Protein AF-0000000077442607 (afdb_homodimer)

Structure (mmCIF, N/CA/C/O backbone):
data_AF-0000000077442607-model_v1
#
loop_
_entity.id
_entity.type
_entity.pdbx_description
1 polymer 'Flavanone 4-reductase'
#
loop_
_atom_site.group_PDB
_atom_site.id
_atom_site.type_symbol
_atom_site.label_atom_id
_atom_site.label_alt_id
_atom_site.label_comp_id
_atom_site.label_asym_id
_atom_site.label_entity_id
_atom_site.label_seq_id
_atom_site.pdbx_PDB_ins_code
_atom_site.Cartn_x
_atom_site.Cartn_y
_atom_site.Cartn_z
_atom_site.occupancy
_atom_site.B_iso_or_equiv
_atom_site.auth_seq_id
_atom_site.auth_comp_id
_atom_site.auth_asym_id
_atom_site.auth_atom_id
_atom_site.pdbx_PDB_model_num
ATOM 1 N N . MET A 1 1 ? -25.281 -27.594 2.662 1 39.91 1 MET A N 1
ATOM 2 C CA . MET A 1 1 ? -23.906 -27.844 2.221 1 39.91 1 MET A CA 1
ATOM 3 C C . MET A 1 1 ? -22.953 -27.859 3.406 1 39.91 1 MET A C 1
ATOM 5 O O . MET A 1 1 ? -23 -26.984 4.266 1 39.91 1 MET A O 1
ATOM 9 N N . GLY A 1 2 ? -22.469 -28.891 3.834 1 49.31 2 GLY A N 1
ATOM 10 C CA . GLY A 1 2 ? -21.859 -29.156 5.125 1 49.31 2 GLY A CA 1
ATOM 11 C C . GLY A 1 2 ? -20.688 -28.234 5.418 1 49.31 2 GLY A C 1
ATOM 12 O O . GLY A 1 2 ? -20.031 -27.734 4.5 1 49.31 2 GLY A O 1
ATOM 13 N N . GLU A 1 3 ? -20.516 -27.688 6.688 1 71.62 3 GLU A N 1
ATOM 14 C CA . GLU A 1 3 ? -19.5 -26.766 7.188 1 71.62 3 GLU A CA 1
ATOM 15 C C . GLU A 1 3 ? -18.109 -27.406 7.129 1 71.62 3 GLU A C 1
ATOM 17 O O . GLU A 1 3 ? -17.859 -28.438 7.762 1 71.62 3 GLU A O 1
ATOM 22 N N . LYS A 1 4 ? -17.266 -27.328 5.922 1 83.56 4 LYS A N 1
ATOM 23 C CA . LYS A 1 4 ? -15.938 -27.922 5.727 1 83.56 4 LYS A CA 1
ATOM 24 C C . LYS A 1 4 ? -15 -27.547 6.879 1 83.56 4 LYS A C 1
ATOM 26 O O . LYS A 1 4 ? -13.984 -28.203 7.09 1 83.56 4 LYS A O 1
ATOM 31 N N . GLY A 1 5 ? -15.414 -26.609 7.715 1 87.38 5 GLY A N 1
ATOM 32 C CA . GLY A 1 5 ? -14.586 -26.141 8.812 1 87.38 5 GLY A CA 1
ATOM 33 C C . GLY A 1 5 ? -14.312 -24.641 8.75 1 87.38 5 GLY A C 1
ATOM 34 O O . GLY A 1 5 ? -14.898 -23.938 7.93 1 87.38 5 GLY A O 1
ATOM 35 N N . THR A 1 6 ? -13.453 -24.188 9.688 1 85 6 THR A N 1
ATOM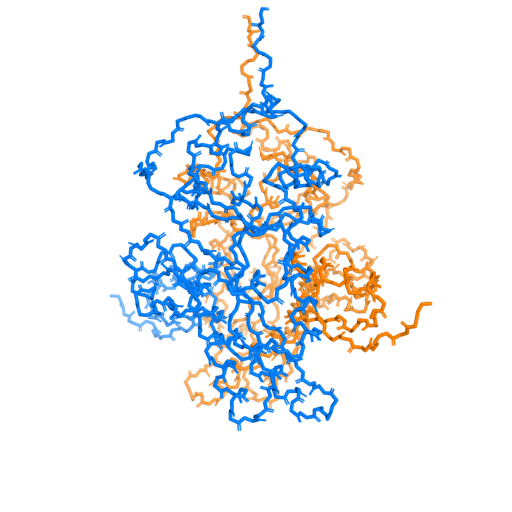 36 C CA . THR A 1 6 ? -13.156 -22.766 9.781 1 85 6 THR A CA 1
ATOM 37 C C . THR A 1 6 ? -11.734 -22.469 9.312 1 85 6 THR A C 1
ATOM 39 O O . THR A 1 6 ? -10.805 -23.219 9.633 1 85 6 THR A O 1
ATOM 42 N N . VAL A 1 7 ? -11.648 -21.562 8.43 1 88.31 7 VAL A N 1
ATOM 43 C CA . VAL A 1 7 ? -10.352 -21.125 7.918 1 88.31 7 VAL A CA 1
ATOM 44 C C . VAL A 1 7 ? -10.125 -19.656 8.258 1 88.31 7 VAL A C 1
ATOM 46 O O . VAL A 1 7 ? -11.047 -18.844 8.141 1 88.31 7 VAL A O 1
ATOM 49 N N . CYS A 1 8 ? -8.914 -19.375 8.758 1 85 8 CYS A N 1
ATOM 50 C CA . CYS A 1 8 ? -8.547 -17.984 8.984 1 85 8 CYS A CA 1
ATOM 51 C C . CYS A 1 8 ? -7.809 -17.422 7.781 1 85 8 CYS A C 1
ATOM 53 O O . CYS A 1 8 ? -6.879 -18.031 7.262 1 85 8 CYS A O 1
ATOM 55 N N . VAL A 1 9 ? -8.289 -16.312 7.289 1 82.06 9 VAL A N 1
ATOM 56 C CA . VAL A 1 9 ? -7.641 -15.617 6.184 1 82.06 9 VAL A CA 1
ATOM 57 C C . VAL A 1 9 ? -7.086 -14.281 6.672 1 82.06 9 VAL A C 1
ATOM 59 O O . VAL A 1 9 ? -7.836 -13.43 7.148 1 82.06 9 VAL A O 1
ATOM 62 N N . THR A 1 10 ? -5.758 -14.164 6.637 1 79.38 10 THR A N 1
ATOM 63 C CA . THR A 1 10 ? -5.137 -12.867 6.906 1 79.38 10 THR A CA 1
ATOM 64 C C . THR A 1 10 ? -4.988 -12.062 5.621 1 79.38 10 THR A C 1
ATOM 66 O O . THR A 1 10 ? -4.902 -12.633 4.531 1 79.38 10 THR A O 1
ATOM 69 N N . GLY A 1 11 ? -5.047 -10.734 5.734 1 71.69 11 GLY A N 1
ATOM 70 C CA . GLY A 1 11 ? -5.031 -9.914 4.535 1 71.69 11 GLY A CA 1
ATOM 71 C C . GLY A 1 11 ? -6.316 -9.992 3.736 1 71.69 11 GLY A C 1
ATOM 72 O O . GLY A 1 11 ? -6.301 -9.898 2.508 1 71.69 11 GLY A O 1
ATOM 73 N N . ALA A 1 12 ? -7.383 -10.18 4.43 1 72.75 12 ALA A N 1
ATOM 74 C CA . ALA A 1 12 ? -8.656 -10.5 3.799 1 72.75 12 ALA A CA 1
ATOM 75 C C . ALA A 1 12 ? -9.211 -9.297 3.035 1 72.75 12 ALA A C 1
ATOM 77 O O . ALA A 1 12 ? -10.078 -9.445 2.176 1 72.75 12 ALA A O 1
ATOM 78 N N . ALA A 1 13 ? -8.703 -8.141 3.332 1 64.56 13 ALA A N 1
ATOM 79 C CA . ALA A 1 13 ? -9.211 -6.953 2.658 1 64.56 13 ALA A CA 1
ATOM 80 C C . ALA A 1 13 ? -8.406 -6.648 1.398 1 64.56 13 ALA A C 1
ATOM 82 O O . ALA A 1 13 ? -8.781 -5.777 0.608 1 64.56 13 ALA A O 1
ATOM 83 N N . GLY A 1 14 ? -7.336 -7.359 1.217 1 70.75 14 GLY A N 1
ATOM 84 C CA . GLY A 1 14 ? -6.504 -7.156 0.042 1 70.75 14 GLY A CA 1
ATOM 85 C C . GLY A 1 14 ? -7.051 -7.832 -1.202 1 70.75 14 GLY A C 1
ATOM 86 O O . GLY A 1 14 ? -8.078 -8.508 -1.145 1 70.75 14 GLY A O 1
ATOM 87 N N . TYR A 1 15 ? -6.312 -7.695 -2.266 1 76.69 15 TYR A N 1
ATOM 88 C CA . TYR A 1 15 ? -6.719 -8.203 -3.568 1 76.69 15 TYR A CA 1
ATOM 89 C C . TYR A 1 15 ? -6.914 -9.719 -3.525 1 76.69 15 TYR A C 1
ATOM 91 O O . TYR A 1 15 ? -8.047 -10.203 -3.559 1 76.69 15 TYR A O 1
ATOM 99 N N . VAL A 1 16 ? -5.82 -10.453 -3.279 1 79.25 16 VAL A N 1
ATOM 100 C CA . VAL A 1 16 ? -5.875 -11.906 -3.256 1 79.25 16 VAL A CA 1
ATOM 101 C C . VAL A 1 16 ? -6.711 -12.375 -2.066 1 79.25 16 VAL A C 1
ATOM 103 O O . VAL A 1 16 ? -7.523 -13.289 -2.191 1 79.25 16 VAL A O 1
ATOM 106 N N . GLY A 1 17 ? -6.551 -11.641 -0.911 1 83.69 17 GLY A N 1
ATOM 107 C CA . GLY A 1 17 ? -7.25 -12.016 0.307 1 83.69 17 GLY A CA 1
ATOM 108 C C . GLY A 1 17 ? -8.758 -11.977 0.165 1 83.69 17 GLY A C 1
ATOM 109 O O . GLY A 1 17 ? -9.453 -12.906 0.572 1 83.69 17 GLY A O 1
ATOM 110 N N . SER A 1 18 ? -9.242 -10.852 -0.423 1 78.44 18 SER A N 1
ATOM 111 C CA . SER A 1 18 ? -10.688 -10.727 -0.568 1 78.44 18 SER A CA 1
ATOM 112 C C . SER A 1 18 ? -11.242 -11.781 -1.514 1 78.44 18 SER A C 1
ATOM 114 O O . SER A 1 18 ? -12.312 -12.344 -1.265 1 78.44 18 SER A O 1
ATOM 116 N N . TRP A 1 19 ? -10.523 -12.047 -2.586 1 83.56 19 TRP A N 1
ATOM 117 C CA . TRP A 1 19 ? -10.945 -13.086 -3.521 1 83.56 19 TRP A CA 1
ATOM 118 C C . TRP A 1 19 ? -10.891 -14.461 -2.863 1 83.56 19 TRP A C 1
ATOM 120 O O . TRP A 1 19 ? -11.758 -15.305 -3.109 1 83.56 19 TRP A O 1
ATOM 130 N N . LEU A 1 20 ? -9.883 -14.734 -2.049 1 88.44 20 LEU A N 1
ATOM 131 C CA . LEU A 1 20 ? -9.742 -16.016 -1.364 1 88.44 20 LEU A CA 1
ATOM 132 C C . LEU A 1 20 ? -10.906 -16.25 -0.405 1 88.44 20 LEU A C 1
ATOM 134 O O . LEU A 1 20 ? -11.422 -17.359 -0.307 1 88.44 20 LEU A O 1
ATOM 138 N N . VAL A 1 21 ? -11.281 -15.203 0.296 1 82.38 21 VAL A N 1
ATOM 139 C CA . VAL A 1 21 ? -12.43 -15.305 1.188 1 82.38 21 VAL A CA 1
ATOM 140 C C . VAL A 1 21 ? -13.664 -15.742 0.398 1 82.38 21 VAL A C 1
ATOM 142 O O . VAL A 1 21 ? -14.367 -16.672 0.8 1 82.38 21 VAL A O 1
ATOM 145 N N . LYS A 1 22 ? -13.859 -15.062 -0.742 1 85.69 22 LYS A N 1
ATOM 146 C CA . LYS A 1 22 ? -14.984 -15.414 -1.603 1 85.69 22 LYS A CA 1
ATOM 147 C C . LYS A 1 22 ? -14.922 -16.891 -2.008 1 85.69 22 LYS A C 1
ATOM 149 O O . LYS A 1 22 ? -15.914 -17.609 -1.893 1 85.69 22 LYS A O 1
ATOM 154 N N . CYS A 1 23 ? -13.789 -17.359 -2.482 1 88.62 23 CYS A N 1
ATOM 155 C CA . CYS A 1 23 ? -13.617 -18.734 -2.949 1 88.62 23 CYS A CA 1
ATOM 156 C C . CYS A 1 23 ? -13.844 -19.734 -1.817 1 88.62 23 CYS A C 1
ATOM 158 O O . CYS A 1 23 ? -14.492 -20.75 -2.012 1 88.62 23 CYS A O 1
ATOM 160 N N . LEU A 1 24 ? -13.328 -19.406 -0.624 1 88.62 24 LEU A N 1
ATOM 161 C CA . LEU A 1 24 ? -13.453 -20.312 0.521 1 88.62 24 LEU A CA 1
ATOM 162 C C . LEU A 1 24 ? -14.914 -20.469 0.933 1 88.62 24 LEU A C 1
ATOM 164 O O . LEU A 1 24 ? -15.359 -21.578 1.23 1 88.62 24 LEU A O 1
ATOM 168 N N . LEU A 1 25 ? -15.617 -19.359 0.916 1 85.31 25 LEU A N 1
ATOM 169 C CA . LEU A 1 25 ? -17.047 -19.406 1.238 1 85.31 25 LEU A CA 1
ATOM 170 C C . LEU A 1 25 ? -17.797 -20.266 0.23 1 85.31 25 LEU A C 1
ATOM 172 O O . LEU A 1 25 ? -18.641 -21.078 0.612 1 85.31 25 LEU A O 1
ATOM 176 N N . GLU A 1 26 ? -17.469 -20.094 -1.026 1 86.5 26 GLU A N 1
ATOM 177 C CA . GLU A 1 26 ? -18.094 -20.859 -2.094 1 86.5 26 GLU A CA 1
ATOM 178 C C . GLU A 1 26 ? -17.797 -22.344 -1.957 1 86.5 26 GLU A C 1
ATOM 180 O O . GLU A 1 26 ? -18.578 -23.188 -2.387 1 86.5 26 GLU A O 1
ATOM 185 N N . HIS A 1 27 ? -16.688 -22.703 -1.374 1 90.62 27 HIS A N 1
ATOM 186 C CA . HIS A 1 27 ? -16.281 -24.094 -1.185 1 90.62 27 HIS A CA 1
ATOM 187 C C . HIS A 1 27 ? -16.891 -24.672 0.091 1 90.62 27 HIS A C 1
ATOM 189 O O . HIS A 1 27 ? -16.641 -25.844 0.426 1 90.62 27 HIS A O 1
ATOM 195 N N . GLY A 1 28 ? -17.578 -23.828 0.915 1 86.94 28 GLY A N 1
ATOM 196 C CA . GLY A 1 28 ? -18.312 -24.344 2.064 1 86.94 28 GLY A CA 1
ATOM 197 C C . GLY A 1 28 ? -17.578 -24.141 3.375 1 86.94 28 GLY A C 1
ATOM 198 O O . GLY A 1 28 ? -17.953 -24.719 4.398 1 86.94 28 GLY A O 1
ATOM 199 N N . TYR A 1 29 ? -16.5 -23.328 3.363 1 87.31 29 TYR A N 1
ATOM 200 C CA . TYR A 1 29 ? -15.773 -23.031 4.594 1 87.31 29 TYR A CA 1
ATOM 201 C C . TYR A 1 29 ? -16.422 -21.891 5.359 1 87.31 29 TYR A C 1
ATOM 203 O O . TYR A 1 29 ? -17.062 -21.031 4.762 1 87.31 29 TYR A O 1
ATOM 211 N N . THR A 1 30 ? -16.281 -21.938 6.672 1 87.38 30 THR A N 1
ATOM 212 C CA . THR A 1 30 ? -16.453 -20.734 7.488 1 87.38 30 THR A CA 1
ATOM 213 C C . THR A 1 30 ? -15.141 -19.953 7.551 1 87.38 30 THR A C 1
ATOM 215 O O . THR A 1 30 ? -14.07 -20.516 7.773 1 87.38 30 THR A O 1
ATOM 218 N N . VAL A 1 31 ? -15.266 -18.672 7.262 1 84.31 31 VAL A N 1
ATOM 219 C CA . VAL A 1 31 ? -14.023 -17.906 7.133 1 84.31 31 VAL A CA 1
ATOM 220 C C . VAL A 1 31 ? -13.938 -16.875 8.266 1 84.31 31 VAL A C 1
ATOM 222 O O . VAL A 1 31 ? -14.883 -16.125 8.508 1 84.31 31 VAL A O 1
ATOM 225 N N . LYS A 1 32 ? -12.859 -16.922 9.047 1 79.75 32 LYS A N 1
ATOM 226 C CA . LYS A 1 32 ? -12.453 -15.836 9.93 1 79.75 32 LYS A CA 1
ATOM 227 C C . LYS A 1 32 ? -11.445 -14.914 9.25 1 79.75 32 LYS A C 1
ATOM 229 O O . LYS A 1 32 ? -10.273 -15.266 9.102 1 79.75 32 LYS A O 1
ATOM 234 N N . ALA A 1 33 ? -11.938 -13.797 8.805 1 71.62 33 ALA A N 1
ATOM 235 C CA . ALA A 1 33 ? -11.125 -12.852 8.047 1 71.62 33 ALA A CA 1
ATOM 236 C C . ALA A 1 33 ? -10.484 -11.812 8.969 1 71.62 33 ALA A C 1
ATOM 238 O O . ALA A 1 33 ? -11.117 -11.336 9.906 1 71.62 33 ALA A O 1
ATOM 239 N N . THR A 1 34 ? -9.203 -11.703 8.828 1 63.75 34 THR A N 1
ATOM 240 C CA . THR A 1 34 ? -8.516 -10.641 9.555 1 63.75 34 THR A CA 1
ATOM 241 C C . THR A 1 34 ? -7.703 -9.766 8.602 1 63.75 34 THR A C 1
ATOM 243 O O . THR A 1 34 ? -7.305 -10.219 7.527 1 63.75 34 THR A O 1
ATOM 246 N N . ASN A 1 35 ? -7.758 -8.578 8.68 1 52.97 35 ASN A N 1
ATOM 247 C CA . ASN A 1 35 ? -6.898 -7.672 7.922 1 52.97 35 ASN A CA 1
ATOM 248 C C . ASN A 1 35 ? -5.758 -7.133 8.781 1 52.97 35 ASN A C 1
ATOM 250 O O . ASN A 1 35 ? -5.996 -6.555 9.844 1 52.97 35 ASN A O 1
ATOM 254 N N . GLU A 1 36 ? -4.816 -7.934 8.898 1 53.56 36 GLU A N 1
ATOM 255 C CA . GLU A 1 36 ? -3.699 -7.754 9.82 1 53.56 36 GLU A CA 1
ATOM 256 C C . GLU A 1 36 ? -3.051 -6.383 9.648 1 53.56 36 GLU A C 1
ATOM 258 O O . GLU A 1 36 ? -1.959 -6.137 10.164 1 53.56 36 GLU A O 1
ATOM 263 N N . THR A 1 37 ? -3.871 -5.41 9.016 1 57.5 37 THR A N 1
ATOM 264 C CA . THR A 1 37 ? -3.074 -4.191 8.945 1 57.5 37 THR A CA 1
ATOM 265 C C . THR A 1 37 ? -3.117 -3.443 10.273 1 57.5 37 THR A C 1
ATOM 267 O O . THR A 1 37 ? -2.164 -2.748 10.633 1 57.5 37 THR A O 1
ATOM 270 N N . ILE A 1 38 ? -4.223 -3.787 11.086 1 61.62 38 ILE A N 1
ATOM 271 C CA . ILE A 1 38 ? -4.438 -2.988 12.289 1 61.62 38 ILE A CA 1
ATOM 272 C C . ILE A 1 38 ? -3.455 -3.414 13.375 1 61.62 38 ILE A C 1
ATOM 274 O O . ILE A 1 38 ? -2.703 -2.588 13.898 1 61.62 38 ILE A O 1
ATOM 278 N N . LYS A 1 39 ? -3.371 -4.723 13.594 1 65.69 39 LYS A N 1
ATOM 279 C CA . LYS A 1 39 ? -2.498 -5.184 14.672 1 65.69 39 LYS A CA 1
ATOM 280 C C . LYS A 1 39 ? -1.034 -4.887 14.359 1 65.69 39 LYS A C 1
ATOM 282 O O . LYS A 1 39 ? -0.297 -4.395 15.219 1 65.69 39 LYS A O 1
ATOM 287 N N . PRO A 1 40 ? -0.679 -5.074 13.188 1 63.91 40 PRO A N 1
ATOM 288 C CA . PRO A 1 40 ? 0.702 -4.727 12.844 1 63.91 40 PRO A CA 1
ATOM 289 C C . PRO A 1 40 ? 0.993 -3.234 13.008 1 63.91 40 PRO A C 1
ATOM 291 O O . PRO A 1 40 ? 2.094 -2.859 13.414 1 63.91 40 PRO A O 1
ATOM 294 N N . ALA A 1 41 ? 0.007 -2.426 12.672 1 70.69 41 ALA A N 1
ATOM 295 C CA . ALA A 1 41 ? 0.207 -0.987 12.828 1 70.69 41 ALA A CA 1
ATOM 296 C C . ALA A 1 41 ? 0.395 -0.616 14.297 1 70.69 41 ALA A C 1
ATOM 298 O O . ALA A 1 41 ? 1.298 0.152 14.633 1 70.69 41 ALA A O 1
ATOM 299 N N . ILE A 1 42 ? -0.428 -1.222 15.078 1 80.19 42 ILE A N 1
ATOM 300 C CA . ILE A 1 42 ? -0.346 -0.966 16.516 1 80.19 42 ILE A CA 1
ATOM 301 C C . ILE A 1 42 ? 0.97 -1.515 17.062 1 80.19 42 ILE A C 1
ATOM 303 O O . ILE A 1 42 ? 1.706 -0.806 17.75 1 80.19 42 ILE A O 1
ATOM 307 N N . ASN A 1 43 ? 1.284 -2.723 16.703 1 75.75 43 ASN A N 1
ATOM 308 C CA . ASN A 1 43 ? 2.516 -3.348 17.188 1 75.75 43 ASN A CA 1
ATOM 309 C C . ASN A 1 43 ? 3.75 -2.617 16.656 1 75.75 43 ASN A C 1
ATOM 311 O O . ASN A 1 43 ? 4.773 -2.553 17.344 1 75.75 43 ASN A O 1
ATOM 315 N N . GLY A 1 44 ? 3.6 -2.127 15.484 1 76.38 44 GLY A N 1
ATOM 316 C CA . GLY A 1 44 ? 4.695 -1.345 14.93 1 76.38 44 GLY A CA 1
ATOM 317 C C . GLY A 1 44 ? 5.062 -0.145 15.781 1 76.38 44 GLY A C 1
ATOM 318 O O . GLY A 1 44 ? 6.234 0.064 16.094 1 76.38 44 GLY A O 1
ATOM 319 N N . VAL A 1 45 ? 4.055 0.588 16.172 1 84 45 VAL A N 1
ATOM 320 C CA . VAL A 1 45 ? 4.285 1.769 16.984 1 84 45 VAL A CA 1
ATOM 321 C C . VAL A 1 45 ? 4.812 1.348 18.359 1 84 45 VAL A C 1
ATOM 323 O O . VAL A 1 45 ? 5.785 1.92 18.859 1 84 45 VAL A O 1
ATOM 326 N N . LEU A 1 46 ? 4.254 0.321 18.906 1 85.44 46 LEU A N 1
ATOM 327 C CA . LEU A 1 46 ? 4.652 -0.123 20.234 1 85.44 46 LEU A CA 1
ATOM 328 C C . LEU A 1 46 ? 6.082 -0.652 20.234 1 85.44 46 LEU A C 1
ATOM 330 O O . LEU A 1 46 ? 6.848 -0.401 21.172 1 85.44 46 LEU A O 1
ATOM 334 N N . ASN A 1 47 ? 6.391 -1.341 19.219 1 76.56 47 ASN A N 1
ATOM 335 C CA . ASN A 1 47 ? 7.746 -1.868 19.109 1 76.56 47 ASN A CA 1
ATOM 336 C C . ASN A 1 47 ? 8.781 -0.748 19.016 1 76.56 47 ASN A C 1
ATOM 338 O O . ASN A 1 47 ? 9.859 -0.845 19.594 1 76.56 47 ASN A O 1
ATOM 342 N N . ILE A 1 48 ? 8.477 0.222 18.25 1 80.56 48 ILE A N 1
ATOM 343 C CA . ILE A 1 48 ? 9.367 1.373 18.125 1 80.56 48 ILE A CA 1
ATOM 344 C C . ILE A 1 48 ? 9.531 2.045 19.484 1 80.56 48 ILE A C 1
ATOM 346 O O . ILE A 1 48 ? 10.656 2.367 19.891 1 80.56 48 ILE A O 1
ATOM 350 N N . LEU A 1 49 ? 8.445 2.205 20.172 1 89.12 49 LEU A N 1
ATOM 351 C CA . LEU A 1 49 ? 8.492 2.877 21.469 1 89.12 49 LEU A CA 1
ATOM 352 C C . LEU A 1 49 ? 9.227 2.027 22.5 1 89.12 49 LEU A C 1
ATOM 354 O O . LEU A 1 49 ? 9.977 2.557 23.312 1 89.12 49 LEU A O 1
ATOM 358 N N . LYS A 1 50 ? 9.062 0.734 22.391 1 85.88 50 LYS A 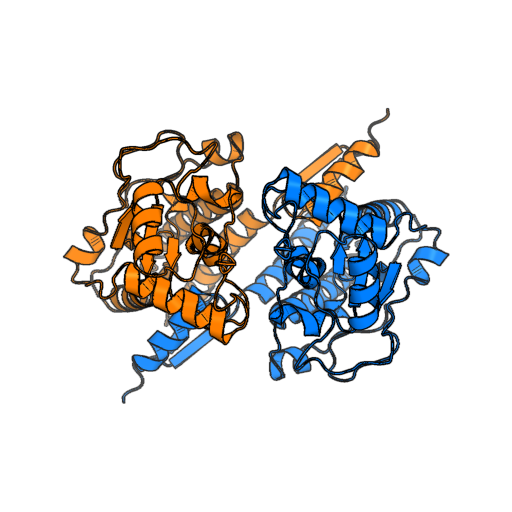N 1
ATOM 359 C CA . LYS A 1 50 ? 9.812 -0.17 23.266 1 85.88 50 LYS A CA 1
ATOM 360 C C . LYS A 1 50 ? 11.312 -0.069 23 1 85.88 50 LYS A C 1
ATOM 362 O O . LYS A 1 50 ? 12.117 -0.1 23.938 1 85.88 50 LYS A O 1
ATOM 367 N N . SER A 1 51 ? 11.586 0.022 21.75 1 79.38 51 SER A N 1
ATOM 368 C CA . SER A 1 51 ? 12.984 0.176 21.375 1 79.38 51 SER A CA 1
ATOM 369 C C . SER A 1 51 ? 13.555 1.49 21.891 1 79.38 51 SER A C 1
ATOM 371 O O . SER A 1 51 ? 14.719 1.554 22.297 1 79.38 51 SER A O 1
ATOM 373 N N . CYS A 1 52 ? 12.742 2.537 21.797 1 83.19 52 CYS A N 1
ATOM 374 C CA . CYS A 1 52 ? 13.156 3.838 22.312 1 83.19 52 CYS A CA 1
ATOM 375 C C . CYS A 1 52 ? 13.398 3.773 23.812 1 83.19 52 CYS A C 1
ATOM 377 O O . CYS A 1 52 ? 14.32 4.414 24.328 1 83.19 52 CYS A O 1
ATOM 379 N N . LEU A 1 53 ? 12.641 3.014 24.5 1 84.25 53 LEU A N 1
ATOM 380 C CA . LEU A 1 53 ? 12.781 2.863 25.938 1 84.25 53 LEU A CA 1
ATOM 381 C C . LEU A 1 53 ? 14.109 2.201 26.281 1 84.25 53 LEU A C 1
ATOM 383 O O . LEU A 1 53 ? 14.711 2.51 27.312 1 84.25 53 LEU A O 1
ATOM 387 N N . LYS A 1 54 ? 14.484 1.306 25.391 1 81.19 54 LYS A N 1
ATOM 388 C CA . LYS A 1 54 ? 15.734 0.583 25.625 1 81.19 54 LYS A CA 1
ATOM 389 C C . LYS A 1 54 ? 16.938 1.466 25.344 1 81.19 54 LYS A C 1
ATOM 391 O O . LYS A 1 54 ? 18.047 1.19 25.812 1 81.19 54 LYS A O 1
ATOM 396 N N . SER A 1 55 ? 16.625 2.412 24.562 1 75.19 55 SER A N 1
ATOM 397 C CA . SER A 1 55 ? 17.688 3.336 24.203 1 75.19 55 SER A CA 1
ATOM 398 C C . SER A 1 55 ? 17.719 4.535 25.141 1 75.19 55 SER A C 1
ATOM 400 O O . SER A 1 55 ? 16.688 5.176 25.375 1 75.19 55 SER A O 1
ATOM 402 N N . SER A 1 56 ? 18.75 4.734 25.766 1 75.06 56 SER A N 1
ATOM 403 C CA . SER A 1 56 ? 18.859 5.859 26.703 1 75.06 56 SER A CA 1
ATOM 404 C C . SER A 1 56 ? 19.031 7.176 25.953 1 75.06 56 SER A C 1
ATOM 406 O O . SER A 1 56 ? 18.891 8.25 26.547 1 75.06 56 SER A O 1
ATOM 408 N N . SER A 1 57 ? 19.062 7.078 24.672 1 77.44 57 SER A N 1
ATOM 409 C CA . SER A 1 57 ? 19.422 8.281 23.938 1 77.44 57 SER A CA 1
ATOM 410 C C . SER A 1 57 ? 18.203 8.898 23.266 1 77.44 57 SER A C 1
ATOM 412 O O . SER A 1 57 ? 18.234 10.055 22.844 1 77.44 57 SER A O 1
ATOM 414 N N . VAL A 1 58 ? 17.156 8.219 23.219 1 75.94 58 VAL A N 1
ATOM 415 C CA . VAL A 1 58 ? 16 8.75 22.5 1 75.94 58 VAL A CA 1
ATOM 416 C C . VAL A 1 58 ? 15.188 9.648 23.422 1 75.94 58 VAL A C 1
ATOM 418 O O . VAL A 1 58 ? 14.797 9.242 24.516 1 75.94 58 VAL A O 1
ATOM 421 N N . ARG A 1 59 ? 14.984 10.805 22.969 1 77.88 59 ARG A N 1
ATOM 422 C CA . ARG A 1 59 ? 14.305 11.812 23.781 1 77.88 59 ARG A CA 1
ATOM 423 C C . ARG A 1 59 ? 12.852 11.984 23.344 1 77.88 59 ARG A C 1
ATOM 425 O O . ARG A 1 59 ? 11.969 12.203 24.172 1 77.88 59 ARG A O 1
ATOM 432 N N . ARG A 1 60 ? 12.68 11.93 22.078 1 89.94 60 ARG A N 1
ATOM 433 C CA . ARG A 1 60 ? 11.375 12.289 21.531 1 89.94 60 ARG A CA 1
ATOM 434 C C . ARG A 1 60 ? 11.047 11.438 20.312 1 89.94 60 ARG A C 1
ATOM 436 O O . ARG A 1 60 ? 11.938 11.125 19.5 1 89.94 60 ARG A O 1
ATOM 443 N N . VAL A 1 61 ? 9.828 11.047 20.266 1 92.44 61 VAL A N 1
ATOM 444 C CA . VAL A 1 61 ? 9.305 10.328 19.109 1 92.44 61 VAL A CA 1
ATOM 445 C C . VAL A 1 61 ? 8.227 11.156 18.422 1 92.44 61 VAL A C 1
ATOM 447 O O . VAL A 1 61 ? 7.293 11.633 19.078 1 92.44 61 VAL A O 1
ATOM 450 N N . ILE A 1 62 ? 8.469 11.453 17.172 1 94.69 62 ILE A N 1
ATOM 451 C CA . ILE A 1 62 ? 7.434 12.086 16.359 1 94.69 62 ILE A CA 1
ATOM 452 C C . ILE A 1 62 ? 6.68 11.016 15.562 1 94.69 62 ILE A C 1
ATOM 454 O O . ILE A 1 62 ? 7.285 10.242 14.82 1 94.69 62 ILE A O 1
ATOM 458 N N . TYR A 1 63 ? 5.367 10.953 15.734 1 95.06 63 TYR A N 1
ATOM 459 C CA . TYR A 1 63 ? 4.512 9.992 15.047 1 95.06 63 TYR A CA 1
ATOM 460 C C . TYR A 1 63 ? 3.676 10.672 13.969 1 95.06 63 TYR A C 1
ATOM 462 O O . TYR A 1 63 ? 3.068 11.719 14.219 1 95.06 63 TYR A O 1
ATOM 470 N N . THR A 1 64 ? 3.732 10.125 12.805 1 92.75 64 THR A N 1
ATOM 471 C CA . THR A 1 64 ? 2.906 10.641 11.711 1 92.75 64 THR A CA 1
ATOM 472 C C . THR A 1 64 ? 1.527 9.984 11.727 1 92.75 64 THR A C 1
ATOM 474 O O . THR A 1 64 ? 1.357 8.875 11.227 1 92.75 64 THR A O 1
ATOM 477 N N . SER A 1 65 ? 0.608 10.688 12.18 1 95.38 65 SER A N 1
ATOM 478 C CA . SER A 1 65 ? -0.785 10.25 12.156 1 95.38 65 SER A CA 1
ATOM 479 C C . SER A 1 65 ? -1.462 10.641 10.852 1 95.38 65 SER A C 1
ATOM 481 O O . SER A 1 65 ? -0.841 10.586 9.781 1 95.38 65 SER A O 1
ATOM 483 N N . SER A 1 66 ? -2.748 10.812 10.883 1 92.75 66 SER A N 1
ATOM 484 C CA . SER A 1 66 ? -3.541 11.117 9.695 1 92.75 66 SER A CA 1
ATOM 485 C C . SER A 1 66 ? -4.844 11.812 10.07 1 92.75 66 SER A C 1
ATOM 487 O O . SER A 1 66 ? -5.398 11.578 11.141 1 92.75 66 SER A O 1
ATOM 489 N N . ALA A 1 67 ? -5.27 12.711 9.156 1 94.38 67 ALA A N 1
ATOM 490 C CA . ALA A 1 67 ? -6.609 13.258 9.32 1 94.38 67 ALA A CA 1
ATOM 491 C C . ALA A 1 67 ? -7.648 12.148 9.453 1 94.38 67 ALA A C 1
ATOM 493 O O . ALA A 1 67 ? -8.711 12.344 10.039 1 94.38 67 ALA A O 1
ATOM 494 N N . GLY A 1 68 ? -7.301 11.016 8.961 1 90.75 68 GLY A N 1
ATOM 495 C CA . GLY A 1 68 ? -8.148 9.844 9.086 1 90.75 68 GLY A CA 1
ATOM 496 C C . GLY A 1 68 ? -8.352 9.398 10.516 1 90.75 68 GLY A C 1
ATOM 497 O O . GLY A 1 68 ? -9.312 8.688 10.82 1 90.75 68 GLY A O 1
ATOM 498 N N . ALA A 1 69 ? -7.473 9.766 11.391 1 93.75 69 ALA A N 1
ATOM 499 C CA . ALA A 1 69 ? -7.594 9.414 12.805 1 93.75 69 ALA A CA 1
ATOM 500 C C . ALA A 1 69 ? -8.422 10.453 13.555 1 93.75 69 ALA A C 1
ATOM 502 O O . ALA A 1 69 ? -8.609 10.344 14.773 1 93.75 69 ALA A O 1
ATOM 503 N N . VAL A 1 70 ? -8.961 11.43 12.844 1 94.19 70 VAL A N 1
ATOM 504 C CA . VAL A 1 70 ? -9.594 12.57 13.492 1 94.19 70 VAL A CA 1
ATOM 505 C C . VAL A 1 70 ? -11.039 12.695 13.023 1 94.19 70 VAL A C 1
ATOM 507 O O . VAL A 1 70 ? -11.938 12.961 13.828 1 94.19 70 VAL A O 1
ATOM 510 N N . ALA A 1 71 ? -11.375 12.383 11.852 1 89.75 71 ALA A N 1
ATOM 511 C CA . ALA A 1 71 ? -12.547 13.008 11.242 1 89.75 71 ALA A CA 1
ATOM 512 C C . ALA A 1 71 ? -13.594 11.961 10.859 1 89.75 71 ALA A C 1
ATOM 514 O O . ALA A 1 71 ? -14.656 12.297 10.344 1 89.75 71 ALA A O 1
ATOM 515 N N . LEU A 1 72 ? -13.336 10.773 11.148 1 85.88 72 LEU A N 1
ATOM 516 C CA . LEU A 1 72 ? -14.266 9.734 10.703 1 85.88 72 LEU A CA 1
ATOM 517 C C . LEU A 1 72 ? -15.156 9.281 11.859 1 85.88 72 LEU A C 1
ATOM 519 O O . LEU A 1 72 ? -14.812 8.352 12.586 1 85.88 72 LEU A O 1
ATOM 523 N N . ASP A 1 73 ? -16.297 9.992 12.039 1 83.88 73 ASP A N 1
ATOM 524 C CA . ASP A 1 73 ? -17.172 9.625 13.148 1 83.88 73 ASP A CA 1
ATOM 525 C C . ASP A 1 73 ? -18.641 9.578 12.711 1 83.88 73 ASP A C 1
ATOM 527 O O . ASP A 1 73 ? -19.547 9.539 13.547 1 83.88 73 ASP A O 1
ATOM 531 N N . GLY A 1 74 ? -18.891 9.594 11.484 1 78.38 74 GLY A N 1
ATOM 532 C CA . GLY A 1 74 ? -20.234 9.477 10.961 1 78.38 74 GLY A CA 1
ATOM 533 C C . GLY A 1 74 ? -20.984 10.797 10.93 1 78.38 74 GLY A C 1
ATOM 534 O O . GLY A 1 74 ? -22.047 10.906 10.32 1 78.38 74 GLY A O 1
ATOM 535 N N . GLN A 1 75 ? -20.516 11.734 11.695 1 80.5 75 GLN A N 1
ATOM 536 C CA . GLN A 1 75 ? -21.094 13.078 11.695 1 80.5 75 GLN A CA 1
ATOM 537 C C . GLN A 1 75 ? -20.094 14.102 11.172 1 80.5 75 GLN A C 1
ATOM 539 O O . GLN A 1 75 ? -19.062 14.352 11.797 1 80.5 75 GLN A O 1
ATOM 544 N N . GLN A 1 76 ? -20.359 14.57 10.031 1 79.56 76 GLN A N 1
ATOM 545 C CA . GLN A 1 76 ? -19.453 15.555 9.469 1 79.56 76 GLN A CA 1
ATOM 546 C C . GLN A 1 76 ? -19.531 16.875 10.234 1 79.56 76 GLN A C 1
ATOM 548 O O . GLN A 1 76 ? -20.609 17.422 10.422 1 79.56 76 GLN A O 1
ATOM 553 N N . LYS A 1 77 ? -18.438 17.312 10.711 1 86.31 77 LYS A N 1
ATOM 554 C CA . LYS A 1 77 ? -18.312 18.609 11.391 1 86.31 77 LYS A CA 1
ATOM 555 C C . LYS A 1 77 ? -17.625 19.625 10.492 1 86.31 77 LYS A C 1
ATOM 557 O O . LYS A 1 77 ? -16.812 19.266 9.633 1 86.31 77 LYS A O 1
ATOM 562 N N . PRO A 1 78 ? -18 20.891 10.734 1 88.25 78 PRO A N 1
ATOM 563 C CA . PRO A 1 78 ? -17.344 21.922 9.922 1 88.25 78 PRO A CA 1
ATOM 564 C C . PRO A 1 78 ? -15.867 22.094 10.258 1 88.25 78 PRO A C 1
ATOM 566 O O . PRO A 1 78 ? -15.086 22.547 9.422 1 88.25 78 PRO A O 1
ATOM 569 N N . VAL A 1 79 ? -15.578 21.75 11.5 1 93.12 79 VAL A N 1
ATOM 570 C CA . VAL A 1 79 ? -14.195 21.938 11.938 1 93.12 79 VAL A CA 1
ATOM 571 C C . VAL A 1 79 ? -13.758 20.734 12.781 1 93.12 79 VAL A C 1
ATOM 573 O O . VAL A 1 79 ? -14.508 20.266 13.633 1 93.12 79 VAL A O 1
ATOM 576 N N . TYR A 1 80 ? -12.609 20.266 12.484 1 94.88 80 TYR A N 1
ATOM 577 C CA . TYR A 1 80 ? -11.961 19.219 13.273 1 94.88 80 TYR A CA 1
ATOM 578 C C . TYR A 1 80 ? -10.648 19.719 13.859 1 94.88 80 TYR A C 1
ATOM 580 O O . TYR A 1 80 ? -9.812 20.297 13.148 1 94.88 80 TYR A O 1
ATOM 588 N N . ASP A 1 81 ? -10.531 19.547 15.141 1 96 81 ASP A N 1
ATOM 589 C CA . ASP A 1 81 ? -9.289 19.969 15.789 1 96 81 ASP A CA 1
ATOM 590 C C . ASP A 1 81 ? -8.57 18.781 16.422 1 96 81 ASP A C 1
ATOM 592 O O . ASP A 1 81 ? -8.922 17.625 16.172 1 96 81 ASP A O 1
ATOM 596 N N . GLU A 1 82 ? -7.48 19.016 17.203 1 97.06 82 GLU A N 1
ATOM 597 C CA . GLU A 1 82 ? -6.59 17.984 17.719 1 97.06 82 GLU A CA 1
ATOM 598 C C . GLU A 1 82 ? -7.281 17.141 18.781 1 97.06 82 GLU A C 1
ATOM 600 O O . GLU A 1 82 ? -6.793 16.078 19.156 1 97.06 82 GLU A O 1
ATOM 605 N N . ASN A 1 83 ? -8.43 17.609 19.281 1 95.88 83 ASN A N 1
ATOM 606 C CA . ASN A 1 83 ? -9.156 16.859 20.312 1 95.88 83 ASN A CA 1
ATOM 607 C C . ASN A 1 83 ? -10.125 15.859 19.688 1 95.88 83 ASN A C 1
ATOM 609 O O . ASN A 1 83 ? -10.695 15.016 20.375 1 95.88 83 ASN A O 1
ATOM 613 N N . CYS A 1 84 ? -10.273 15.969 18.453 1 95.62 84 CYS A N 1
ATOM 614 C CA . CYS A 1 84 ? -11.195 15.086 17.75 1 95.62 84 CYS A CA 1
ATOM 615 C C . CYS A 1 84 ? -10.539 13.734 17.469 1 95.62 84 CYS A C 1
ATOM 617 O O . CYS A 1 84 ? -9.344 13.664 17.203 1 95.62 84 CYS A O 1
ATOM 619 N N . TRP A 1 85 ? -11.367 12.672 17.578 1 95.94 85 TRP A N 1
ATOM 620 C CA . TRP A 1 85 ? -10.945 11.312 17.234 1 95.94 85 TRP A CA 1
ATOM 621 C C . TRP A 1 85 ? -11.969 10.633 16.328 1 95.94 85 TRP A C 1
ATOM 623 O O . TRP A 1 85 ? -13.172 10.789 16.531 1 95.94 85 TRP A O 1
ATOM 633 N N . SER A 1 86 ? -11.398 9.93 15.383 1 94.19 86 SER A N 1
ATOM 634 C CA . SER A 1 86 ? -12.281 9.086 14.594 1 94.19 86 SER A CA 1
ATOM 635 C C . SER A 1 86 ? -12.898 7.98 15.445 1 94.19 86 SER A C 1
ATOM 637 O O . SER A 1 86 ? -12.258 7.457 16.359 1 94.19 86 SER A O 1
ATOM 639 N N . ASP A 1 87 ? -14.117 7.688 15.094 1 93.69 87 ASP A N 1
ATOM 640 C CA . ASP A 1 87 ? -14.852 6.633 15.789 1 93.69 87 ASP A CA 1
ATOM 641 C C . ASP A 1 87 ? -14.547 5.266 15.188 1 93.69 87 ASP A C 1
ATOM 643 O O . ASP A 1 87 ? -15.086 4.91 14.133 1 93.69 87 ASP A O 1
ATOM 647 N N . VAL A 1 88 ? -13.789 4.547 15.945 1 90.56 88 VAL A N 1
ATOM 648 C CA . VAL A 1 88 ? -13.305 3.254 15.477 1 90.56 88 VAL A CA 1
ATOM 649 C C . VAL A 1 88 ? -14.492 2.326 15.203 1 90.56 88 VAL A C 1
ATOM 651 O O . VAL A 1 88 ? -14.508 1.609 14.203 1 90.56 88 VAL A O 1
ATOM 654 N N . ASP A 1 89 ? -15.461 2.344 16.094 1 89.94 89 ASP A N 1
ATOM 655 C CA . ASP A 1 89 ? -16.625 1.482 15.938 1 89.94 89 ASP A CA 1
ATOM 656 C C . ASP A 1 89 ? -17.422 1.864 14.688 1 89.94 89 ASP A C 1
ATOM 658 O O . ASP A 1 89 ? -17.906 0.992 13.961 1 89.94 89 ASP A O 1
ATOM 662 N N . PHE A 1 90 ? -17.562 3.074 14.531 1 89.75 90 PHE A N 1
ATOM 663 C CA . PHE A 1 90 ? -18.234 3.543 13.328 1 89.75 90 PHE A CA 1
ATOM 664 C C . PHE A 1 90 ? -17.516 3.045 12.078 1 89.75 90 PHE A C 1
ATOM 666 O O . PHE A 1 90 ? -18.141 2.537 11.148 1 89.75 90 PHE A O 1
ATOM 673 N N . CYS A 1 91 ? -16.234 3.24 12.008 1 82.44 91 CYS A N 1
ATOM 674 C CA . CYS A 1 91 ? -15.438 2.836 10.852 1 82.44 91 CYS A CA 1
ATOM 675 C C . CYS A 1 91 ? -15.578 1.34 10.594 1 82.44 91 CYS A C 1
ATOM 677 O O . CYS A 1 91 ? -15.727 0.917 9.445 1 82.44 91 CYS A O 1
ATOM 679 N N . LYS A 1 92 ? -15.547 0.568 11.703 1 76.56 92 LYS A N 1
ATOM 680 C CA . LYS A 1 92 ? -15.617 -0.886 11.586 1 76.56 92 LYS A CA 1
ATOM 681 C C . LYS A 1 92 ? -17 -1.332 11.125 1 76.56 92 LYS A C 1
ATOM 683 O O . LYS A 1 92 ? -17.141 -2.35 10.438 1 76.56 92 LYS A O 1
ATOM 688 N N . THR A 1 93 ? -17.938 -0.537 11.5 1 79.44 93 THR A N 1
ATOM 689 C CA . THR A 1 93 ? -19.312 -0.886 11.164 1 79.44 93 THR A CA 1
ATOM 690 C C . THR A 1 93 ? -19.641 -0.457 9.734 1 79.44 93 THR A C 1
ATOM 692 O O . THR A 1 93 ? -20.234 -1.224 8.969 1 79.44 93 THR A O 1
ATOM 695 N N . LYS A 1 94 ? -19.25 0.746 9.453 1 71.75 94 LYS A N 1
ATOM 696 C CA . LYS A 1 94 ? -19.578 1.299 8.141 1 71.75 94 LYS A CA 1
ATOM 697 C C . LYS A 1 94 ? -18.734 0.666 7.051 1 71.75 94 LYS A C 1
ATOM 699 O O . LYS A 1 94 ? -19.172 0.543 5.902 1 71.75 94 LYS A O 1
ATOM 704 N N . LYS A 1 95 ? -17.484 0.386 7.41 1 61.06 95 LYS A N 1
ATOM 705 C CA . LYS A 1 95 ? -16.516 -0.254 6.527 1 61.06 95 LYS A CA 1
ATOM 706 C C . LYS A 1 95 ? -16.391 0.497 5.207 1 61.06 95 LYS A C 1
ATOM 708 O O . LYS A 1 95 ? -16.484 -0.103 4.133 1 61.06 95 LYS A O 1
ATOM 713 N N . MET A 1 96 ? -16.328 1.756 5.289 1 60.41 96 MET A N 1
ATOM 714 C CA . MET A 1 96 ? -16.125 2.574 4.094 1 60.41 96 MET A CA 1
ATOM 715 C C . MET A 1 96 ? -14.758 2.318 3.48 1 60.41 96 MET A C 1
ATOM 717 O O . MET A 1 96 ? -13.906 1.674 4.098 1 60.41 96 MET A O 1
ATOM 721 N N . VAL A 1 97 ? -14.523 2.898 2.303 1 52.34 97 VAL A N 1
ATOM 722 C CA . VAL A 1 97 ? -13.227 2.758 1.651 1 52.34 97 VAL A CA 1
ATOM 723 C C . VAL A 1 97 ? -12.133 3.328 2.551 1 52.34 97 VAL A C 1
ATOM 725 O O . VAL A 1 97 ? -12.258 4.445 3.059 1 52.34 97 VAL A O 1
ATOM 728 N N . GLY A 1 98 ? -11.156 2.502 2.852 1 61.38 98 GLY A N 1
ATOM 729 C CA . GLY A 1 98 ? -10.023 2.945 3.639 1 61.38 98 GLY A CA 1
ATOM 730 C C . GLY A 1 98 ? -10.242 2.812 5.133 1 61.38 98 GLY A C 1
ATOM 731 O O . GLY A 1 98 ? -9.398 3.227 5.93 1 61.38 98 GLY A O 1
ATOM 732 N N . TRP A 1 99 ? -11.32 2.201 5.496 1 70.94 99 TRP A N 1
ATOM 733 C CA . TRP A 1 99 ? -11.688 2.195 6.91 1 70.94 99 TRP A CA 1
ATOM 734 C C . TRP A 1 99 ? -10.594 1.541 7.754 1 70.94 99 TRP A C 1
ATOM 736 O O . TRP A 1 99 ? -10.336 1.967 8.883 1 70.94 99 TRP A O 1
ATOM 746 N N . MET A 1 100 ? -9.914 0.535 7.188 1 68.19 100 MET A N 1
ATOM 747 C CA . MET A 1 100 ? -8.852 -0.132 7.934 1 68.19 100 MET A CA 1
ATOM 748 C C . MET A 1 100 ? -7.707 0.831 8.227 1 68.19 100 MET A C 1
ATOM 750 O O . MET A 1 100 ? -7.102 0.777 9.297 1 68.19 100 MET A O 1
ATOM 754 N N . TYR A 1 101 ? -7.457 1.644 7.301 1 73 101 TYR A N 1
ATOM 755 C CA . TYR A 1 101 ? -6.43 2.664 7.473 1 73 101 TYR A CA 1
ATOM 756 C C . TYR A 1 101 ? -6.801 3.629 8.594 1 73 101 TYR A C 1
ATOM 758 O O . TYR A 1 101 ? -5.973 3.945 9.445 1 73 101 TYR A O 1
ATOM 766 N N . PHE A 1 102 ? -8.016 4.008 8.586 1 82.88 102 PHE A N 1
ATOM 767 C CA . PHE A 1 102 ? -8.484 4.957 9.594 1 82.88 102 PHE A CA 1
ATOM 768 C C . PHE A 1 102 ? -8.43 4.344 10.984 1 82.88 102 PHE A C 1
ATOM 770 O O . PHE A 1 102 ? -7.977 4.984 11.938 1 82.88 102 PHE A O 1
ATOM 777 N N . VAL A 1 103 ? -8.859 3.137 11.047 1 83.81 103 VAL A N 1
ATOM 778 C CA . VAL A 1 103 ? -8.852 2.426 12.32 1 83.81 103 VAL A CA 1
ATOM 779 C C . VAL A 1 103 ? -7.41 2.207 12.781 1 83.81 103 VAL A C 1
ATOM 781 O O . VAL A 1 103 ? -7.078 2.443 13.945 1 83.81 103 VAL A O 1
ATOM 784 N N . SER A 1 104 ? -6.555 1.766 11.852 1 81.44 104 SER A N 1
ATOM 785 C CA . SER A 1 104 ? -5.156 1.499 12.18 1 81.44 104 SER A CA 1
ATOM 786 C C . SER A 1 104 ? -4.461 2.756 12.688 1 81.44 104 SER A C 1
ATOM 788 O O . SER A 1 104 ? -3.768 2.719 13.711 1 81.44 104 SER A O 1
ATOM 790 N N . LYS A 1 105 ? -4.676 3.842 11.984 1 86.38 105 LYS A N 1
ATOM 791 C CA . LYS A 1 105 ? -4.039 5.094 12.383 1 86.38 105 LYS A CA 1
ATOM 792 C C . LYS A 1 105 ? -4.566 5.574 13.727 1 86.38 105 LYS A C 1
ATOM 794 O O . LYS A 1 105 ? -3.799 6.066 14.562 1 86.38 105 LYS A O 1
ATOM 799 N N . THR A 1 106 ? -5.824 5.426 13.938 1 93.12 106 THR A N 1
ATOM 800 C CA . THR A 1 106 ? -6.441 5.875 15.18 1 93.12 106 THR A CA 1
ATOM 801 C C . THR A 1 106 ? -5.938 5.059 16.359 1 93.12 106 THR A C 1
ATOM 803 O O . THR A 1 106 ? -5.465 5.617 17.359 1 93.12 106 THR A O 1
ATOM 806 N N . LEU A 1 107 ? -5.996 3.783 16.203 1 90.5 107 LEU A N 1
ATOM 807 C CA . LEU A 1 107 ? -5.629 2.9 17.312 1 90.5 107 LEU A CA 1
ATOM 808 C C . LEU A 1 107 ? -4.129 2.945 17.562 1 90.5 107 LEU A C 1
ATOM 810 O O . LEU A 1 107 ? -3.689 2.906 18.719 1 90.5 107 LEU A O 1
ATOM 814 N N . ALA A 1 108 ? -3.381 2.988 16.516 1 89.75 108 ALA A N 1
ATOM 815 C CA . ALA A 1 108 ? -1.931 3.066 16.672 1 89.75 108 ALA A CA 1
ATOM 816 C C . ALA A 1 108 ? -1.527 4.344 17.406 1 89.75 108 ALA A C 1
ATOM 818 O O . ALA A 1 108 ? -0.667 4.312 18.297 1 89.75 108 ALA A O 1
ATOM 819 N N . GLU A 1 109 ? -2.111 5.422 17.031 1 95.5 109 GLU A N 1
ATOM 820 C CA . GLU A 1 109 ? -1.815 6.691 17.688 1 95.5 109 GLU A CA 1
ATOM 821 C C . GLU A 1 109 ? -2.191 6.648 19.172 1 95.5 109 GLU A C 1
ATOM 823 O O . GLU A 1 109 ? -1.41 7.066 20.031 1 95.5 109 GLU A O 1
ATOM 828 N N . LYS A 1 110 ? -3.365 6.156 19.453 1 95.44 110 LYS A N 1
ATOM 829 C CA . LYS A 1 110 ? -3.812 6.051 20.844 1 95.44 110 LYS A CA 1
ATOM 830 C C . LYS A 1 110 ? -2.895 5.141 21.641 1 95.44 110 LYS A C 1
ATOM 832 O O . LYS A 1 110 ? -2.553 5.449 22.781 1 95.44 110 LYS A O 1
ATOM 837 N N . ALA A 1 111 ? -2.57 4.027 21.047 1 93.75 111 ALA A N 1
ATOM 838 C CA . ALA A 1 111 ? -1.657 3.1 21.719 1 93.75 111 ALA A CA 1
ATOM 839 C C . ALA A 1 111 ? -0.306 3.756 21.984 1 93.75 111 ALA A C 1
ATOM 841 O O . ALA A 1 111 ? 0.298 3.543 23.031 1 93.75 111 ALA A O 1
ATOM 842 N N . GLY A 1 112 ? 0.171 4.473 21 1 94.81 112 GLY A N 1
ATOM 843 C CA . GLY A 1 112 ? 1.417 5.203 21.188 1 94.81 112 GLY A CA 1
ATOM 844 C C . GLY A 1 112 ? 1.376 6.18 22.344 1 94.81 112 GLY A C 1
ATOM 845 O O . GLY A 1 112 ? 2.279 6.191 23.172 1 94.81 112 GLY A O 1
ATOM 846 N N . PHE A 1 113 ? 0.33 6.973 22.422 1 96.38 113 PHE A N 1
ATOM 847 C CA . PHE A 1 113 ? 0.184 7.938 23.5 1 96.38 113 PHE A CA 1
ATOM 848 C C . PHE A 1 113 ? 0.135 7.234 24.844 1 96.38 113 PHE A C 1
ATOM 850 O O . PHE A 1 113 ? 0.784 7.664 25.797 1 96.38 113 PHE A O 1
ATOM 857 N N . LYS A 1 114 ? -0.674 6.176 24.922 1 95.69 114 LYS A N 1
ATOM 858 C CA . LYS A 1 114 ? -0.814 5.438 26.172 1 95.69 114 LYS A CA 1
ATOM 859 C C . LYS A 1 114 ? 0.53 4.887 26.641 1 95.69 114 LYS A C 1
ATOM 861 O O . LYS A 1 114 ? 0.89 5.023 27.812 1 95.69 114 LYS A O 1
ATOM 866 N N . PHE A 1 115 ? 1.228 4.277 25.766 1 94.12 115 PHE A N 1
ATOM 867 C CA . PHE A 1 115 ? 2.525 3.699 26.094 1 94.12 115 PHE A CA 1
ATOM 868 C C . PHE A 1 115 ? 3.508 4.781 26.531 1 94.12 115 PHE A C 1
ATOM 870 O O . PHE A 1 115 ? 4.246 4.609 27.5 1 94.12 115 PHE A O 1
ATOM 877 N N . ALA A 1 116 ? 3.564 5.828 25.75 1 93.5 116 ALA A N 1
ATOM 878 C CA . ALA A 1 116 ? 4.496 6.922 26.016 1 93.5 116 ALA A CA 1
ATOM 879 C C . ALA A 1 116 ? 4.23 7.543 27.391 1 93.5 116 ALA A C 1
ATOM 881 O O . ALA A 1 116 ? 5.168 7.859 28.125 1 93.5 116 ALA A O 1
ATOM 882 N N . GLU A 1 117 ? 2.986 7.734 27.672 1 93.62 117 GLU A N 1
ATOM 883 C CA . GLU A 1 117 ? 2.609 8.281 28.969 1 93.62 117 GLU A CA 1
ATOM 884 C C . GLU A 1 117 ? 3.051 7.371 30.109 1 93.62 117 GLU A C 1
ATOM 886 O O . GLU A 1 117 ? 3.613 7.836 31.109 1 93.62 117 GLU A O 1
ATOM 891 N N . LYS A 1 118 ? 2.865 6.121 29.953 1 93.56 118 LYS A N 1
ATOM 892 C CA . LYS A 1 118 ? 3.195 5.129 30.969 1 93.56 118 LYS A CA 1
ATOM 893 C C . LYS A 1 118 ? 4.703 5.055 31.188 1 93.56 118 LYS A C 1
ATOM 895 O O . LYS A 1 118 ? 5.156 4.797 32.312 1 93.56 118 LYS A O 1
ATOM 900 N N . ASN A 1 119 ? 5.445 5.332 30.203 1 91.88 119 ASN A N 1
ATOM 901 C CA . ASN A 1 119 ? 6.883 5.098 30.281 1 91.88 119 ASN A CA 1
ATOM 902 C C . ASN A 1 119 ? 7.672 6.402 30.203 1 91.88 119 ASN A C 1
ATOM 904 O O . ASN A 1 119 ? 8.883 6.387 30 1 91.88 119 ASN A O 1
ATOM 908 N N . ASN A 1 120 ? 6.992 7.52 30.234 1 90.19 120 ASN A N 1
ATOM 909 C CA . ASN A 1 120 ? 7.594 8.852 30.266 1 90.19 120 ASN A CA 1
ATOM 910 C C . ASN A 1 120 ? 8.453 9.102 29.031 1 90.19 120 ASN A C 1
ATOM 912 O O . ASN A 1 120 ? 9.609 9.516 29.141 1 90.19 120 ASN A O 1
ATOM 916 N N . ILE A 1 121 ? 7.945 8.727 27.875 1 90.94 121 ILE A N 1
ATOM 917 C CA . ILE A 1 121 ? 8.547 9.039 26.578 1 90.94 121 ILE A CA 1
ATOM 918 C C . ILE A 1 121 ? 7.844 10.25 25.969 1 90.94 121 ILE A C 1
ATOM 920 O O . ILE A 1 121 ? 6.617 10.359 26.016 1 90.94 121 ILE A O 1
ATOM 924 N N . GLU A 1 122 ? 8.617 11.211 25.516 1 93.81 122 GLU A N 1
ATOM 925 C CA . GLU A 1 122 ? 8.016 12.328 24.797 1 93.81 122 GLU A CA 1
ATOM 926 C C . GLU A 1 122 ? 7.496 11.883 23.438 1 93.81 122 GLU A C 1
ATOM 928 O O . GLU A 1 122 ? 8.281 11.523 22.547 1 93.81 122 GLU A O 1
ATOM 933 N N . PHE A 1 123 ? 6.211 11.875 23.312 1 95.62 123 PHE A N 1
ATOM 934 C CA . PHE A 1 123 ? 5.52 11.422 22.109 1 95.62 123 PHE A CA 1
ATOM 935 C C . PHE A 1 123 ? 4.684 12.547 21.5 1 95.62 123 PHE A C 1
ATOM 937 O O . PHE A 1 123 ? 3.785 13.078 22.172 1 95.62 123 PHE A O 1
ATOM 944 N N . VAL A 1 124 ? 5.031 12.992 20.328 1 97.12 124 VAL A N 1
ATOM 945 C CA . VAL A 1 124 ? 4.312 14.039 19.609 1 97.12 124 VAL A CA 1
ATOM 946 C C . VAL A 1 124 ? 3.734 13.469 18.328 1 97.12 124 VAL A C 1
ATOM 948 O O . VAL A 1 124 ? 4.426 12.766 17.578 1 97.12 124 VAL A O 1
ATOM 951 N N . SER A 1 125 ? 2.484 13.703 18.094 1 97.88 125 SER A N 1
ATOM 952 C CA . SER A 1 125 ? 1.81 13.227 16.891 1 97.88 125 SER A CA 1
ATOM 953 C C . SER A 1 125 ? 1.53 14.367 15.914 1 97.88 125 SER A C 1
ATOM 955 O O . SER A 1 125 ? 1.01 15.414 16.312 1 97.88 125 SER A O 1
ATOM 957 N N . ILE A 1 126 ? 1.927 14.219 14.742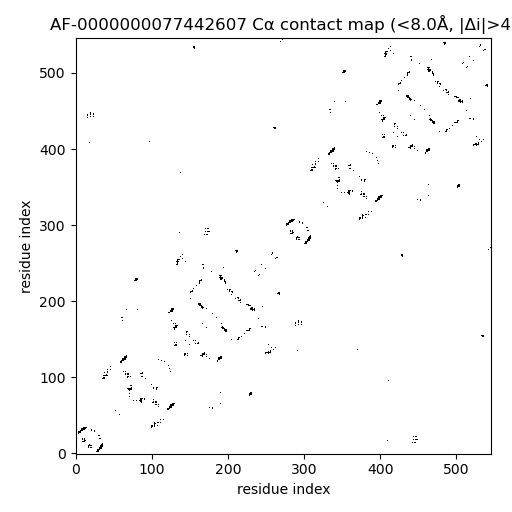 1 97.69 126 ILE A N 1
ATOM 958 C CA . ILE A 1 126 ? 1.578 15.156 13.68 1 97.69 126 ILE A CA 1
ATOM 959 C C . ILE A 1 126 ? 0.487 14.562 12.797 1 97.69 126 ILE A C 1
ATOM 961 O O . ILE A 1 126 ? 0.572 13.398 12.398 1 97.69 126 ILE A O 1
ATOM 965 N N . ILE A 1 127 ? -0.551 15.328 12.547 1 98 127 ILE A N 1
ATOM 966 C CA . ILE A 1 127 ? -1.746 14.883 11.836 1 98 127 ILE A CA 1
ATOM 967 C C . ILE A 1 127 ? -1.857 15.602 10.5 1 98 127 ILE A C 1
ATOM 969 O O . ILE A 1 127 ? -2.494 16.656 10.406 1 98 127 ILE A O 1
ATOM 973 N N . PRO A 1 128 ? -1.309 15.023 9.516 1 97.31 128 PRO A N 1
ATOM 974 C CA . PRO A 1 128 ? -1.459 15.641 8.195 1 97.31 128 PRO A CA 1
ATOM 975 C C . PRO A 1 128 ? -2.801 15.32 7.539 1 97.31 128 PRO A C 1
ATOM 977 O O . PRO A 1 128 ? -3.381 14.266 7.801 1 97.31 128 PRO A O 1
ATOM 980 N N . THR A 1 129 ? -3.254 16.234 6.766 1 96.62 129 THR A N 1
ATOM 981 C CA . THR A 1 129 ? -4.312 15.953 5.805 1 96.62 129 THR A CA 1
ATOM 982 C C . THR A 1 129 ? -3.734 15.344 4.531 1 96.62 129 THR A C 1
ATOM 984 O O . THR A 1 129 ? -2.691 14.688 4.566 1 96.62 129 THR A O 1
ATOM 987 N N . LEU A 1 130 ? -4.414 15.406 3.414 1 94.31 130 LEU A N 1
ATOM 988 C CA . LEU A 1 130 ? -3.898 14.773 2.205 1 94.31 130 LEU A CA 1
ATOM 989 C C . LEU A 1 130 ? -2.578 15.406 1.779 1 94.31 130 LEU A C 1
ATOM 991 O O . LEU A 1 130 ? -2.541 16.578 1.405 1 94.31 130 LEU A O 1
ATOM 995 N N . VAL A 1 131 ? -1.521 14.672 1.84 1 94.88 131 VAL A N 1
ATOM 996 C CA . VAL A 1 131 ? -0.193 15.156 1.484 1 94.88 131 VAL A CA 1
ATOM 997 C C . VAL A 1 131 ? -0.055 15.227 -0.035 1 94.88 131 VAL A C 1
ATOM 999 O O . VAL A 1 131 ? -0.432 14.281 -0.739 1 94.88 131 VAL A O 1
ATOM 1002 N N . ASN A 1 132 ? 0.343 16.344 -0.508 1 95.69 132 ASN A N 1
ATOM 1003 C CA . ASN A 1 132 ? 0.536 16.625 -1.927 1 95.69 132 ASN A CA 1
ATOM 1004 C C . ASN A 1 132 ? 1.89 17.281 -2.189 1 95.69 132 ASN A C 1
ATOM 1006 O O . ASN A 1 132 ? 2.506 17.828 -1.274 1 95.69 132 ASN A O 1
ATOM 1010 N N . GLY A 1 133 ? 2.406 17.094 -3.404 1 95.56 133 GLY A N 1
ATOM 1011 C CA . GLY A 1 133 ? 3.693 17.672 -3.77 1 95.56 133 GLY A CA 1
ATOM 1012 C C . GLY A 1 133 ? 4.582 16.703 -4.523 1 95.56 133 GLY A C 1
ATOM 1013 O O . GLY A 1 133 ? 4.137 15.617 -4.922 1 95.56 133 GLY A O 1
ATOM 1014 N N . PRO A 1 134 ? 5.832 17.125 -4.707 1 92.25 134 PRO A N 1
ATOM 1015 C CA . PRO A 1 134 ? 6.762 16.25 -5.43 1 92.25 134 PRO A CA 1
ATOM 1016 C C . PRO A 1 134 ? 7.113 14.992 -4.641 1 92.25 134 PRO A C 1
ATOM 1018 O O . PRO A 1 134 ? 7.008 14.977 -3.414 1 92.25 134 PRO A O 1
ATOM 1021 N N . PHE A 1 135 ? 7.469 13.961 -5.293 1 86.5 135 PHE A N 1
ATOM 1022 C CA . PHE A 1 135 ? 7.863 12.727 -4.633 1 86.5 135 PHE A CA 1
ATOM 1023 C C . PHE A 1 135 ? 9.125 12.156 -5.262 1 86.5 135 PHE A C 1
ATOM 1025 O O . PHE A 1 135 ? 9.383 12.352 -6.453 1 86.5 135 PHE A O 1
ATOM 1032 N N . ILE A 1 136 ? 9.844 11.516 -4.359 1 72 136 ILE A N 1
ATOM 1033 C CA . ILE A 1 136 ? 11.164 11.016 -4.727 1 72 136 ILE A CA 1
ATOM 1034 C C . ILE A 1 136 ? 11.047 9.586 -5.25 1 72 136 ILE A C 1
ATOM 1036 O O . ILE A 1 136 ? 11.789 9.188 -6.148 1 72 136 ILE A O 1
ATOM 1040 N N . MET A 1 137 ? 10.125 8.75 -4.723 1 66 137 MET A N 1
ATOM 1041 C CA . MET A 1 137 ? 10 7.34 -5.082 1 66 137 MET A CA 1
ATOM 1042 C C . MET A 1 137 ? 9.508 7.184 -6.516 1 66 137 MET A C 1
ATOM 1044 O O . MET A 1 137 ? 8.828 8.062 -7.043 1 66 137 MET A O 1
ATOM 1048 N N . PRO A 1 138 ? 9.828 6.109 -7.098 1 58.75 138 PRO A N 1
ATOM 1049 C CA . PRO A 1 138 ? 9.531 5.941 -8.523 1 58.75 138 PRO A CA 1
ATOM 1050 C C . PRO A 1 138 ? 8.055 5.652 -8.781 1 58.75 138 PRO A C 1
ATOM 1052 O O . PRO A 1 138 ? 7.582 5.797 -9.914 1 58.75 138 PRO A O 1
ATOM 1055 N N . THR A 1 139 ? 7.34 5.293 -7.762 1 57.62 139 THR A N 1
ATOM 1056 C CA . THR A 1 139 ? 5.934 4.945 -7.926 1 57.62 139 THR A CA 1
ATOM 1057 C C . THR A 1 139 ? 5.035 6.043 -7.367 1 57.62 139 THR A C 1
ATOM 1059 O O . THR A 1 139 ? 5.457 6.828 -6.516 1 57.62 139 THR A O 1
ATOM 1062 N N . LEU A 1 140 ? 3.867 6.051 -7.906 1 65.5 140 LEU A N 1
ATOM 1063 C CA . LEU A 1 140 ? 2.895 7.047 -7.473 1 65.5 140 LEU A CA 1
ATOM 1064 C C . LEU A 1 140 ? 2.453 6.785 -6.035 1 65.5 140 LEU A C 1
ATOM 1066 O O . LEU A 1 140 ? 1.873 5.738 -5.742 1 65.5 140 LEU A O 1
ATOM 1070 N N . PRO A 1 141 ? 2.764 7.727 -5.137 1 75.5 141 PRO A N 1
ATOM 1071 C CA . PRO A 1 141 ? 2.23 7.559 -3.785 1 75.5 141 PRO A CA 1
ATOM 1072 C C . PRO A 1 141 ? 0.708 7.445 -3.758 1 75.5 141 PRO A C 1
ATOM 1074 O O . PRO A 1 141 ? 0.023 8.125 -4.523 1 75.5 141 PRO A O 1
ATOM 1077 N N . PRO A 1 142 ? 0.133 6.664 -2.873 1 68 142 PRO A N 1
ATOM 1078 C CA . PRO A 1 142 ? -1.321 6.504 -2.809 1 68 142 PRO A CA 1
ATOM 1079 C C . PRO A 1 142 ? -2.057 7.832 -2.652 1 68 142 PRO A C 1
ATOM 1081 O O . PRO A 1 142 ? -3.109 8.031 -3.262 1 68 142 PRO A O 1
ATOM 1084 N N . SER A 1 143 ? -1.512 8.703 -1.818 1 80.56 143 SER A N 1
ATOM 1085 C CA . SER A 1 143 ? -2.168 10 -1.659 1 80.56 143 SER A CA 1
ATOM 1086 C C . SER A 1 143 ? -2.225 10.758 -2.982 1 80.56 143 SER A C 1
ATOM 1088 O O . SER A 1 143 ? -3.148 11.539 -3.215 1 80.56 143 SER A O 1
ATOM 1090 N N . MET A 1 144 ? -1.258 10.477 -3.84 1 83.81 144 MET A N 1
ATOM 1091 C CA . MET A 1 144 ? -1.198 11.188 -5.113 1 83.81 144 MET A CA 1
ATOM 1092 C C . MET A 1 144 ? -2.254 10.656 -6.082 1 83.81 144 MET A C 1
ATOM 1094 O O . MET A 1 144 ? -2.717 11.383 -6.961 1 83.81 144 MET A O 1
ATOM 1098 N N . LEU A 1 145 ? -2.621 9.453 -5.91 1 72.31 145 LEU A N 1
ATOM 1099 C CA . LEU A 1 145 ? -3.725 8.922 -6.703 1 72.31 145 LEU A CA 1
ATOM 1100 C C . LEU A 1 145 ? -4.984 9.758 -6.512 1 72.31 145 LEU A C 1
ATOM 1102 O O . LEU A 1 145 ? -5.699 10.039 -7.473 1 72.31 145 LEU A O 1
ATOM 1106 N N . THR A 1 146 ? -5.18 10.141 -5.293 1 80.31 146 THR A N 1
ATOM 1107 C CA . THR A 1 146 ? -6.355 10.938 -4.969 1 80.31 146 THR A CA 1
ATOM 1108 C C . THR A 1 146 ? -6.133 12.406 -5.348 1 80.31 146 THR A C 1
ATOM 1110 O O . THR A 1 146 ? -6.988 13.023 -5.98 1 80.31 146 THR A O 1
ATOM 1113 N N . ALA A 1 147 ? -4.992 12.875 -5.012 1 92.19 147 ALA A N 1
ATOM 1114 C CA . ALA A 1 147 ? -4.715 14.297 -5.219 1 92.19 147 ALA A CA 1
ATOM 1115 C C . ALA A 1 147 ? -4.781 14.656 -6.699 1 92.19 147 ALA A C 1
ATOM 1117 O O . ALA A 1 147 ? -5.242 15.742 -7.062 1 92.19 147 ALA A O 1
ATOM 1118 N N . LEU A 1 148 ? -4.371 13.766 -7.578 1 88.31 148 LEU A N 1
ATOM 1119 C CA . LEU A 1 148 ? -4.27 14.039 -9.008 1 88.31 148 LEU A CA 1
ATOM 1120 C C . LEU A 1 148 ? -5.477 13.484 -9.75 1 88.31 148 LEU A C 1
ATOM 1122 O O . LEU A 1 148 ? -5.48 13.438 -10.984 1 88.31 148 LEU A O 1
ATOM 1126 N N . ALA A 1 149 ? -6.48 13.141 -9.023 1 82.88 149 ALA A N 1
ATOM 1127 C CA . ALA A 1 149 ? -7.613 12.43 -9.617 1 82.88 149 ALA A CA 1
ATOM 1128 C C . ALA A 1 149 ? -8.273 13.266 -10.703 1 82.88 149 ALA A C 1
ATOM 1130 O O . ALA A 1 149 ? -8.734 12.734 -11.719 1 82.88 149 ALA A O 1
ATOM 1131 N N . LEU A 1 150 ? -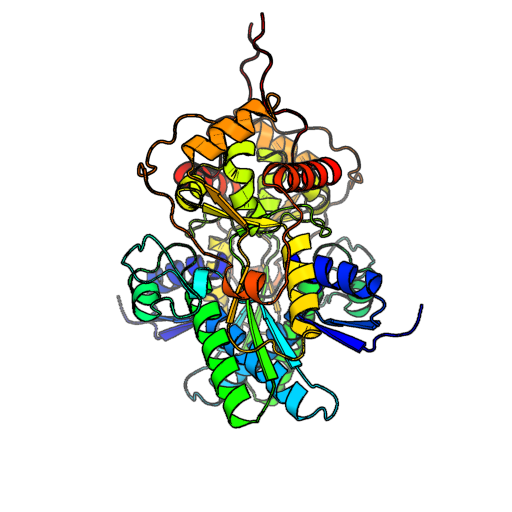8.32 14.547 -10.602 1 89.31 150 LEU A N 1
ATOM 1132 C CA . LEU A 1 150 ? -8.938 15.414 -11.594 1 89.31 150 LEU A CA 1
ATOM 1133 C C . LEU A 1 150 ? -8.078 15.492 -12.859 1 89.31 150 LEU A C 1
ATOM 1135 O O . LEU A 1 150 ? -8.609 15.562 -13.969 1 89.31 150 LEU A O 1
ATOM 1139 N N . ILE A 1 151 ? -6.848 15.484 -12.656 1 87.44 151 ILE A N 1
ATOM 1140 C CA . ILE A 1 151 ? -5.918 15.555 -13.781 1 87.44 151 ILE A CA 1
ATOM 1141 C C . ILE A 1 151 ? -5.926 14.234 -14.547 1 87.44 151 ILE A C 1
ATOM 1143 O O . ILE A 1 151 ? -5.871 14.219 -15.773 1 87.44 151 ILE A O 1
ATOM 1147 N N . THR A 1 152 ? -6.016 13.211 -13.766 1 76 152 THR A N 1
ATOM 1148 C CA . THR A 1 152 ? -5.965 11.891 -14.383 1 76 152 THR A CA 1
ATOM 1149 C C . THR A 1 152 ? -7.367 11.383 -14.703 1 76 152 THR A C 1
ATOM 1151 O O . THR A 1 152 ? -7.531 10.289 -15.25 1 76 152 THR A O 1
ATOM 1154 N N . ARG A 1 153 ? -8.336 12.141 -14.289 1 77.31 153 ARG A N 1
ATOM 1155 C CA . ARG A 1 153 ? -9.742 11.812 -14.461 1 77.31 153 ARG A CA 1
ATOM 1156 C C . ARG A 1 153 ? -10.078 10.477 -13.805 1 77.31 153 ARG A C 1
ATOM 1158 O O . ARG A 1 153 ? -10.703 9.609 -14.414 1 77.31 153 ARG A O 1
ATOM 1165 N N . ASN A 1 154 ? -9.562 10.375 -12.609 1 70.88 154 ASN A N 1
ATOM 1166 C CA . ASN A 1 154 ? -9.859 9.211 -11.781 1 70.88 154 ASN A CA 1
ATOM 1167 C C . ASN A 1 154 ? -11.102 9.422 -10.93 1 70.88 154 ASN A C 1
ATOM 1169 O O . ASN A 1 154 ? -11 9.703 -9.734 1 70.88 154 ASN A O 1
ATOM 1173 N N . ALA A 1 155 ? -12.305 9.141 -11.43 1 73.5 155 ALA A N 1
ATOM 1174 C CA . ALA A 1 155 ? -13.609 9.555 -10.922 1 73.5 155 ALA A CA 1
ATOM 1175 C C . ALA A 1 155 ? -13.891 8.93 -9.562 1 73.5 155 ALA A C 1
ATOM 1177 O O . ALA A 1 155 ? -14.453 9.57 -8.672 1 73.5 155 ALA A O 1
ATOM 1178 N N . PRO A 1 156 ? -13.461 7.75 -9.312 1 64.44 156 PRO A N 1
ATOM 1179 C CA . PRO A 1 156 ? -13.742 7.141 -8.008 1 64.44 156 PRO A CA 1
ATOM 1180 C C . PRO A 1 156 ? -13.148 7.938 -6.844 1 64.44 156 PRO A C 1
ATOM 1182 O O . PRO A 1 156 ? -13.602 7.801 -5.707 1 64.44 156 PRO A O 1
ATOM 1185 N N . HIS A 1 157 ? -12.195 8.758 -7.109 1 75.25 157 HIS A N 1
ATOM 1186 C CA . HIS A 1 157 ? -11.539 9.523 -6.055 1 75.25 157 HIS A CA 1
ATOM 1187 C C . HIS A 1 157 ? -12.188 10.891 -5.871 1 75.25 157 HIS A C 1
ATOM 1189 O O . HIS A 1 157 ? -11.867 11.609 -4.926 1 75.25 157 HIS A O 1
ATOM 1195 N N . TYR A 1 158 ? -13.164 11.234 -6.742 1 83.38 158 TYR A N 1
ATOM 1196 C CA . TYR A 1 158 ? -13.758 12.57 -6.691 1 83.38 158 TYR A CA 1
ATOM 1197 C C . TYR A 1 158 ? -14.477 12.797 -5.367 1 83.38 158 TYR A C 1
ATOM 1199 O O . TYR A 1 158 ? -14.352 13.859 -4.762 1 83.38 158 TYR A O 1
ATOM 1207 N N . PRO A 1 159 ? -15.164 11.789 -4.824 1 78.88 159 PRO A N 1
ATOM 1208 C CA . PRO A 1 159 ? -15.852 12.023 -3.551 1 78.88 159 PRO A CA 1
ATOM 1209 C C . PRO A 1 159 ? -14.883 12.352 -2.416 1 78.88 159 PRO A C 1
ATOM 1211 O O . PRO A 1 159 ? -15.203 13.141 -1.531 1 78.88 159 PRO A O 1
ATOM 1214 N N . ALA A 1 160 ? -13.703 11.758 -2.459 1 80.06 160 ALA A N 1
ATOM 1215 C CA . ALA A 1 160 ? -12.703 11.992 -1.415 1 80.06 160 ALA A CA 1
ATOM 1216 C C . ALA A 1 160 ? -12.148 13.406 -1.493 1 80.06 160 ALA A C 1
ATOM 1218 O O . ALA A 1 160 ? -11.57 13.906 -0.529 1 80.06 160 ALA A O 1
ATOM 1219 N N . LEU A 1 161 ? -12.406 14.023 -2.609 1 88.31 161 LEU A N 1
ATOM 1220 C CA . LEU A 1 161 ? -11.883 15.367 -2.83 1 88.31 161 LEU A CA 1
ATOM 1221 C C . LEU A 1 161 ? -12.93 16.422 -2.512 1 88.31 161 LEU A C 1
ATOM 1223 O O . LEU A 1 161 ? -12.695 17.625 -2.715 1 88.31 161 LEU A O 1
ATOM 1227 N N . ASN A 1 162 ? -14.109 15.977 -2 1 84.94 162 ASN A N 1
ATOM 1228 C CA . ASN A 1 162 ? -15.188 16.938 -1.792 1 84.94 162 ASN A CA 1
ATOM 1229 C C . ASN A 1 162 ? -15.758 16.844 -0.381 1 84.94 162 ASN A C 1
ATOM 1231 O O . ASN A 1 162 ? -16.656 16.031 -0.126 1 84.94 162 ASN A O 1
ATOM 1235 N N . PRO A 1 163 ? -15.438 17.812 0.539 1 88.44 163 PRO A N 1
ATOM 1236 C CA . PRO A 1 163 ? -14.305 18.734 0.417 1 88.44 163 PRO A CA 1
ATOM 1237 C C . PRO A 1 163 ? -12.977 18.078 0.788 1 88.44 163 PRO A C 1
ATOM 1239 O O . PRO A 1 163 ? -12.961 16.969 1.337 1 88.44 163 PRO A O 1
ATOM 1242 N N . ILE A 1 164 ? -11.859 18.703 0.496 1 92.38 164 ILE A N 1
ATOM 1243 C CA . ILE A 1 164 ? -10.547 18.125 0.759 1 92.38 164 ILE A CA 1
ATOM 1244 C C . ILE A 1 164 ? -9.617 19.172 1.346 1 92.38 164 ILE A C 1
ATOM 1246 O O . ILE A 1 164 ? -9.797 20.375 1.104 1 92.38 164 ILE A O 1
ATOM 1250 N N . GLN A 1 165 ? -8.719 18.734 2.158 1 96.06 165 GLN A N 1
ATOM 1251 C CA . GLN A 1 165 ? -7.641 19.547 2.713 1 96.06 165 GLN A CA 1
ATOM 1252 C C . GLN A 1 165 ? -6.273 19 2.305 1 96.06 165 GLN A C 1
ATOM 1254 O O . GLN A 1 165 ? -6.094 17.797 2.199 1 96.06 165 GLN A O 1
ATOM 1259 N N . PHE A 1 166 ? -5.352 19.953 2.105 1 97 166 PHE A N 1
ATOM 1260 C CA . PHE A 1 166 ? -4.031 19.578 1.607 1 97 166 PHE A CA 1
ATOM 1261 C C . PHE A 1 166 ? -2.934 20.125 2.506 1 97 166 PHE A C 1
ATOM 1263 O O . PHE A 1 166 ? -3.141 21.125 3.209 1 97 166 PHE A O 1
ATOM 1270 N N . ASN A 1 167 ? -1.854 19.5 2.461 1 96.94 167 ASN A N 1
ATOM 1271 C CA . ASN A 1 167 ? -0.571 20.047 2.902 1 96.94 167 ASN A CA 1
ATOM 1272 C C . ASN A 1 167 ? 0.567 19.594 1.989 1 96.94 167 ASN A C 1
ATOM 1274 O O . ASN A 1 167 ? 0.524 18.5 1.43 1 96.94 167 ASN A O 1
ATOM 1278 N N . HIS A 1 168 ? 1.474 20.453 1.803 1 97.62 168 HIS A N 1
ATOM 1279 C CA . HIS A 1 168 ? 2.635 20.141 0.978 1 97.62 168 HIS A CA 1
ATOM 1280 C C . HIS A 1 168 ? 3.584 19.188 1.702 1 97.62 168 HIS A C 1
ATOM 1282 O O . HIS A 1 168 ? 3.838 19.359 2.898 1 97.62 168 HIS A O 1
ATOM 1288 N N . VAL A 1 169 ? 4.137 18.297 0.991 1 96.06 169 VAL A N 1
ATOM 1289 C CA . VAL A 1 169 ? 5.004 17.281 1.572 1 96.06 169 VAL A CA 1
ATOM 1290 C C . VAL A 1 169 ? 6.191 17.938 2.26 1 96.06 169 VAL A C 1
ATOM 1292 O O . VAL A 1 169 ? 6.609 17.516 3.34 1 96.06 169 VAL A O 1
ATOM 1295 N N . ASP A 1 170 ? 6.766 18.969 1.666 1 94.94 170 ASP A N 1
ATOM 1296 C CA . ASP A 1 170 ? 7.902 19.656 2.285 1 94.94 170 ASP A CA 1
ATOM 1297 C C . ASP A 1 170 ? 7.48 20.375 3.562 1 94.94 170 ASP A C 1
ATOM 1299 O O . ASP A 1 170 ? 8.219 20.375 4.551 1 94.94 170 ASP A O 1
ATOM 1303 N N . ASP A 1 171 ? 6.363 21.031 3.5 1 97.88 171 ASP A N 1
ATOM 1304 C CA . ASP A 1 171 ? 5.852 21.672 4.715 1 97.88 171 ASP A CA 1
ATOM 1305 C C . ASP A 1 171 ? 5.645 20.641 5.824 1 97.88 171 ASP A C 1
ATOM 1307 O O . ASP A 1 171 ? 5.949 20.906 6.988 1 97.88 171 ASP A O 1
ATOM 1311 N N . LEU A 1 172 ? 5.062 19.531 5.488 1 97.25 172 LEU A N 1
ATOM 1312 C CA . LEU A 1 172 ? 4.859 18.484 6.477 1 97.25 172 LEU A CA 1
ATOM 1313 C C . LEU A 1 172 ? 6.188 18.047 7.086 1 97.25 172 LEU A C 1
ATOM 1315 O O . LEU A 1 172 ? 6.293 17.891 8.305 1 97.25 172 LEU A O 1
ATOM 1319 N N . CYS A 1 173 ? 7.203 17.828 6.254 1 94.44 173 CYS A N 1
ATOM 1320 C CA . CYS A 1 173 ? 8.508 17.391 6.734 1 94.44 173 CYS A CA 1
ATOM 1321 C C . CYS A 1 173 ? 9.148 18.453 7.613 1 94.44 173 CYS A C 1
ATOM 1323 O O . CYS A 1 173 ? 9.742 18.141 8.648 1 94.44 173 CYS A O 1
ATOM 1325 N N . GLN A 1 174 ? 8.992 19.703 7.148 1 96.19 174 GLN A N 1
ATOM 1326 C CA . GLN A 1 174 ? 9.508 20.797 7.969 1 96.19 174 GLN A CA 1
ATOM 1327 C C . GLN A 1 174 ? 8.781 20.875 9.312 1 96.19 174 GLN A C 1
ATOM 1329 O O . GLN A 1 174 ? 9.383 21.203 10.328 1 96.19 174 GLN A O 1
ATOM 1334 N N . ALA A 1 175 ? 7.52 20.625 9.266 1 97.56 175 ALA A N 1
ATOM 1335 C CA . ALA A 1 175 ? 6.758 20.594 10.516 1 97.56 175 ALA A CA 1
ATOM 1336 C C . ALA A 1 175 ? 7.262 19.484 11.438 1 97.56 175 ALA A C 1
ATOM 1338 O O . ALA A 1 175 ? 7.332 19.656 12.648 1 97.56 175 ALA A O 1
ATOM 1339 N N . HIS A 1 176 ? 7.598 18.25 10.875 1 96.19 176 HIS A N 1
ATOM 1340 C CA . HIS A 1 176 ? 8.188 17.172 11.648 1 96.19 176 HIS A CA 1
ATOM 1341 C C . HIS A 1 176 ? 9.453 17.625 12.359 1 96.19 176 HIS A C 1
ATOM 1343 O O . HIS A 1 176 ? 9.609 17.406 13.562 1 96.19 176 HIS A O 1
ATOM 1349 N N . ILE A 1 177 ? 10.305 18.297 11.641 1 94 177 ILE A N 1
ATOM 1350 C CA . ILE A 1 177 ? 11.586 18.734 12.18 1 94 177 ILE A CA 1
ATOM 1351 C C . ILE A 1 177 ? 11.359 19.812 13.227 1 94 177 ILE A C 1
ATOM 1353 O O . ILE A 1 177 ? 11.977 19.797 14.297 1 94 177 ILE A O 1
ATOM 1357 N N . PHE A 1 178 ? 10.469 20.75 12.875 1 96.88 178 PHE A N 1
ATOM 1358 C CA . PHE A 1 178 ? 10.125 21.844 13.773 1 96.88 178 PHE A CA 1
ATOM 1359 C C . PHE A 1 178 ? 9.641 21.312 15.117 1 96.88 178 PHE A C 1
ATOM 1361 O O . PHE A 1 178 ? 10.125 21.75 16.172 1 96.88 178 PHE A O 1
ATOM 1368 N N . LEU A 1 179 ? 8.75 20.359 15.109 1 96 179 LEU A N 1
ATOM 1369 C CA . LEU A 1 179 ? 8.195 19.797 16.344 1 96 179 LEU A CA 1
ATOM 1370 C C . LEU A 1 179 ? 9.242 18.953 17.062 1 96 179 LEU A C 1
ATOM 1372 O O . LEU A 1 179 ? 9.25 18.891 18.297 1 96 179 LEU A O 1
ATOM 1376 N N . PHE A 1 180 ? 10.094 18.234 16.312 1 93.5 180 PHE A N 1
ATOM 1377 C CA . PHE A 1 180 ? 11.164 17.422 16.875 1 93.5 180 PHE A CA 1
ATOM 1378 C C . PHE A 1 180 ? 12.125 18.281 17.688 1 93.5 180 PHE A C 1
ATOM 1380 O O . PHE A 1 180 ? 12.578 17.859 18.75 1 93.5 180 PHE A O 1
ATOM 1387 N N . GLU A 1 181 ? 12.344 19.5 17.234 1 94.56 181 GLU A N 1
ATOM 1388 C CA . GLU A 1 181 ? 13.359 20.359 17.844 1 94.56 181 GLU A CA 1
ATOM 1389 C C . GLU A 1 181 ? 12.75 21.281 18.891 1 94.56 181 GLU A C 1
ATOM 1391 O O . GLU A 1 181 ? 13.461 21.781 19.766 1 94.56 181 GLU A O 1
ATOM 1396 N N . HIS A 1 182 ? 11.492 21.578 18.766 1 96 182 HIS A N 1
ATOM 1397 C CA . HIS A 1 182 ? 10.867 22.594 19.609 1 96 182 HIS A CA 1
ATOM 1398 C C . HIS A 1 182 ? 10.703 22.094 21.047 1 96 182 HIS A C 1
ATOM 1400 O O . HIS A 1 182 ? 10.023 21.094 21.281 1 96 182 HIS A O 1
ATOM 1406 N N . PRO A 1 183 ? 11.172 22.734 21.984 1 94.69 183 PRO A N 1
ATOM 1407 C CA . PRO A 1 183 ? 11.172 22.25 23.359 1 94.69 183 PRO A CA 1
ATOM 1408 C C . PRO A 1 183 ? 9.766 22.156 23.953 1 94.69 183 PRO A C 1
ATOM 1410 O O . PRO A 1 183 ? 9.508 21.312 24.828 1 94.69 183 PRO A O 1
ATOM 1413 N N . GLU A 1 184 ? 8.828 22.922 23.484 1 96 184 GLU A N 1
ATOM 1414 C CA . GLU A 1 184 ? 7.5 22.969 24.078 1 96 184 GLU A CA 1
ATOM 1415 C C . GLU A 1 184 ? 6.52 22.078 23.328 1 96 184 GLU A C 1
ATOM 1417 O O . GLU A 1 184 ? 5.344 21.984 23.688 1 96 184 GLU A O 1
ATOM 1422 N N . ALA A 1 185 ? 6.988 21.5 22.234 1 96.25 185 ALA A N 1
ATOM 1423 C CA . ALA A 1 185 ? 6.086 20.672 21.438 1 96.25 185 ALA A CA 1
ATOM 1424 C C . ALA A 1 185 ? 5.559 19.484 22.266 1 96.25 185 ALA A C 1
ATOM 1426 O O . ALA A 1 185 ? 6.336 18.766 22.891 1 96.25 185 ALA A O 1
ATOM 1427 N N . LYS A 1 186 ? 4.215 19.359 22.359 1 96.88 186 LYS A N 1
ATOM 1428 C CA . LYS A 1 186 ? 3.592 18.25 23.094 1 96.88 186 LYS A CA 1
ATOM 1429 C C . LYS A 1 186 ? 2.217 17.922 22.516 1 96.88 186 LYS A C 1
ATOM 1431 O O . LYS A 1 186 ? 1.487 18.812 22.078 1 96.88 186 LYS A O 1
ATOM 1436 N N . GLY A 1 187 ? 1.913 16.641 22.516 1 97.19 187 GLY A N 1
ATOM 1437 C CA . GLY A 1 187 ? 0.581 16.234 22.109 1 97.19 187 GLY A CA 1
ATOM 1438 C C . GLY A 1 187 ? 0.414 16.141 20.609 1 97.19 187 GLY A C 1
ATOM 1439 O O . GLY A 1 187 ? 1.319 15.695 19.906 1 97.19 187 GLY A O 1
ATOM 1440 N N . ARG A 1 188 ? -0.799 16.484 20.156 1 98.12 188 ARG A N 1
ATOM 1441 C CA . ARG A 1 188 ? -1.195 16.328 18.766 1 98.12 188 ARG A CA 1
ATOM 1442 C C . ARG A 1 188 ? -1.148 17.656 18.031 1 98.12 188 ARG A C 1
ATOM 1444 O O . ARG A 1 188 ? -1.526 18.688 18.578 1 98.12 188 ARG A O 1
ATOM 1451 N N . TYR A 1 189 ? -0.671 17.672 16.781 1 98.56 189 TYR A N 1
ATOM 1452 C CA . TYR A 1 189 ? -0.633 18.859 15.938 1 98.56 189 TYR A CA 1
ATOM 1453 C C . TYR A 1 189 ? -1.201 18.562 14.555 1 98.56 189 TYR A C 1
ATOM 1455 O O . TYR A 1 189 ? -0.709 17.672 13.852 1 98.56 189 TYR A O 1
ATOM 1463 N N . ILE A 1 190 ? -2.184 19.297 14.172 1 98.44 190 ILE A N 1
ATOM 1464 C CA . ILE A 1 190 ? -2.719 19.203 12.82 1 98.44 190 ILE A CA 1
ATOM 1465 C C . ILE A 1 190 ? -1.823 19.953 11.852 1 98.44 190 ILE A C 1
ATOM 1467 O O . ILE A 1 190 ? -1.383 21.078 12.148 1 98.44 190 ILE A O 1
ATOM 1471 N N . CYS A 1 191 ? -1.477 19.344 10.789 1 98.19 191 CYS A N 1
ATOM 1472 C CA . CYS A 1 191 ? -0.722 19.938 9.695 1 98.19 191 CYS A CA 1
ATOM 1473 C C . CYS A 1 191 ? -1.553 19.984 8.422 1 98.19 191 CYS A C 1
ATOM 1475 O O . CYS A 1 191 ? -1.58 19.016 7.664 1 98.19 191 CYS A O 1
ATOM 1477 N N . SER A 1 192 ? -2.172 21.062 8.18 1 98.06 192 SER A N 1
ATOM 1478 C CA . SER A 1 192 ? -3.098 21.297 7.078 1 98.06 192 SER A CA 1
ATOM 1479 C C . SER A 1 192 ? -3.057 22.75 6.629 1 98.06 192 SER A C 1
ATOM 1481 O O . SER A 1 192 ? -3.293 23.656 7.43 1 98.06 192 SER A O 1
ATOM 1483 N N . SER A 1 193 ? -2.822 23.016 5.398 1 97.19 193 SER A N 1
ATOM 1484 C CA . SER A 1 193 ? -2.596 24.406 5.004 1 97.19 193 SER A CA 1
ATOM 1485 C C . SER A 1 193 ? -3.729 24.922 4.125 1 97.19 193 SER A C 1
ATOM 1487 O O . SER A 1 193 ? -3.994 26.125 4.09 1 97.19 193 SER A O 1
ATOM 1489 N N . HIS A 1 194 ? -4.383 24.062 3.359 1 96.38 194 HIS A N 1
ATOM 1490 C CA . HIS A 1 194 ? -5.402 24.5 2.414 1 96.38 194 HIS A CA 1
ATOM 1491 C C . HIS A 1 194 ? -6.652 23.625 2.504 1 96.38 194 HIS A C 1
ATOM 1493 O O . HIS A 1 194 ? -6.555 22.422 2.756 1 96.38 194 HIS A O 1
ATOM 1499 N N . ASP A 1 195 ? -7.781 24.219 2.377 1 95.06 195 ASP A N 1
ATOM 1500 C CA . ASP A 1 195 ? -9.062 23.531 2.242 1 95.06 195 ASP A CA 1
ATOM 1501 C C . ASP A 1 195 ? -9.828 24.016 1.015 1 95.06 195 ASP A C 1
ATOM 1503 O O . ASP A 1 195 ? -9.773 25.203 0.677 1 95.06 195 ASP A O 1
ATOM 1507 N N . ILE A 1 196 ? -10.477 23.094 0.37 1 93.56 196 ILE A N 1
ATOM 1508 C CA . ILE A 1 196 ? -11.125 23.469 -0.883 1 93.56 196 ILE A CA 1
ATOM 1509 C C . ILE A 1 196 ? -12.227 22.469 -1.216 1 93.56 196 ILE A C 1
ATOM 1511 O O . ILE A 1 196 ? -12.18 21.312 -0.77 1 93.56 196 ILE A O 1
ATOM 1515 N N . THR A 1 197 ? -13.203 22.922 -1.992 1 92.38 197 THR A N 1
ATOM 1516 C CA . THR A 1 197 ? -14.219 22.016 -2.523 1 92.38 197 THR A CA 1
ATOM 1517 C C . THR A 1 197 ? -13.812 21.5 -3.898 1 92.38 197 THR A C 1
ATOM 1519 O O . THR A 1 197 ? -12.984 22.094 -4.578 1 92.38 197 THR A O 1
ATOM 1522 N N . LEU A 1 198 ? -14.461 20.422 -4.25 1 92.69 198 LEU A N 1
ATOM 1523 C CA . LEU A 1 198 ? -14.133 19.766 -5.516 1 92.69 198 LEU A CA 1
ATOM 1524 C C . LEU A 1 198 ? -14.367 20.719 -6.688 1 92.69 198 LEU A C 1
ATOM 1526 O O . LEU A 1 198 ? -13.5 20.859 -7.559 1 92.69 198 LEU A O 1
ATOM 1530 N N . PRO A 1 199 ? -15.492 21.438 -6.801 1 91.88 199 PRO A N 1
ATOM 1531 C CA . PRO A 1 199 ? -15.695 22.359 -7.922 1 91.88 199 PRO A CA 1
ATOM 1532 C C . PRO A 1 199 ? -14.656 23.484 -7.969 1 91.88 199 PRO A C 1
ATOM 1534 O O . PRO A 1 199 ? -14.188 23.844 -9.047 1 91.88 199 PRO A O 1
ATOM 1537 N N . ASN A 1 200 ? -14.297 23.969 -6.848 1 93 200 ASN A N 1
ATOM 1538 C CA . ASN A 1 200 ? -13.305 25.047 -6.812 1 93 200 ASN A CA 1
ATOM 1539 C C . ASN A 1 200 ? -11.922 24.531 -7.199 1 93 200 ASN A C 1
ATOM 1541 O O . ASN A 1 200 ? -11.156 25.234 -7.863 1 93 200 ASN A O 1
ATOM 1545 N N . LEU A 1 201 ? -11.609 23.312 -6.746 1 95.12 201 LEU A N 1
ATOM 1546 C CA . LEU A 1 201 ? -10.344 22.703 -7.145 1 95.12 201 LEU A CA 1
ATOM 1547 C C . LEU A 1 201 ? -10.289 22.5 -8.656 1 95.12 201 LEU A C 1
ATOM 1549 O O . LEU A 1 201 ? -9.266 22.797 -9.281 1 95.12 201 LEU A O 1
ATOM 1553 N N . SER A 1 202 ? -11.367 22.016 -9.156 1 94.94 202 SER A N 1
ATOM 1554 C CA . SER A 1 202 ? -11.461 21.828 -10.602 1 94.94 202 SER A CA 1
ATOM 1555 C C . SER A 1 202 ? -11.219 23.141 -11.344 1 94.94 202 SER A C 1
ATOM 1557 O O . SER A 1 202 ? -10.484 23.172 -12.328 1 94.94 202 SER A O 1
ATOM 1559 N N . THR A 1 203 ? -11.789 24.156 -10.898 1 94.88 203 THR A N 1
ATOM 1560 C CA . THR A 1 203 ? -11.664 25.469 -11.516 1 94.88 203 THR A CA 1
ATOM 1561 C C . THR A 1 203 ? -10.211 25.938 -11.5 1 94.88 203 THR A C 1
ATOM 1563 O O . THR A 1 203 ? -9.672 26.359 -12.531 1 94.88 203 THR A O 1
ATOM 1566 N N . ILE A 1 204 ? -9.57 25.812 -10.398 1 95.62 204 ILE A N 1
ATOM 1567 C CA . ILE A 1 204 ? -8.188 26.266 -10.242 1 95.62 204 ILE A CA 1
ATOM 1568 C C . ILE A 1 204 ? -7.273 25.453 -11.148 1 95.62 204 ILE A C 1
ATOM 1570 O O . ILE A 1 204 ? -6.41 26.016 -11.836 1 95.62 204 ILE A O 1
ATOM 1574 N N . LEU A 1 205 ? -7.473 24.172 -11.148 1 96.12 205 LEU A N 1
ATOM 1575 C CA . LEU A 1 205 ? -6.598 23.297 -11.922 1 96.12 205 LEU A CA 1
ATOM 1576 C C . LEU A 1 205 ? -6.801 23.516 -13.422 1 96.12 205 LEU A C 1
ATOM 1578 O O . LEU A 1 205 ? -5.844 23.469 -14.195 1 96.12 205 LEU A O 1
ATOM 1582 N N . ARG A 1 206 ? -8.016 23.719 -13.828 1 94.88 206 ARG A N 1
ATOM 1583 C CA . ARG A 1 206 ? -8.312 23.953 -15.234 1 94.88 206 ARG A CA 1
ATOM 1584 C C . ARG A 1 206 ? -7.641 25.234 -15.727 1 94.88 206 ARG A C 1
ATOM 1586 O O . ARG A 1 206 ? -7.164 25.297 -16.859 1 94.88 206 ARG A O 1
ATOM 1593 N N . GLU A 1 207 ? -7.688 26.172 -14.969 1 95.19 207 GLU A N 1
ATOM 1594 C CA . GLU A 1 207 ? -7.082 27.453 -15.32 1 95.19 207 GLU A CA 1
ATOM 1595 C C . GLU A 1 207 ? -5.562 27.344 -15.375 1 95.19 207 GLU A C 1
ATOM 1597 O O . GLU A 1 207 ? -4.93 27.906 -16.281 1 95.19 207 GLU A O 1
ATOM 1602 N N . LYS A 1 208 ? -5.008 26.672 -14.508 1 95 208 LYS A N 1
ATOM 1603 C CA . LYS A 1 208 ? -3.553 26.609 -14.383 1 95 208 LYS A CA 1
ATOM 1604 C C . LYS A 1 208 ? -2.951 25.609 -15.367 1 95 208 LYS A C 1
ATOM 1606 O O . LYS A 1 208 ? -1.835 25.812 -15.852 1 95 208 LYS A O 1
ATOM 1611 N N . TYR A 1 209 ? -3.746 24.578 -15.539 1 93.94 209 TYR A N 1
ATOM 1612 C CA . TYR A 1 209 ? -3.234 23.516 -16.406 1 93.94 209 TYR A CA 1
ATOM 1613 C C . TYR A 1 209 ? -4.184 23.25 -17.562 1 93.94 209 TYR A C 1
ATOM 1615 O O . TYR A 1 209 ? -4.758 22.156 -17.672 1 93.94 209 TYR A O 1
ATOM 1623 N N . PRO A 1 210 ? -4.195 24.078 -18.516 1 92.31 210 PRO A N 1
ATOM 1624 C CA . PRO A 1 210 ? -5.141 23.938 -19.625 1 92.31 210 PRO A CA 1
ATOM 1625 C C . PRO A 1 210 ? -4.801 22.766 -20.547 1 92.31 210 PRO A C 1
ATOM 1627 O O . PRO A 1 210 ? -5.633 22.344 -21.359 1 92.31 210 PRO A O 1
ATOM 1630 N N . GLU A 1 211 ? -3.643 22.281 -20.359 1 88.88 211 GLU A N 1
ATOM 1631 C CA . GLU A 1 211 ? -3.23 21.156 -21.188 1 88.88 211 GLU A CA 1
ATOM 1632 C C . GLU A 1 211 ? -3.912 19.875 -20.75 1 88.88 211 GLU A C 1
ATOM 1634 O O . GLU A 1 211 ? -3.916 18.875 -21.484 1 88.88 211 GLU A O 1
ATOM 1639 N N . TYR A 1 212 ? -4.484 19.891 -19.547 1 89.38 212 TYR A N 1
ATOM 1640 C CA . TYR A 1 212 ? -5.152 18.703 -19.047 1 89.38 212 TYR A CA 1
ATOM 1641 C C . TYR A 1 212 ? -6.668 18.844 -19.156 1 89.38 212 TYR A C 1
ATOM 1643 O O . TYR A 1 212 ? -7.215 19.922 -18.969 1 89.38 212 TYR A O 1
ATOM 1651 N N . ASP A 1 213 ? -7.289 17.719 -19.5 1 88.12 213 ASP A N 1
ATOM 1652 C CA . ASP A 1 213 ? -8.742 17.672 -19.609 1 88.12 213 ASP A CA 1
ATOM 1653 C C . ASP A 1 213 ? -9.391 17.438 -18.234 1 88.12 213 ASP A C 1
ATOM 1655 O O . ASP A 1 213 ? -9.828 16.328 -17.938 1 88.12 213 ASP A O 1
ATOM 1659 N N . ILE A 1 214 ? -9.602 18.453 -17.547 1 91.81 214 ILE A N 1
ATOM 1660 C CA . ILE A 1 214 ? -10.117 18.406 -16.172 1 91.81 214 ILE A CA 1
ATOM 1661 C C . ILE A 1 214 ? -11.633 18.516 -16.188 1 91.81 214 ILE A C 1
ATOM 1663 O O . ILE A 1 214 ? -12.188 19.469 -16.766 1 91.81 214 ILE A O 1
ATOM 1667 N N . PRO A 1 215 ? -12.266 17.641 -15.547 1 89.56 215 PRO A N 1
ATOM 1668 C CA . PRO A 1 215 ? -13.727 17.656 -15.57 1 89.56 215 PRO A CA 1
ATOM 1669 C C . PRO A 1 215 ? -14.32 18.812 -14.773 1 89.56 215 PRO A C 1
ATOM 1671 O O . PRO A 1 215 ? -13.695 19.297 -13.828 1 89.56 215 PRO A O 1
ATOM 1674 N N . THR A 1 216 ? -15.562 19.188 -15.148 1 89.56 216 THR A N 1
ATOM 1675 C CA . THR A 1 216 ? -16.266 20.25 -14.445 1 89.56 216 THR A CA 1
ATOM 1676 C C . THR A 1 216 ? -17.578 19.734 -13.844 1 89.56 216 THR A C 1
ATOM 1678 O O . THR A 1 216 ? -18.219 20.422 -13.055 1 89.56 216 THR A O 1
ATOM 1681 N N . GLU A 1 217 ? -17.891 18.625 -14.25 1 87.31 217 GLU A N 1
ATOM 1682 C CA . GLU A 1 217 ? -19.078 17.969 -13.711 1 87.31 217 GLU A CA 1
ATOM 1683 C C . GLU A 1 217 ? -18.719 16.656 -13.023 1 87.31 217 GLU A C 1
ATOM 1685 O O . GLU A 1 217 ? -17.859 15.922 -13.484 1 87.31 217 GLU A O 1
ATOM 1690 N N . PHE A 1 218 ? -19.359 16.562 -11.969 1 86 218 PHE A N 1
ATOM 1691 C CA . PHE A 1 218 ? -19.031 15.406 -11.141 1 86 218 PHE A CA 1
ATOM 1692 C C . PHE A 1 218 ? -20.281 14.617 -10.781 1 86 218 PHE A C 1
ATOM 1694 O O . PHE A 1 218 ? -20.875 14.836 -9.719 1 86 218 PHE A O 1
ATOM 1701 N N . GLU A 1 219 ? -20.609 13.711 -11.586 1 75.19 219 GLU A N 1
ATOM 1702 C CA . GLU A 1 219 ? -21.812 12.906 -11.344 1 75.19 219 GLU A CA 1
ATOM 1703 C C . GLU A 1 219 ? -21.656 12.031 -10.109 1 75.19 219 GLU A C 1
ATOM 1705 O O . GLU A 1 219 ? -20.609 11.398 -9.922 1 75.19 219 GLU A O 1
ATOM 1710 N N . GLY A 1 220 ? -22.625 12.07 -9.281 1 69.31 220 GLY A N 1
ATOM 1711 C CA . GLY A 1 220 ? -22.625 11.188 -8.125 1 69.31 220 GLY A CA 1
ATOM 1712 C C . GLY A 1 220 ? -21.906 11.773 -6.926 1 69.31 220 GLY A C 1
ATOM 1713 O O . GLY A 1 220 ? -21.859 11.156 -5.859 1 69.31 220 GLY A O 1
ATOM 1714 N N . VAL A 1 221 ? -21.328 12.906 -7.25 1 75.56 221 VAL A N 1
ATOM 1715 C CA . VAL A 1 221 ? -20.641 13.547 -6.129 1 75.56 221 VAL A CA 1
ATOM 1716 C C . VAL A 1 221 ? -21.578 14.531 -5.445 1 75.56 221 VAL A C 1
ATOM 1718 O O . VAL A 1 221 ? -22.219 15.359 -6.109 1 75.56 221 VAL A O 1
ATOM 1721 N N . THR A 1 222 ? -21.703 14.266 -4.16 1 70.38 222 THR A N 1
ATOM 1722 C CA . THR A 1 222 ? -22.562 15.141 -3.365 1 70.38 222 THR A CA 1
ATOM 1723 C C . THR A 1 222 ? -22.047 16.578 -3.393 1 70.38 222 THR A C 1
ATOM 1725 O O . THR A 1 222 ? -20.828 16.797 -3.291 1 70.38 222 THR A O 1
ATOM 1728 N N . GLU A 1 223 ? -22.969 17.422 -3.645 1 68.88 223 GLU A N 1
ATOM 1729 C CA . GLU A 1 223 ? -22.609 18.828 -3.619 1 68.88 223 GLU A CA 1
ATOM 1730 C C . GLU A 1 223 ? -22.391 19.328 -2.189 1 68.88 223 GLU A C 1
ATOM 1732 O O . GLU A 1 223 ? -23.234 19.078 -1.315 1 68.88 223 GLU A O 1
ATOM 1737 N N . PHE A 1 224 ? -21.156 19.531 -1.903 1 66.94 224 PHE A N 1
ATOM 1738 C CA . PHE A 1 224 ? -20.891 20.156 -0.621 1 66.94 224 PHE A CA 1
ATOM 1739 C C . PHE A 1 224 ? -20.562 21.641 -0.81 1 66.94 224 PHE A C 1
ATOM 1741 O O . PHE A 1 224 ? -19.75 22 -1.679 1 66.94 224 PHE A O 1
ATOM 1748 N N . SER A 1 225 ? -21.422 22.391 -0.213 1 63.03 225 SER A N 1
ATOM 1749 C CA . SER A 1 225 ? -21.156 23.828 -0.32 1 63.03 225 SER A CA 1
ATOM 1750 C C . SER A 1 225 ? -20.25 24.297 0.809 1 63.03 225 SER A C 1
ATOM 1752 O O . SER A 1 225 ? -19.625 25.359 0.705 1 63.03 225 SER A O 1
ATOM 1754 N N . GLU A 1 226 ? -20.094 23.438 1.779 1 74.56 226 GLU A N 1
ATOM 1755 C CA . GLU A 1 226 ? -19.312 23.969 2.9 1 74.56 226 GLU A CA 1
ATOM 1756 C C . GLU A 1 226 ? -17.938 23.312 2.988 1 74.56 226 GLU A C 1
ATOM 1758 O O . GLU A 1 226 ? -17.797 22.141 2.666 1 74.56 226 GLU A O 1
ATOM 1763 N N . ILE A 1 227 ? -17.016 24.188 3.361 1 78 227 ILE A N 1
ATOM 1764 C CA . ILE A 1 227 ? -15.633 23.75 3.545 1 78 227 ILE A CA 1
ATOM 1765 C C . ILE A 1 227 ? -15.477 23.109 4.918 1 78 227 ILE A C 1
ATOM 1767 O O . ILE A 1 227 ? -16.094 23.547 5.895 1 78 227 ILE A O 1
ATOM 1771 N N . ILE A 1 228 ? -14.914 21.984 4.98 1 86.25 228 ILE A N 1
ATOM 1772 C CA . ILE A 1 228 ? -14.469 21.359 6.223 1 86.25 228 ILE A CA 1
ATOM 1773 C C . ILE A 1 228 ? -13.031 21.766 6.52 1 86.25 228 ILE A C 1
ATOM 1775 O O . ILE A 1 228 ? -12.172 21.75 5.633 1 86.25 228 ILE A O 1
ATOM 1779 N N . LYS A 1 229 ? -12.82 22.172 7.715 1 91 229 LYS A N 1
ATOM 1780 C CA . LYS A 1 229 ? -11.5 22.719 8.039 1 91 229 LYS A CA 1
ATOM 1781 C C . LYS A 1 229 ? -10.781 21.859 9.062 1 91 229 LYS A C 1
ATOM 1783 O O . LYS A 1 229 ? -11.414 21.312 9.977 1 91 229 LYS A O 1
ATOM 1788 N N . PHE A 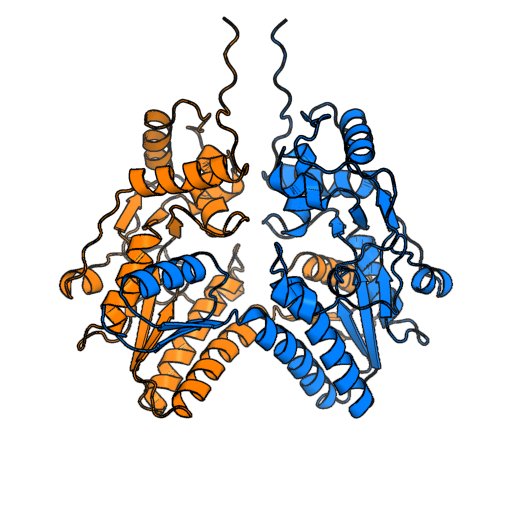1 230 ? -9.516 21.719 8.859 1 94.81 230 PHE A N 1
ATOM 1789 C CA . PHE A 1 230 ? -8.562 21.188 9.82 1 94.81 230 PHE A CA 1
ATOM 1790 C C . PHE A 1 230 ? -7.543 22.25 10.219 1 94.81 230 PHE A C 1
ATOM 1792 O O . PHE A 1 230 ? -6.395 22.219 9.773 1 94.81 230 PHE A O 1
ATOM 1799 N N . PRO A 1 231 ? -7.941 23.125 11.078 1 95.31 231 PRO A N 1
ATOM 1800 C CA . PRO A 1 231 ? -7.047 24.25 11.383 1 95.31 231 PRO A CA 1
ATOM 1801 C C . PRO A 1 231 ? -5.738 23.797 12.023 1 95.31 231 PRO A C 1
ATOM 1803 O O . PRO A 1 231 ? -5.742 22.953 12.93 1 95.31 231 PRO A O 1
ATOM 1806 N N . SER A 1 232 ? -4.68 24.359 11.531 1 97.81 232 SER A N 1
ATOM 1807 C CA . SER A 1 232 ? -3.357 24.109 12.102 1 97.81 232 SER A CA 1
ATOM 1808 C C . SER A 1 232 ? -2.988 25.188 13.125 1 97.81 232 SER A C 1
ATOM 1810 O O . SER A 1 232 ? -1.817 25.547 13.25 1 97.81 232 SER A O 1
ATOM 1812 N N . LYS A 1 233 ? -3.943 25.688 13.805 1 96.88 233 LYS A N 1
ATOM 1813 C CA . LYS A 1 233 ? -3.756 26.812 14.719 1 96.88 233 LYS A CA 1
ATOM 1814 C C . LYS A 1 233 ? -2.691 26.484 15.766 1 96.88 233 LYS A C 1
ATOM 1816 O O . LYS A 1 233 ? -1.821 27.312 16.047 1 96.88 233 LYS A O 1
ATOM 1821 N N . LYS A 1 234 ? -2.748 25.344 16.391 1 97.75 234 LYS A N 1
ATOM 1822 C CA . LYS A 1 234 ? -1.801 24.938 17.422 1 97.75 234 LYS A CA 1
ATOM 1823 C C . LYS A 1 234 ? -0.37 24.938 16.891 1 97.75 234 LYS A C 1
ATOM 1825 O O . LYS A 1 234 ? 0.55 25.406 17.562 1 97.75 234 LYS A O 1
ATOM 1830 N N . LEU A 1 235 ? -0.189 24.438 15.695 1 98.25 235 LEU A N 1
ATOM 1831 C CA . LEU A 1 235 ? 1.119 24.375 15.055 1 98.25 235 LEU A CA 1
ATOM 1832 C C . LEU A 1 235 ? 1.627 25.766 14.703 1 98.25 235 LEU A C 1
ATOM 1834 O O . LEU A 1 235 ? 2.789 26.094 14.961 1 98.25 235 LEU A O 1
ATOM 1838 N N . VAL A 1 236 ? 0.758 26.594 14.195 1 98.06 236 VAL A N 1
ATOM 1839 C CA . VAL A 1 236 ? 1.113 27.938 13.766 1 98.06 236 VAL A CA 1
ATOM 1840 C C . VAL A 1 236 ? 1.393 28.828 14.984 1 98.06 236 VAL A C 1
ATOM 1842 O O . VAL A 1 236 ? 2.324 29.625 14.969 1 98.06 236 VAL A O 1
ATOM 1845 N N . GLU A 1 237 ? 0.619 28.703 15.984 1 97.31 237 GLU A N 1
ATOM 1846 C CA . GLU A 1 237 ? 0.816 29.484 17.203 1 97.31 237 GLU A CA 1
ATOM 1847 C C . GLU A 1 237 ? 2.131 29.125 17.875 1 97.31 237 GLU A C 1
ATOM 1849 O O . GLU A 1 237 ? 2.717 29.953 18.594 1 97.31 237 GLU A O 1
ATOM 1854 N N . LEU A 1 238 ? 2.555 27.906 17.688 1 97.5 238 LEU A N 1
ATOM 1855 C CA . LEU A 1 238 ? 3.838 27.484 18.25 1 97.5 238 LEU A CA 1
ATOM 1856 C C . LEU A 1 238 ? 4.992 28.141 17.484 1 97.5 238 LEU A C 1
ATOM 1858 O O . LEU A 1 238 ? 6.121 28.172 17.984 1 97.5 238 LEU A O 1
ATOM 1862 N N . GLY A 1 239 ? 4.715 28.641 16.203 1 97.88 239 GLY A N 1
ATOM 1863 C CA . GLY A 1 239 ? 5.73 29.391 15.469 1 97.88 239 GLY A CA 1
ATOM 1864 C C . GLY A 1 239 ? 5.984 28.828 14.078 1 97.88 239 GLY A C 1
ATOM 1865 O O . GLY A 1 239 ? 6.832 29.344 13.344 1 97.88 239 GLY A O 1
ATOM 1866 N N . PHE A 1 240 ? 5.281 27.766 13.695 1 98.19 240 PHE A N 1
ATOM 1867 C CA . PHE A 1 240 ? 5.508 27.172 12.391 1 98.19 240 PHE A CA 1
ATOM 1868 C C . PHE A 1 240 ? 4.859 28 11.289 1 98.19 240 PHE A C 1
ATOM 1870 O O . PHE A 1 240 ? 3.779 28.562 11.484 1 98.19 240 PHE A O 1
ATOM 1877 N N . GLU A 1 241 ? 5.488 28.016 10.141 1 97.88 241 GLU A N 1
ATOM 1878 C CA . GLU A 1 241 ? 4.965 28.734 8.977 1 97.88 241 GLU A CA 1
ATOM 1879 C C . GLU A 1 241 ? 4.926 27.844 7.746 1 97.88 241 GLU A C 1
ATOM 1881 O O . GLU A 1 241 ? 5.938 27.234 7.383 1 97.88 241 GLU A O 1
ATOM 1886 N N . PHE A 1 242 ? 3.768 27.812 7.172 1 97.94 242 PHE A N 1
ATOM 1887 C CA . PHE A 1 242 ? 3.639 27.125 5.898 1 97.94 242 PHE A CA 1
ATOM 1888 C C . PHE A 1 242 ? 4.234 27.953 4.766 1 97.94 242 PHE A C 1
ATOM 1890 O O . PHE A 1 242 ? 4.113 29.172 4.758 1 97.94 242 PHE A O 1
ATOM 1897 N N . LYS A 1 243 ? 4.828 27.281 3.74 1 97.69 243 LYS A N 1
ATOM 1898 C CA . LYS A 1 243 ? 5.555 28.047 2.725 1 97.69 243 LYS A CA 1
ATOM 1899 C C . LYS A 1 243 ? 4.969 27.797 1.335 1 97.69 243 LYS A C 1
ATOM 1901 O O . LYS A 1 243 ? 5.215 28.578 0.41 1 97.69 243 LYS A O 1
ATOM 1906 N N . TYR A 1 244 ? 4.188 26.781 1.163 1 97.5 244 TYR A N 1
ATOM 1907 C CA . TYR A 1 244 ? 3.803 26.375 -0.184 1 97.5 244 TYR A CA 1
ATOM 1908 C C . TYR A 1 244 ? 2.318 26.625 -0.426 1 97.5 244 TYR A C 1
ATOM 1910 O O . TYR A 1 244 ? 1.495 26.422 0.468 1 97.5 244 TYR A O 1
ATOM 1918 N N . SER A 1 245 ? 2.031 27.031 -1.6 1 97.12 245 SER A N 1
ATOM 1919 C CA . SER A 1 245 ? 0.653 27.219 -2.045 1 97.12 245 SER A CA 1
ATOM 1920 C C . SER A 1 245 ? 0.077 25.922 -2.613 1 97.12 245 SER A C 1
ATOM 1922 O O . SER A 1 245 ? 0.801 24.953 -2.793 1 97.12 245 SER A O 1
ATOM 1924 N N . LEU A 1 246 ? -1.253 26.031 -2.797 1 96.81 246 LEU A N 1
ATOM 1925 C CA . LEU A 1 246 ? -1.915 24.922 -3.461 1 96.81 246 LEU A CA 1
ATOM 1926 C C . LEU A 1 246 ? -1.32 24.672 -4.844 1 96.81 246 LEU A C 1
ATOM 1928 O O . LEU A 1 246 ? -1.117 23.531 -5.246 1 96.81 246 LEU A O 1
ATOM 1932 N N . GLU A 1 247 ? -0.999 25.703 -5.555 1 95.88 247 GLU A N 1
ATOM 1933 C CA . GLU A 1 247 ? -0.401 25.625 -6.883 1 95.88 247 GLU A CA 1
ATOM 1934 C C . GLU A 1 247 ? 0.979 24.969 -6.828 1 95.88 247 GLU A C 1
ATOM 1936 O O . GLU A 1 247 ? 1.322 24.156 -7.688 1 95.88 247 GLU A O 1
ATOM 1941 N N . ASP A 1 248 ? 1.721 25.344 -5.812 1 96.69 248 ASP A N 1
ATOM 1942 C CA . ASP A 1 248 ? 3.037 24.734 -5.637 1 96.69 248 ASP A CA 1
ATOM 1943 C C . ASP A 1 248 ? 2.928 23.219 -5.508 1 96.69 248 ASP A C 1
ATOM 1945 O O . ASP A 1 248 ? 3.764 22.484 -6.039 1 96.69 248 ASP A O 1
ATOM 1949 N N . MET A 1 249 ? 1.953 22.781 -4.773 1 97.38 249 MET A N 1
ATOM 1950 C CA . MET A 1 249 ? 1.753 21.359 -4.539 1 97.38 249 MET A CA 1
ATOM 1951 C C . MET A 1 249 ? 1.53 20.609 -5.852 1 97.38 249 MET A C 1
ATOM 1953 O O . MET A 1 249 ? 2.209 19.625 -6.133 1 97.38 249 MET A O 1
ATOM 1957 N N . PHE A 1 250 ? 0.622 21.078 -6.629 1 97 250 PHE A N 1
ATOM 1958 C CA . PHE A 1 250 ? 0.263 20.391 -7.867 1 97 250 PHE A CA 1
ATOM 1959 C C . PHE A 1 250 ? 1.375 20.531 -8.906 1 97 250 PHE A C 1
ATOM 1961 O O . PHE A 1 250 ? 1.633 19.609 -9.672 1 97 250 PHE A O 1
ATOM 1968 N N . ASP A 1 251 ? 2.08 21.703 -8.914 1 96.25 251 ASP A N 1
ATOM 1969 C CA . ASP A 1 251 ? 3.227 21.859 -9.805 1 96.25 251 ASP A CA 1
ATOM 1970 C C . ASP A 1 251 ? 4.273 20.781 -9.547 1 96.25 251 ASP A C 1
ATOM 1972 O O . ASP A 1 251 ? 4.746 20.125 -10.484 1 96.25 251 ASP A O 1
ATOM 1976 N N . GLY A 1 252 ? 4.602 20.641 -8.297 1 95.31 252 GLY A N 1
ATOM 1977 C CA . GLY A 1 252 ? 5.594 19.656 -7.934 1 95.31 252 GLY A CA 1
ATOM 1978 C C . GLY A 1 252 ? 5.152 18.234 -8.242 1 95.31 252 GLY A C 1
ATOM 1979 O O . GLY A 1 252 ? 5.945 17.422 -8.727 1 95.31 252 GLY A O 1
ATOM 1980 N N . ALA A 1 253 ? 3.922 17.953 -7.914 1 94.19 253 ALA A N 1
ATOM 1981 C CA . ALA A 1 253 ? 3.377 16.625 -8.148 1 94.19 253 ALA A CA 1
ATOM 1982 C C . ALA A 1 253 ? 3.385 16.281 -9.641 1 94.19 253 ALA A C 1
ATOM 1984 O O . ALA A 1 253 ? 3.852 15.211 -10.031 1 94.19 253 ALA A O 1
ATOM 1985 N N . ILE A 1 254 ? 2.898 17.172 -10.469 1 91.5 254 ILE A N 1
ATOM 1986 C CA . ILE A 1 254 ? 2.793 16.953 -11.906 1 91.5 254 ILE A CA 1
ATOM 1987 C C . ILE A 1 254 ? 4.188 16.828 -12.516 1 91.5 254 ILE A C 1
ATOM 1989 O O . ILE A 1 254 ? 4.43 15.938 -13.336 1 91.5 254 ILE A O 1
ATOM 1993 N N . HIS A 1 255 ? 5.059 17.703 -12.086 1 91 255 HIS A N 1
ATOM 1994 C CA . HIS A 1 255 ? 6.426 17.625 -12.578 1 91 255 HIS A CA 1
ATOM 1995 C C . HIS A 1 255 ? 7.051 16.266 -12.281 1 91 255 HIS A C 1
ATOM 1997 O O . HIS A 1 255 ? 7.699 15.672 -13.141 1 91 255 HIS A O 1
ATOM 2003 N N . SER A 1 256 ? 6.898 15.805 -11.008 1 88 256 SER A N 1
ATOM 2004 C CA . SER A 1 256 ? 7.41 14.484 -10.641 1 88 256 SER A CA 1
ATOM 2005 C C . SER A 1 256 ? 6.812 13.398 -11.531 1 88 256 SER A C 1
ATOM 2007 O O . SER A 1 256 ? 7.516 12.477 -11.945 1 88 256 SER A O 1
ATOM 2009 N N . CYS A 1 257 ? 5.555 13.477 -11.758 1 82 257 CYS A N 1
ATOM 2010 C CA . CYS A 1 257 ? 4.871 12.477 -12.57 1 82 257 CYS A CA 1
ATOM 2011 C C . CYS A 1 257 ? 5.406 12.484 -14 1 82 257 CYS A C 1
ATOM 2013 O O . CYS A 1 257 ? 5.648 11.422 -14.578 1 82 257 CYS A O 1
ATOM 2015 N N . ILE A 1 258 ? 5.59 13.703 -14.562 1 76.94 258 ILE A N 1
ATOM 2016 C CA . ILE A 1 258 ? 6.078 13.828 -15.93 1 76.94 258 ILE A CA 1
ATOM 2017 C C . ILE A 1 258 ? 7.5 13.273 -16.016 1 76.94 258 ILE A C 1
ATOM 2019 O O . ILE A 1 258 ? 7.805 12.484 -16.906 1 76.94 258 ILE A O 1
ATOM 2023 N N . GLU A 1 259 ? 8.289 13.68 -15.102 1 74.25 259 GLU A N 1
ATOM 2024 C CA . GLU A 1 259 ? 9.68 13.242 -15.07 1 74.25 259 GLU A CA 1
ATOM 2025 C C . GLU A 1 259 ? 9.773 11.719 -14.977 1 74.25 259 GLU A C 1
ATOM 2027 O O . GLU A 1 259 ? 10.688 11.109 -15.539 1 74.25 259 GLU A O 1
ATOM 2032 N N . LYS A 1 260 ? 8.82 11.164 -14.281 1 68.25 260 LYS A N 1
ATOM 2033 C CA . LYS A 1 260 ? 8.883 9.727 -14.008 1 68.25 260 LYS A CA 1
ATOM 2034 C C . LYS A 1 260 ? 8.008 8.945 -14.984 1 68.25 260 LYS A C 1
ATOM 2036 O O . LYS A 1 260 ? 7.859 7.727 -14.852 1 68.25 260 LYS A O 1
ATOM 2041 N N . GLY A 1 261 ? 7.375 9.695 -15.844 1 64.19 261 GLY A N 1
ATOM 2042 C CA . GLY A 1 261 ? 6.574 9.062 -16.875 1 64.19 261 GLY A CA 1
ATOM 2043 C C . GLY A 1 261 ? 5.23 8.57 -16.375 1 64.19 261 GLY A C 1
ATOM 2044 O O . GLY A 1 261 ? 4.656 7.629 -16.938 1 64.19 261 GLY A O 1
ATOM 2045 N N . LEU A 1 262 ? 4.773 9.133 -15.305 1 66.75 262 LEU A N 1
ATOM 2046 C CA . LEU A 1 262 ? 3.527 8.711 -14.672 1 66.75 262 LEU A CA 1
ATOM 2047 C C . LEU A 1 262 ? 2.344 9.5 -15.219 1 66.75 262 LEU A C 1
ATOM 2049 O O . LEU A 1 262 ? 1.19 9.109 -15.031 1 66.75 262 LEU A O 1
ATOM 2053 N N . LEU A 1 263 ? 2.588 10.586 -15.82 1 71.06 263 LEU A N 1
ATOM 2054 C CA . LEU A 1 263 ? 1.588 11.477 -16.391 1 71.06 263 LEU A CA 1
ATOM 2055 C C . LEU A 1 263 ? 2.064 12.039 -17.734 1 71.06 263 LEU A C 1
ATOM 2057 O O . LEU A 1 263 ? 3.201 12.5 -17.844 1 71.06 263 LEU A O 1
ATOM 2061 N N . PRO A 1 264 ? 1.109 11.812 -18.672 1 64.44 264 PRO A N 1
ATOM 2062 C CA . PRO A 1 264 ? 1.493 12.438 -19.938 1 64.44 264 PRO A CA 1
ATOM 2063 C C . PRO A 1 264 ? 1.521 13.961 -19.859 1 64.44 264 PRO A C 1
ATOM 2065 O O . PRO A 1 264 ? 0.938 14.547 -18.953 1 64.44 264 PRO A O 1
ATOM 2068 N N . LEU A 1 265 ? 2.191 14.531 -20.812 1 61.41 265 LEU A N 1
ATOM 2069 C CA . LEU A 1 265 ? 2.326 15.984 -20.828 1 61.41 265 LEU A CA 1
ATOM 2070 C C . LEU A 1 265 ? 0.981 16.656 -21.109 1 61.41 265 LEU A C 1
ATOM 2072 O O . LEU A 1 265 ? 0.723 17.75 -20.625 1 61.41 265 LEU A O 1
ATOM 2076 N N . GLU A 1 266 ? 0.21 16.031 -21.938 1 63.16 266 GLU A N 1
ATOM 2077 C CA . GLU A 1 266 ? -1.1 16.578 -22.266 1 63.16 266 GLU A CA 1
ATOM 2078 C C . GLU A 1 266 ? -2.137 15.477 -22.438 1 63.16 266 GLU A C 1
ATOM 2080 O O . GLU A 1 266 ? -1.806 14.367 -22.844 1 63.16 266 GLU A O 1
ATOM 2085 N N . THR A 1 267 ? -3.219 15.836 -21.922 1 60.88 267 THR A N 1
ATOM 2086 C CA . THR A 1 267 ? -4.297 14.867 -22.109 1 60.88 267 THR A CA 1
ATOM 2087 C C . THR A 1 267 ? -5.449 15.492 -22.891 1 60.88 267 THR A C 1
ATOM 2089 O O . THR A 1 267 ? -6.363 14.781 -23.328 1 60.88 267 THR A O 1
ATOM 2092 N N . LYS A 1 268 ? -5.379 16.797 -23.188 1 63.94 268 LYS A N 1
ATOM 2093 C CA . LYS A 1 268 ? -6.422 17.406 -24 1 63.94 268 LYS A CA 1
ATOM 2094 C C . LYS A 1 268 ? -6.215 17.109 -25.484 1 63.94 268 LYS A C 1
ATOM 2096 O O . LYS A 1 268 ? -5.098 17.219 -26 1 63.94 268 LYS A O 1
ATOM 2101 N N . LYS A 1 269 ? -7.141 16.328 -26.094 1 52.69 269 LYS A N 1
ATOM 2102 C CA . LYS A 1 269 ? -7.102 16.078 -27.531 1 52.69 269 LYS A CA 1
ATOM 2103 C C . LYS A 1 269 ? -7.367 17.359 -28.328 1 52.69 269 LYS A C 1
ATOM 2105 O O . LYS A 1 269 ? -8.141 18.203 -27.891 1 52.69 269 LYS A O 1
ATOM 2110 N N . ASP A 1 270 ? -6.438 17.844 -29.234 1 45.94 270 ASP A N 1
ATOM 2111 C CA . ASP A 1 270 ? -6.723 18.891 -30.188 1 45.94 270 ASP A CA 1
ATOM 2112 C C . ASP A 1 270 ? -8.078 18.688 -30.859 1 45.94 270 ASP A C 1
ATOM 2114 O O . ASP A 1 270 ? -8.414 17.562 -31.25 1 45.94 270 ASP A O 1
ATOM 2118 N N . GLU A 1 271 ? -9.055 19.391 -30.469 1 35.56 271 GLU A N 1
ATOM 2119 C CA . GLU A 1 271 ? -10.164 19.453 -31.422 1 35.56 271 GLU A CA 1
ATOM 2120 C C . GLU A 1 271 ? -9.664 19.672 -32.844 1 35.56 271 GLU A C 1
ATOM 2122 O O . GLU A 1 271 ? -8.875 20.578 -33.094 1 35.56 271 GLU A O 1
ATOM 2127 N N . ALA A 1 272 ? -9.5 18.594 -33.625 1 30.88 272 ALA A N 1
ATOM 2128 C CA . ALA A 1 272 ? -9.375 18.938 -35.031 1 30.88 272 ALA A CA 1
ATOM 2129 C C . ALA A 1 272 ? -10.312 20.078 -35.406 1 30.88 272 ALA A C 1
ATOM 2131 O O . ALA A 1 272 ? -11.531 19.969 -35.25 1 30.88 272 ALA A O 1
ATOM 2132 N N . VAL A 1 273 ? -9.781 21.25 -35.469 1 20.05 273 VAL A N 1
ATOM 2133 C CA . VAL A 1 273 ? -10.469 22.25 -36.281 1 20.05 273 VAL A CA 1
ATOM 2134 C C . VAL A 1 273 ? -10.492 21.812 -37.75 1 20.05 273 VAL A C 1
ATOM 2136 O O . VAL A 1 273 ? -9.461 21.422 -38.312 1 20.05 273 VAL A O 1
ATOM 2139 N N . MET B 1 1 ? 29.469 21.938 8.508 1 40.03 1 MET B N 1
ATOM 2140 C CA . MET B 1 1 ? 28.141 22.125 9.062 1 40.03 1 MET B CA 1
ATOM 2141 C C . MET B 1 1 ? 27.859 21.125 10.172 1 40.03 1 MET B C 1
ATOM 2143 O O . MET B 1 1 ? 28.125 19.922 10.008 1 40.03 1 MET B O 1
ATOM 2147 N N . GLY B 1 2 ? 27.875 21.422 11.344 1 49.75 2 GLY B N 1
ATOM 2148 C CA . GLY B 1 2 ? 28 20.594 12.531 1 49.75 2 GLY B CA 1
ATOM 2149 C C . GLY B 1 2 ? 26.938 19.516 12.609 1 49.75 2 GLY B C 1
ATOM 2150 O O . GLY B 1 2 ? 25.844 19.672 12.055 1 49.75 2 GLY B O 1
ATOM 2151 N N . GLU B 1 3 ? 27.266 18.234 13.023 1 71.62 3 GLU B N 1
ATOM 2152 C CA . GLU B 1 3 ? 26.438 17.047 13.141 1 71.62 3 GLU B CA 1
ATOM 2153 C C . GLU B 1 3 ? 25.344 17.219 14.195 1 71.62 3 GLU B C 1
ATOM 2155 O O . GLU B 1 3 ? 25.641 17.453 15.375 1 71.62 3 GLU B O 1
ATOM 2160 N N . LYS B 1 4 ? 24.031 17.828 13.891 1 83.62 4 LYS B N 1
ATOM 2161 C CA . LYS B 1 4 ? 22.938 18.094 14.812 1 83.62 4 LYS B CA 1
ATOM 2162 C C . LYS B 1 4 ? 22.578 16.844 15.625 1 83.62 4 LYS B C 1
ATOM 2164 O O . LYS B 1 4 ? 21.953 16.938 16.672 1 83.62 4 LYS B O 1
ATOM 2169 N N . GLY B 1 5 ? 23.125 15.695 15.234 1 87.62 5 GLY B N 1
ATOM 2170 C CA . GLY B 1 5 ? 22.828 14.43 15.891 1 87.62 5 GLY B CA 1
ATOM 2171 C C . GLY B 1 5 ? 22.25 13.391 14.945 1 87.62 5 GLY B C 1
ATOM 2172 O O . GLY B 1 5 ? 22.203 13.602 13.734 1 87.62 5 GLY B O 1
ATOM 2173 N N . THR B 1 6 ? 21.828 12.242 15.547 1 85.19 6 THR B N 1
ATOM 2174 C CA . THR B 1 6 ? 21.312 11.141 14.75 1 85.19 6 THR B CA 1
ATOM 2175 C C . THR B 1 6 ? 19.812 10.977 14.953 1 85.19 6 THR B C 1
ATOM 2177 O O . THR B 1 6 ? 19.312 11.07 16.078 1 85.19 6 THR B O 1
ATOM 2180 N N . VAL B 1 7 ? 19.125 10.945 13.875 1 88.56 7 VAL B N 1
ATOM 2181 C CA . VAL B 1 7 ? 17.688 10.742 13.906 1 88.56 7 VAL B CA 1
ATOM 2182 C C . VAL B 1 7 ? 17.328 9.453 13.164 1 88.56 7 VAL B C 1
ATOM 2184 O O . VAL B 1 7 ? 17.891 9.164 12.109 1 88.56 7 VAL B O 1
ATOM 2187 N N . CYS B 1 8 ? 16.469 8.672 13.812 1 85.12 8 CYS B N 1
ATOM 2188 C CA . CYS B 1 8 ? 15.961 7.484 13.141 1 85.12 8 CYS B CA 1
ATOM 2189 C C . CYS B 1 8 ? 14.641 7.781 12.438 1 85.12 8 CYS B C 1
ATOM 2191 O O . CYS B 1 8 ? 13.742 8.383 13.023 1 85.12 8 CYS B O 1
ATOM 2193 N N . VAL B 1 9 ? 14.57 7.473 11.172 1 82.62 9 VAL B N 1
ATOM 2194 C CA . VAL B 1 9 ? 13.352 7.629 10.391 1 82.62 9 VAL B CA 1
ATOM 2195 C C . VAL B 1 9 ? 12.812 6.258 9.984 1 82.62 9 VAL B C 1
ATOM 2197 O O . VAL B 1 9 ? 13.5 5.496 9.297 1 82.62 9 VAL B O 1
ATOM 2200 N N . THR B 1 10 ? 11.641 5.922 10.5 1 79.88 10 THR B N 1
ATOM 2201 C CA . THR B 1 10 ? 10.953 4.723 10.039 1 79.88 10 THR B CA 1
ATOM 2202 C C . THR B 1 10 ? 10.047 5.035 8.852 1 79.88 10 THR B C 1
ATOM 2204 O O . THR B 1 10 ? 9.586 6.172 8.695 1 79.88 10 THR B O 1
ATOM 2207 N N . GLY B 1 11 ? 9.867 4.059 7.961 1 72.19 11 GLY B N 1
ATOM 2208 C CA . GLY B 1 11 ? 9.117 4.328 6.746 1 72.19 11 GLY B CA 1
ATOM 2209 C C . GLY B 1 11 ? 9.875 5.211 5.766 1 72.19 11 GLY B C 1
ATOM 2210 O O . GLY B 1 11 ? 9.266 6 5.039 1 72.19 11 GLY B O 1
ATOM 2211 N N . ALA B 1 12 ? 11.148 5.07 5.773 1 73.5 12 ALA B N 1
ATOM 2212 C CA . ALA B 1 12 ? 12.023 5.996 5.055 1 73.5 12 ALA B CA 1
ATOM 2213 C C . ALA B 1 12 ? 11.883 5.812 3.545 1 73.5 12 ALA B C 1
ATOM 2215 O O . ALA B 1 12 ? 12.266 6.695 2.771 1 73.5 12 ALA B O 1
ATOM 2216 N N . ALA B 1 13 ? 11.344 4.707 3.143 1 64.81 13 ALA B N 1
ATOM 2217 C CA . ALA B 1 13 ? 11.211 4.461 1.708 1 64.81 13 ALA B CA 1
ATOM 2218 C C . ALA B 1 13 ? 9.867 4.969 1.187 1 64.81 13 ALA B C 1
ATOM 2220 O O . ALA B 1 13 ? 9.641 5.004 -0.025 1 64.81 13 ALA B O 1
ATOM 2221 N N . GLY B 1 14 ? 9.023 5.367 2.076 1 71.19 14 GLY B N 1
ATOM 2222 C CA . GLY B 1 14 ? 7.719 5.875 1.683 1 71.19 14 GLY B CA 1
ATOM 2223 C C . GLY B 1 14 ? 7.758 7.316 1.211 1 71.19 14 GLY B C 1
ATOM 2224 O O . GLY B 1 14 ? 8.812 7.953 1.233 1 71.19 14 GLY B O 1
ATOM 2225 N N . TYR B 1 15 ? 6.598 7.816 0.881 1 77.12 15 TYR B N 1
ATOM 2226 C CA . TYR B 1 15 ? 6.457 9.156 0.334 1 77.12 15 TYR B CA 1
ATOM 2227 C C . TYR B 1 15 ? 6.965 10.203 1.319 1 77.12 15 TYR B C 1
ATOM 2229 O O . TYR B 1 15 ? 8.031 10.797 1.115 1 77.12 15 TYR B O 1
ATOM 2237 N N . VAL B 1 16 ? 6.289 10.312 2.469 1 79.88 16 VAL B N 1
ATOM 2238 C CA . VAL B 1 16 ? 6.656 11.312 3.469 1 79.88 16 VAL B CA 1
ATOM 2239 C C . VAL B 1 16 ? 8.023 10.977 4.055 1 79.88 16 VAL B C 1
ATOM 2241 O O . VAL B 1 16 ? 8.859 11.859 4.254 1 79.88 16 VAL B O 1
ATOM 2244 N N . GLY B 1 17 ? 8.273 9.625 4.246 1 84.19 17 GLY B N 1
ATOM 2245 C CA . GLY B 1 17 ? 9.516 9.18 4.848 1 84.19 17 GLY B CA 1
ATOM 2246 C C . GLY B 1 17 ? 10.742 9.562 4.035 1 84.19 17 GLY B C 1
ATOM 2247 O O . GLY B 1 17 ? 11.727 10.062 4.586 1 84.19 17 GLY B O 1
ATOM 2248 N N . SER B 1 18 ? 10.648 9.305 2.719 1 78.38 18 SER B N 1
ATOM 2249 C CA . SER B 1 18 ? 11.797 9.617 1.875 1 78.38 18 SER B CA 1
ATOM 2250 C C . SER B 1 18 ? 12.062 11.117 1.836 1 78.38 18 SER B C 1
ATOM 2252 O O . SER B 1 18 ? 13.219 11.547 1.864 1 78.38 18 SER B O 1
ATOM 2254 N N . TRP B 1 19 ? 11.016 11.898 1.761 1 83.88 19 TRP B N 1
ATOM 2255 C CA . TRP B 1 19 ? 11.156 13.352 1.781 1 83.88 19 TRP B CA 1
ATOM 2256 C C . TRP B 1 19 ? 11.719 13.828 3.121 1 83.88 19 TRP B C 1
ATOM 2258 O O . TRP B 1 19 ? 12.523 14.75 3.17 1 83.88 19 TRP B O 1
ATOM 2268 N N . LEU B 1 20 ? 11.273 13.234 4.223 1 89.06 20 LEU B N 1
ATOM 2269 C CA . LEU B 1 20 ? 11.742 13.602 5.551 1 89.06 20 LEU B CA 1
ATOM 2270 C C . LEU B 1 20 ? 13.234 13.336 5.695 1 89.06 20 LEU B C 1
ATOM 2272 O O . LEU B 1 20 ? 13.961 14.133 6.289 1 89.06 20 LEU B O 1
ATOM 2276 N N . VAL B 1 21 ? 13.664 12.203 5.18 1 83 21 VAL B N 1
ATOM 2277 C CA . VAL B 1 21 ? 15.086 11.883 5.199 1 83 21 VAL B CA 1
ATOM 2278 C C . VAL B 1 21 ? 15.875 12.992 4.5 1 83 21 VAL B C 1
ATOM 2280 O O . VAL B 1 21 ? 16.875 13.484 5.035 1 83 21 VAL B O 1
ATOM 2283 N N . LYS B 1 22 ? 15.375 13.359 3.303 1 85.81 22 LYS B N 1
ATOM 2284 C CA . LYS B 1 22 ? 16.016 14.43 2.555 1 85.81 22 LYS B CA 1
ATOM 2285 C C . LYS B 1 22 ? 16.094 15.711 3.383 1 85.81 22 LYS B C 1
ATOM 2287 O O . LYS B 1 22 ? 17.156 16.328 3.482 1 85.81 22 LYS B O 1
ATOM 2292 N N . CYS B 1 23 ? 15 16.141 3.986 1 88.88 23 CYS B N 1
ATOM 2293 C CA . CYS B 1 23 ? 14.93 17.375 4.762 1 88.88 23 CYS B CA 1
ATOM 2294 C C . CYS B 1 23 ? 15.867 17.312 5.965 1 88.88 23 CYS B C 1
ATOM 2296 O O . CYS B 1 23 ? 16.547 18.281 6.273 1 88.88 23 CYS B O 1
ATOM 2298 N N . LEU B 1 24 ? 15.898 16.141 6.645 1 88.94 24 LEU B N 1
ATOM 2299 C CA . LEU B 1 24 ? 16.734 15.984 7.836 1 88.94 24 LEU B CA 1
ATOM 2300 C C . LEU B 1 24 ? 18.203 16.109 7.488 1 88.94 24 LEU B C 1
ATOM 2302 O O . LEU B 1 24 ? 18.969 16.75 8.211 1 88.94 24 LEU B O 1
ATOM 2306 N N . LEU B 1 25 ? 18.578 15.508 6.379 1 85.12 25 LEU B N 1
ATOM 2307 C CA . LEU B 1 25 ? 19.953 15.609 5.922 1 85.12 25 LEU B CA 1
ATOM 2308 C C . LEU B 1 25 ? 20.328 17.062 5.613 1 85.12 25 LEU B C 1
ATOM 2310 O O . LEU B 1 25 ? 21.406 17.516 5.984 1 85.12 25 LEU B O 1
ATOM 2314 N N . GLU B 1 26 ? 19.438 17.75 4.961 1 86.56 26 GLU B N 1
ATOM 2315 C CA . GLU B 1 26 ? 19.656 19.141 4.617 1 86.56 26 GLU B CA 1
ATOM 2316 C C . GLU B 1 26 ? 19.766 20.016 5.871 1 86.56 26 GLU B C 1
ATOM 2318 O O . GLU B 1 26 ? 20.422 21.047 5.855 1 86.56 26 GLU B O 1
ATOM 2323 N N . HIS B 1 27 ? 19.172 19.625 6.953 1 90.81 27 HIS B N 1
ATOM 2324 C CA . HIS B 1 27 ? 19.203 20.359 8.211 1 90.81 27 HIS B CA 1
ATOM 2325 C C . HIS B 1 27 ? 20.422 20 9.039 1 90.81 27 HIS B C 1
ATOM 2327 O O . HIS B 1 27 ? 20.609 20.5 10.148 1 90.81 27 HIS B O 1
ATOM 2333 N N . GLY B 1 28 ? 21.234 18.984 8.578 1 87.19 28 GLY B N 1
ATOM 2334 C CA . GLY B 1 28 ? 22.5 18.688 9.227 1 87.19 28 GLY B CA 1
ATOM 2335 C C . GLY B 1 28 ? 22.438 17.484 10.148 1 87.19 28 GLY B C 1
ATOM 2336 O O . GLY B 1 28 ? 23.344 17.234 10.938 1 87.19 28 GLY B O 1
ATOM 2337 N N . TYR B 1 29 ? 21.328 16.703 10.07 1 87.69 29 TYR B N 1
ATOM 2338 C CA . TYR B 1 29 ? 21.203 15.492 10.883 1 87.69 29 TYR B CA 1
ATOM 2339 C C . TYR B 1 29 ? 21.891 14.312 10.195 1 87.69 29 TYR B C 1
ATOM 2341 O O . TYR B 1 29 ? 21.969 14.266 8.969 1 87.69 29 TYR B O 1
ATOM 2349 N N . THR B 1 30 ? 22.391 13.398 11.016 1 87.56 30 THR B N 1
ATOM 2350 C CA . THR B 1 30 ? 22.656 12.047 10.547 1 87.56 30 THR B CA 1
ATOM 2351 C C . THR B 1 30 ? 21.391 11.188 10.633 1 87.56 30 THR B C 1
ATOM 2353 O O . THR B 1 30 ? 20.688 11.203 11.656 1 87.56 30 THR B O 1
ATOM 2356 N N . VAL B 1 31 ? 21.062 10.539 9.531 1 84.5 31 VAL B N 1
ATOM 2357 C CA . VAL B 1 31 ? 19.781 9.844 9.508 1 84.5 31 VAL B CA 1
ATOM 2358 C C . VAL B 1 31 ? 20 8.336 9.445 1 84.5 31 VAL B C 1
ATOM 2360 O O . VAL B 1 31 ? 20.766 7.848 8.609 1 84.5 31 VAL B O 1
ATOM 2363 N N . LYS B 1 32 ? 19.453 7.594 10.406 1 80.06 32 LYS B N 1
ATOM 2364 C CA . LYS B 1 32 ? 19.281 6.148 10.32 1 80.06 32 LYS B CA 1
ATOM 2365 C C . LYS B 1 32 ? 17.906 5.789 9.773 1 80.06 32 LYS B C 1
ATOM 2367 O O . LYS B 1 32 ? 16.891 5.902 10.484 1 80.06 32 LYS B O 1
ATOM 2372 N N . ALA B 1 33 ? 17.875 5.434 8.523 1 72.44 33 ALA B N 1
ATOM 2373 C CA . ALA B 1 33 ? 16.625 5.148 7.832 1 72.44 33 ALA B CA 1
ATOM 2374 C C . ALA B 1 33 ? 16.281 3.664 7.91 1 72.44 33 ALA B C 1
ATOM 2376 O O . ALA B 1 33 ? 17.156 2.809 7.785 1 72.44 33 ALA B O 1
ATOM 2377 N N . THR B 1 34 ? 15.102 3.416 8.359 1 63.91 34 THR B N 1
ATOM 2378 C CA . THR B 1 34 ? 14.625 2.037 8.336 1 63.91 34 THR B CA 1
ATOM 2379 C C . THR B 1 34 ? 13.297 1.935 7.598 1 63.91 34 THR B C 1
ATOM 2381 O O . THR B 1 34 ? 12.547 2.91 7.52 1 63.91 34 THR B O 1
ATOM 2384 N N . ASN B 1 35 ? 13.125 1.075 6.777 1 53.34 35 ASN B N 1
ATOM 2385 C CA . ASN B 1 35 ? 11.836 0.809 6.141 1 53.34 35 ASN B CA 1
ATOM 2386 C C . ASN B 1 35 ? 11.141 -0.393 6.773 1 53.34 35 ASN B C 1
ATOM 2388 O O . ASN B 1 35 ? 11.711 -1.479 6.852 1 53.34 35 ASN B O 1
ATOM 2392 N N . GLU B 1 36 ? 10.516 -0.094 7.824 1 53.88 36 GLU B N 1
ATOM 2393 C CA . GLU B 1 36 ? 9.898 -1.053 8.734 1 53.88 36 GLU B CA 1
ATOM 2394 C C . GLU B 1 36 ? 9.016 -2.045 7.984 1 53.88 36 GLU B C 1
ATOM 2396 O O . GLU B 1 36 ? 8.328 -2.861 8.594 1 53.88 36 GLU B O 1
ATOM 2401 N N . THR B 1 37 ? 9.219 -2.068 6.594 1 57.47 37 THR B N 1
ATOM 2402 C CA . THR B 1 37 ? 8.258 -3.025 6.062 1 57.47 37 THR B CA 1
ATOM 2403 C C . THR B 1 37 ? 8.766 -4.457 6.238 1 57.47 37 THR B C 1
ATOM 2405 O O . THR B 1 37 ? 7.965 -5.383 6.395 1 57.47 37 THR B O 1
ATOM 2408 N N . ILE B 1 38 ? 10.172 -4.527 6.391 1 61.5 38 ILE B N 1
ATOM 2409 C CA . ILE B 1 38 ? 10.75 -5.863 6.395 1 61.5 38 ILE B CA 1
ATOM 2410 C C . ILE B 1 38 ? 10.5 -6.535 7.742 1 61.5 38 ILE B C 1
ATOM 2412 O O . ILE B 1 38 ? 9.93 -7.629 7.801 1 61.5 38 ILE B O 1
ATOM 2416 N N . LYS B 1 39 ? 10.805 -5.812 8.828 1 66 39 LYS B N 1
ATOM 2417 C CA . LYS B 1 39 ? 10.648 -6.434 10.141 1 66 39 LYS B CA 1
ATOM 2418 C C . LYS B 1 39 ? 9.18 -6.727 10.438 1 66 39 LYS B C 1
ATOM 2420 O O . LYS B 1 39 ? 8.844 -7.816 10.906 1 66 39 LYS B O 1
ATOM 2425 N N . PRO B 1 40 ? 8.367 -5.852 10.086 1 63.91 40 PRO B N 1
ATOM 2426 C CA . PRO B 1 40 ? 6.949 -6.141 10.297 1 63.91 40 PRO B CA 1
ATOM 2427 C C . PRO B 1 40 ? 6.465 -7.34 9.477 1 63.91 40 PRO B C 1
ATOM 2429 O O . PRO B 1 40 ? 5.633 -8.117 9.953 1 63.91 40 PRO B O 1
ATOM 2432 N N . ALA B 1 41 ? 6.98 -7.449 8.281 1 70.75 41 ALA B N 1
ATOM 2433 C CA . ALA B 1 41 ? 6.582 -8.586 7.453 1 70.75 41 ALA B CA 1
ATOM 2434 C C . ALA B 1 41 ? 7.027 -9.898 8.078 1 70.75 41 ALA B C 1
ATOM 2436 O O . ALA B 1 41 ? 6.25 -10.859 8.156 1 70.75 41 ALA B O 1
ATOM 2437 N N . ILE B 1 42 ? 8.242 -9.859 8.539 1 80.19 42 ILE B N 1
ATOM 2438 C CA . ILE B 1 42 ? 8.789 -11.055 9.18 1 80.19 42 ILE B CA 1
ATOM 2439 C C . ILE B 1 42 ? 8.023 -11.336 10.469 1 80.19 42 ILE B C 1
ATOM 2441 O O . ILE B 1 42 ? 7.566 -12.461 10.695 1 80.19 42 ILE B O 1
ATOM 2445 N N . ASN B 1 43 ? 7.828 -10.328 11.273 1 75.69 43 ASN B N 1
ATOM 2446 C CA . ASN B 1 43 ? 7.117 -10.492 12.539 1 75.69 43 ASN B CA 1
ATOM 2447 C C . ASN B 1 43 ? 5.66 -10.898 12.312 1 75.69 43 ASN B C 1
ATOM 2449 O O . ASN B 1 43 ? 5.086 -11.633 13.117 1 75.69 43 ASN B O 1
ATOM 2453 N N . GLY B 1 44 ? 5.145 -10.383 11.258 1 76.56 44 GLY B N 1
ATOM 2454 C CA . GLY B 1 44 ? 3.783 -10.766 10.922 1 76.56 44 GLY B CA 1
ATOM 2455 C C . GLY B 1 44 ? 3.619 -12.266 10.719 1 76.56 44 GLY B C 1
ATOM 2456 O O . GLY B 1 44 ? 2.713 -12.875 11.289 1 76.56 44 GLY B O 1
ATOM 2457 N N . VAL B 1 45 ? 4.512 -12.812 9.953 1 84.06 45 VAL B N 1
ATOM 2458 C CA . VAL B 1 45 ? 4.457 -14.242 9.688 1 84.06 45 VAL B CA 1
ATOM 2459 C C . VAL B 1 45 ? 4.73 -15.023 10.977 1 84.06 45 VAL B C 1
ATOM 2461 O O . VAL B 1 45 ? 4.008 -15.969 11.297 1 84.06 45 VAL B O 1
ATOM 2464 N N . LEU B 1 46 ? 5.676 -14.586 11.719 1 85.56 46 LEU B N 1
ATOM 2465 C CA . LEU B 1 46 ? 6.047 -15.289 12.945 1 85.56 46 LEU B CA 1
ATOM 2466 C C . LEU B 1 46 ? 4.922 -15.227 13.969 1 85.56 46 LEU B C 1
ATOM 2468 O O . LEU B 1 46 ? 4.648 -16.203 14.664 1 85.56 46 LEU B O 1
ATOM 2472 N N . ASN B 1 47 ? 4.324 -14.117 14.039 1 76.44 47 ASN B N 1
ATOM 2473 C CA . ASN B 1 47 ? 3.217 -13.969 14.977 1 76.44 47 ASN B CA 1
ATOM 2474 C C . ASN B 1 47 ? 2.055 -14.891 14.625 1 76.44 47 ASN B C 1
ATOM 2476 O O . ASN B 1 47 ? 1.414 -15.461 15.508 1 76.44 47 ASN B O 1
ATOM 2480 N N . ILE B 1 48 ? 1.757 -14.969 13.391 1 80.5 48 ILE B N 1
ATOM 2481 C CA . ILE B 1 48 ? 0.699 -15.859 12.938 1 80.5 48 ILE B CA 1
ATOM 2482 C C . ILE B 1 48 ? 1.054 -17.312 13.289 1 80.5 48 ILE B C 1
ATOM 2484 O O . ILE B 1 48 ? 0.217 -18.047 13.805 1 80.5 48 ILE B O 1
ATOM 2488 N N . LEU B 1 49 ? 2.277 -17.656 13.031 1 89.19 49 LEU B N 1
ATOM 2489 C CA . LEU B 1 49 ? 2.705 -19.016 13.289 1 89.19 49 LEU B CA 1
ATOM 2490 C C . LEU B 1 49 ? 2.721 -19.312 14.789 1 89.19 49 LEU B C 1
ATOM 2492 O O . LEU B 1 49 ? 2.355 -20.406 15.219 1 89.19 49 LEU B O 1
ATOM 2496 N N . LYS B 1 50 ? 3.094 -18.312 15.562 1 85.75 50 LYS B N 1
ATOM 2497 C CA . LYS B 1 50 ? 3.041 -18.453 17.016 1 85.75 50 LYS B CA 1
ATOM 2498 C C . LYS B 1 50 ? 1.606 -18.672 17.5 1 85.75 50 LYS B C 1
ATOM 2500 O O . LYS B 1 50 ? 1.357 -19.469 18.406 1 85.75 50 LYS B O 1
ATOM 2505 N N . SER B 1 51 ? 0.757 -17.922 16.859 1 79.25 51 SER B N 1
ATOM 2506 C CA . SER B 1 51 ? -0.654 -18.062 17.203 1 79.25 51 SER B CA 1
ATOM 2507 C C . SER B 1 51 ? -1.168 -19.453 16.844 1 79.25 51 SER B C 1
ATOM 2509 O O . SER B 1 51 ? -1.994 -20.016 17.547 1 79.25 51 SER B O 1
ATOM 2511 N N . CYS B 1 52 ? -0.73 -19.922 15.68 1 83.12 52 CYS B N 1
ATOM 2512 C CA . CYS B 1 52 ? -1.11 -21.266 15.25 1 83.12 52 CYS B CA 1
ATOM 2513 C C . CYS B 1 52 ? -0.608 -22.328 16.234 1 83.12 52 CYS B C 1
ATOM 2515 O O . CYS B 1 52 ? -1.294 -23.312 16.484 1 83.12 52 CYS B O 1
ATOM 2517 N N . LEU B 1 53 ? 0.52 -22.109 16.766 1 84.19 53 LEU B N 1
ATOM 2518 C CA . LEU B 1 53 ? 1.1 -23.031 17.734 1 84.19 53 LEU B CA 1
ATOM 2519 C C . LEU B 1 53 ? 0.253 -23.109 19 1 84.19 53 LEU B C 1
ATOM 2521 O O . LEU B 1 53 ? 0.146 -24.172 19.625 1 84.19 53 LEU B O 1
ATOM 2525 N N . LYS B 1 54 ? -0.294 -21.938 19.312 1 81.06 54 LYS B N 1
ATOM 2526 C CA . LYS B 1 54 ? -1.107 -21.875 20.516 1 81.06 54 LYS B CA 1
ATOM 2527 C C . LYS B 1 54 ? -2.465 -22.547 20.312 1 81.06 54 LYS B C 1
ATOM 2529 O O . LYS B 1 54 ? -3.129 -22.922 21.281 1 81.06 54 LYS B O 1
ATOM 2534 N N . SER B 1 55 ? -2.742 -22.594 19.078 1 75.31 55 SER B N 1
ATOM 2535 C CA . SER B 1 55 ? -4.02 -23.203 18.734 1 75.31 55 SER B CA 1
ATOM 2536 C C . SER B 1 55 ? -3.852 -24.688 18.422 1 75.31 55 SER B C 1
ATOM 2538 O O . SER B 1 55 ? -2.984 -25.062 17.641 1 75.31 55 SER B O 1
ATOM 2540 N N . SER B 1 56 ? -4.473 -25.484 19.094 1 74.94 56 SER B N 1
ATOM 2541 C CA . SER B 1 56 ? -4.359 -26.922 18.859 1 74.94 56 SER B CA 1
ATOM 2542 C C . SER B 1 56 ? -5.125 -27.344 17.625 1 74.94 56 SER B C 1
ATOM 2544 O O . SER B 1 56 ? -4.941 -28.453 17.125 1 74.94 56 SER B O 1
ATOM 2546 N N . SER B 1 57 ? -5.734 -26.391 17.031 1 77.44 57 SER B N 1
ATOM 2547 C CA . SER B 1 57 ? -6.629 -26.797 15.938 1 77.44 57 SER B CA 1
ATOM 2548 C C . SER B 1 57 ? -6.02 -26.469 14.578 1 77.44 57 SER B C 1
ATOM 2550 O O . SER B 1 57 ? -6.477 -26.984 13.555 1 77.44 57 SER B O 1
ATOM 2552 N N . VAL B 1 58 ? -5 -25.75 14.539 1 75.75 58 VAL B N 1
ATOM 2553 C CA . VAL B 1 58 ? -4.457 -25.375 13.242 1 75.75 58 VAL B CA 1
ATOM 2554 C C . VAL B 1 58 ? -3.498 -26.453 12.742 1 75.75 58 VAL B C 1
ATOM 2556 O O . VAL B 1 58 ? -2.564 -26.828 13.445 1 75.75 58 VAL B O 1
ATOM 2559 N N . ARG B 1 59 ? -3.771 -26.891 11.602 1 77.56 59 ARG B N 1
ATOM 2560 C CA . ARG B 1 59 ? -3.004 -27.984 11.031 1 77.56 59 ARG B CA 1
ATOM 2561 C C . ARG B 1 59 ? -2.01 -27.484 9.992 1 77.56 59 ARG B C 1
ATOM 2563 O O . ARG B 1 59 ? -0.901 -28.016 9.883 1 77.56 59 ARG B O 1
ATOM 2570 N N . ARG B 1 60 ? -2.441 -26.547 9.258 1 89.81 60 ARG B N 1
ATOM 2571 C CA . ARG B 1 60 ? -1.655 -26.141 8.094 1 89.81 60 ARG B CA 1
ATOM 2572 C C . ARG B 1 60 ? -1.775 -24.641 7.863 1 89.81 60 ARG B C 1
ATOM 2574 O O . ARG B 1 60 ? -2.846 -24.047 8.055 1 89.81 60 ARG B O 1
ATOM 2581 N N . VAL B 1 61 ? -0.67 -24.094 7.555 1 92.38 61 VAL B N 1
ATOM 2582 C CA . VAL B 1 61 ? -0.618 -22.672 7.191 1 92.38 61 VAL B CA 1
ATOM 2583 C C . VAL B 1 61 ? -0.184 -22.531 5.734 1 92.38 61 VAL B C 1
ATOM 2585 O O . VAL B 1 61 ? 0.828 -23.109 5.32 1 92.38 61 VAL B O 1
ATOM 2588 N N . ILE B 1 62 ? -1.038 -21.922 4.949 1 94.56 62 ILE B N 1
ATOM 2589 C CA . ILE B 1 62 ? -0.661 -21.562 3.588 1 94.56 62 ILE B CA 1
ATOM 2590 C C . ILE B 1 62 ? -0.168 -20.109 3.551 1 94.56 62 ILE B C 1
ATOM 2592 O O . ILE B 1 62 ? -0.879 -19.203 3.973 1 94.56 62 ILE B O 1
ATOM 2596 N N . TYR B 1 63 ? 1.056 -19.906 3.078 1 95.06 63 TYR B N 1
ATOM 2597 C CA . TYR B 1 63 ? 1.668 -18.578 2.98 1 95.06 63 TYR B CA 1
ATOM 2598 C C . TYR B 1 63 ? 1.744 -18.125 1.529 1 95.06 63 TYR B C 1
ATOM 2600 O O . TYR B 1 63 ? 2.174 -18.875 0.654 1 95.06 63 TYR B O 1
ATOM 2608 N N . THR B 1 64 ? 1.257 -16.953 1.298 1 92.56 64 THR B N 1
ATOM 2609 C CA . THR B 1 64 ? 1.355 -16.375 -0.038 1 92.56 64 THR B CA 1
ATOM 2610 C C . THR B 1 64 ? 2.68 -15.633 -0.211 1 92.56 64 THR B C 1
ATOM 2612 O O . THR B 1 64 ? 2.818 -14.484 0.221 1 92.56 64 THR B O 1
ATOM 2615 N N . SER B 1 65 ? 3.537 -16.234 -0.874 1 95.31 65 SER B N 1
ATOM 2616 C CA . SER B 1 65 ? 4.812 -15.609 -1.225 1 95.31 65 SER B CA 1
ATOM 2617 C C . SER B 1 65 ? 4.703 -14.82 -2.521 1 95.31 65 SER B C 1
ATOM 2619 O O . SER B 1 65 ? 3.68 -14.18 -2.781 1 95.31 65 SER B O 1
ATOM 2621 N N . SER B 1 66 ? 5.789 -14.68 -3.221 1 92.69 66 SER B N 1
ATOM 2622 C CA . SER B 1 66 ? 5.855 -13.898 -4.449 1 92.69 66 SER B CA 1
ATOM 2623 C C . SER B 1 66 ? 7.008 -14.352 -5.34 1 92.69 66 SER B C 1
ATOM 2625 O O . SER B 1 66 ? 8.039 -14.812 -4.84 1 92.69 66 SER B O 1
ATOM 2627 N N . ALA B 1 67 ? 6.762 -14.242 -6.656 1 94.19 67 ALA B N 1
ATOM 2628 C CA . ALA B 1 67 ? 7.879 -14.453 -7.574 1 94.19 67 ALA B CA 1
ATOM 2629 C C . ALA B 1 67 ? 9.062 -13.555 -7.211 1 94.19 67 ALA B C 1
ATOM 2631 O O . ALA B 1 67 ? 10.211 -13.875 -7.52 1 94.19 67 ALA B O 1
ATOM 2632 N N . GLY B 1 68 ? 8.766 -12.508 -6.527 1 90.69 68 GLY B N 1
ATOM 2633 C CA . GLY B 1 68 ? 9.797 -11.609 -6.035 1 90.69 68 GLY B CA 1
ATOM 2634 C C . GLY B 1 68 ? 10.734 -12.266 -5.043 1 90.69 68 GLY B C 1
ATOM 2635 O O . GLY B 1 68 ? 11.852 -11.781 -4.824 1 90.69 68 GLY B O 1
ATOM 2636 N N . ALA B 1 69 ? 10.305 -13.32 -4.41 1 93.69 69 ALA B N 1
ATOM 2637 C CA . ALA B 1 69 ? 11.141 -14.039 -3.449 1 93.69 69 ALA B CA 1
ATOM 2638 C C . ALA B 1 69 ? 11.992 -15.094 -4.145 1 93.69 69 ALA B C 1
ATOM 2640 O O . ALA B 1 69 ? 12.734 -15.836 -3.492 1 93.69 69 ALA B O 1
ATOM 2641 N N . VAL B 1 70 ? 11.914 -15.141 -5.473 1 94 70 VAL B N 1
ATOM 2642 C CA . VAL B 1 70 ? 12.531 -16.234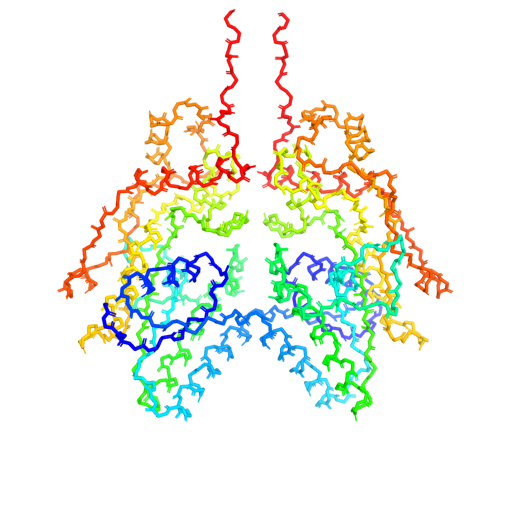 -6.207 1 94 70 VAL B CA 1
ATOM 2643 C C . VAL B 1 70 ? 13.531 -15.688 -7.223 1 94 70 VAL B C 1
ATOM 2645 O O . VAL B 1 70 ? 14.625 -16.234 -7.383 1 94 70 VAL B O 1
ATOM 2648 N N . ALA B 1 71 ? 13.344 -14.594 -7.797 1 89.56 71 ALA B N 1
ATOM 2649 C CA . ALA B 1 71 ? 13.938 -14.344 -9.102 1 89.56 71 ALA B CA 1
ATOM 2650 C C . ALA B 1 71 ? 14.875 -13.141 -9.062 1 89.56 71 ALA B C 1
ATOM 2652 O O . ALA B 1 71 ? 15.5 -12.797 -10.07 1 89.56 71 ALA B O 1
ATOM 2653 N N . LEU B 1 72 ? 15.016 -12.57 -7.953 1 85.62 72 LEU B N 1
ATOM 2654 C CA . LEU B 1 72 ? 15.82 -11.359 -7.902 1 85.62 72 LEU B CA 1
ATOM 2655 C C . LEU B 1 72 ? 17.219 -11.656 -7.367 1 85.62 72 LEU B C 1
ATOM 2657 O O . LEU B 1 72 ? 17.453 -11.594 -6.16 1 85.62 72 LEU B O 1
ATOM 2661 N N . ASP B 1 73 ? 18.141 -12.023 -8.297 1 83.62 73 ASP B N 1
ATOM 2662 C CA . ASP B 1 73 ? 19.484 -12.359 -7.836 1 83.62 73 ASP B CA 1
ATOM 2663 C C . ASP B 1 73 ? 20.547 -11.711 -8.719 1 83.62 73 ASP B C 1
ATOM 2665 O O . ASP B 1 73 ? 21.734 -12.07 -8.648 1 83.62 73 ASP B O 1
ATOM 2669 N N . GLY B 1 74 ? 20.188 -10.805 -9.516 1 78.12 74 GLY B N 1
ATOM 2670 C CA . GLY B 1 74 ? 21.141 -10.07 -10.344 1 78.12 74 GLY B CA 1
ATOM 2671 C C . GLY B 1 74 ? 21.484 -10.797 -11.625 1 78.12 74 GLY B C 1
ATOM 2672 O O . GLY B 1 74 ? 22.094 -10.219 -12.531 1 78.12 74 GLY B O 1
ATOM 2673 N N . GLN B 1 75 ? 21.25 -12.078 -11.648 1 80.31 75 GLN B N 1
ATOM 2674 C CA . GLN B 1 75 ? 21.469 -12.875 -12.852 1 80.31 75 GLN B CA 1
ATOM 2675 C C . GLN B 1 75 ? 20.141 -13.422 -13.383 1 80.31 75 GLN B C 1
ATOM 2677 O O . GLN B 1 75 ? 19.5 -14.242 -12.734 1 80.31 75 GLN B O 1
ATOM 2682 N N . GLN B 1 76 ? 19.766 -12.906 -14.469 1 79.5 76 GLN B N 1
ATOM 2683 C CA . GLN B 1 76 ? 18.516 -13.383 -15.047 1 79.5 76 GLN B CA 1
ATOM 2684 C C . GLN B 1 76 ? 18.672 -14.805 -15.578 1 79.5 76 GLN B C 1
ATOM 2686 O O . GLN B 1 76 ? 19.578 -15.086 -16.375 1 79.5 76 GLN B O 1
ATOM 2691 N N . LYS B 1 77 ? 17.875 -15.672 -15.109 1 86.06 77 LYS B N 1
ATOM 2692 C CA . LYS B 1 77 ? 17.812 -17.047 -15.586 1 86.06 77 LYS B CA 1
ATOM 2693 C C . LYS B 1 77 ? 16.594 -17.281 -16.469 1 86.06 77 LYS B C 1
ATOM 2695 O O . LYS B 1 77 ? 15.57 -16.609 -16.312 1 86.06 77 LYS B O 1
ATOM 2700 N N . PRO B 1 78 ? 16.766 -18.234 -17.406 1 88.06 78 PRO B N 1
ATOM 2701 C CA . PRO B 1 78 ? 15.617 -18.516 -18.266 1 88.06 78 PRO B CA 1
ATOM 2702 C C . PRO B 1 78 ? 14.461 -19.172 -17.516 1 88.06 78 PRO B C 1
ATOM 2704 O O . PRO B 1 78 ? 13.305 -19.078 -17.938 1 88.06 78 PRO B O 1
ATOM 2707 N N . VAL B 1 79 ? 14.859 -19.875 -16.453 1 93.06 79 VAL B N 1
ATOM 2708 C CA . VAL B 1 79 ? 13.836 -20.594 -15.711 1 93.06 79 VAL B CA 1
ATOM 2709 C C . VAL B 1 79 ? 14.094 -20.453 -14.211 1 93.06 79 VAL B C 1
ATOM 2711 O O . VAL B 1 79 ? 15.234 -20.562 -13.758 1 93.06 79 VAL B O 1
ATOM 2714 N N . TYR B 1 80 ? 13.07 -20.172 -13.508 1 94.75 80 TYR B N 1
ATOM 2715 C CA . TYR B 1 80 ? 13.094 -20.141 -12.055 1 94.75 80 TYR B CA 1
ATOM 2716 C C . TYR B 1 80 ? 12.133 -21.172 -11.469 1 94.75 80 TYR B C 1
ATOM 2718 O O . TYR B 1 80 ? 10.969 -21.25 -11.875 1 94.75 80 TYR B O 1
ATOM 2726 N N . ASP B 1 81 ? 12.68 -21.953 -10.602 1 95.94 81 ASP B N 1
ATOM 2727 C CA . ASP B 1 81 ? 11.828 -22.969 -9.977 1 95.94 81 ASP B CA 1
ATOM 2728 C C . ASP B 1 81 ? 11.75 -22.75 -8.461 1 95.94 81 ASP B C 1
ATOM 2730 O O . ASP B 1 81 ? 12.172 -21.719 -7.953 1 95.94 81 ASP B O 1
ATOM 2734 N N . GLU B 1 82 ? 11.125 -23.703 -7.707 1 96.94 82 GLU B N 1
ATOM 2735 C CA . GLU B 1 82 ? 10.82 -23.547 -6.285 1 96.94 82 GLU B CA 1
ATOM 2736 C C . GLU B 1 82 ? 12.086 -23.547 -5.438 1 96.94 82 GLU B C 1
ATOM 2738 O O . GLU B 1 82 ? 12.055 -23.188 -4.266 1 96.94 82 GLU B O 1
ATOM 2743 N N . ASN B 1 83 ? 13.211 -23.969 -6.016 1 95.81 83 ASN B N 1
ATOM 2744 C CA . ASN B 1 83 ? 14.469 -24.016 -5.273 1 95.81 83 ASN B CA 1
ATOM 2745 C C . ASN B 1 83 ? 15.219 -22.688 -5.371 1 95.81 83 ASN B C 1
ATOM 2747 O O . ASN B 1 83 ? 16.203 -22.469 -4.66 1 95.81 83 ASN B O 1
ATOM 2751 N N . CYS B 1 84 ? 14.75 -21.875 -6.184 1 95.5 84 CYS B N 1
ATOM 2752 C CA . CYS B 1 84 ? 15.391 -20.578 -6.375 1 95.5 84 CYS B CA 1
ATOM 2753 C C . CYS B 1 84 ? 14.977 -19.594 -5.289 1 95.5 84 CYS B C 1
ATOM 2755 O O . CYS B 1 84 ? 13.836 -19.625 -4.828 1 95.5 84 CYS B O 1
ATOM 2757 N N . TRP B 1 85 ? 15.945 -18.75 -4.871 1 95.81 85 TRP B N 1
ATOM 2758 C CA . TRP B 1 85 ? 15.703 -17.672 -3.912 1 95.81 85 TRP B CA 1
ATOM 2759 C C . TRP B 1 85 ? 16.297 -16.359 -4.406 1 95.81 85 TRP B C 1
ATOM 2761 O O . TRP B 1 85 ? 17.391 -16.344 -4.969 1 95.81 85 TRP B O 1
ATOM 2771 N N . SER B 1 86 ? 15.508 -15.352 -4.16 1 94.12 86 SER B N 1
ATOM 2772 C CA . SER B 1 86 ? 16.078 -14.031 -4.41 1 94.12 86 SER B CA 1
ATOM 2773 C C . SER B 1 86 ? 17.234 -13.734 -3.463 1 94.12 86 SER B C 1
ATOM 2775 O O . SER B 1 86 ? 17.203 -14.148 -2.301 1 94.12 86 SER B O 1
ATOM 2777 N N . ASP B 1 87 ? 18.172 -13.031 -4.016 1 93.62 87 ASP B N 1
ATOM 2778 C CA . ASP B 1 87 ? 19.344 -12.633 -3.24 1 93.62 87 ASP B CA 1
ATOM 2779 C C . ASP B 1 87 ? 19.078 -11.344 -2.471 1 93.62 87 ASP B C 1
ATOM 2781 O O . ASP B 1 87 ? 19.125 -10.25 -3.045 1 93.62 87 ASP B O 1
ATOM 2785 N N . VAL B 1 88 ? 18.938 -11.547 -1.199 1 90.44 88 VAL B N 1
ATOM 2786 C CA . VAL B 1 88 ? 18.578 -10.438 -0.326 1 90.44 88 VAL B CA 1
ATOM 2787 C C . VAL B 1 88 ? 19.656 -9.359 -0.376 1 90.44 88 VAL B C 1
ATOM 2789 O O . VAL B 1 88 ? 19.359 -8.164 -0.431 1 90.44 88 VAL B O 1
ATOM 2792 N N . ASP B 1 89 ? 20.906 -9.789 -0.354 1 89.94 89 ASP B N 1
ATOM 2793 C CA . ASP B 1 89 ? 22.016 -8.836 -0.382 1 89.94 89 ASP B CA 1
ATOM 2794 C C . ASP B 1 89 ? 22.047 -8.062 -1.698 1 89.94 89 ASP B C 1
ATOM 2796 O O . ASP B 1 89 ? 22.312 -6.859 -1.712 1 89.94 89 ASP B O 1
ATOM 2800 N N . PHE B 1 90 ? 21.812 -8.75 -2.695 1 89.5 90 PHE B N 1
ATOM 2801 C CA . PHE B 1 90 ? 21.734 -8.094 -3.994 1 89.5 90 PHE B CA 1
ATOM 2802 C C . PHE B 1 90 ? 20.641 -7.035 -3.996 1 89.5 90 PHE B C 1
ATOM 2804 O O . PHE B 1 90 ? 20.859 -5.906 -4.438 1 89.5 90 PHE B O 1
ATOM 2811 N N . CYS B 1 91 ? 19.469 -7.395 -3.572 1 82.5 91 CYS B N 1
ATOM 2812 C CA . CYS B 1 91 ? 18.328 -6.48 -3.549 1 82.5 91 CYS B CA 1
ATOM 2813 C C . CYS B 1 91 ? 18.641 -5.246 -2.711 1 82.5 91 CYS B C 1
ATOM 2815 O O . CYS B 1 91 ? 18.328 -4.125 -3.113 1 82.5 91 CYS B O 1
ATOM 2817 N N . LYS B 1 92 ? 19.281 -5.492 -1.56 1 76.44 92 LYS B N 1
ATOM 2818 C CA . LYS B 1 92 ? 19.594 -4.402 -0.64 1 76.44 92 LYS B CA 1
ATOM 2819 C C . LYS B 1 92 ? 20.656 -3.477 -1.225 1 76.44 92 LYS B C 1
ATOM 2821 O O . LYS B 1 92 ? 20.656 -2.275 -0.949 1 76.44 92 LYS B O 1
ATOM 2826 N N . THR B 1 93 ? 21.469 -4.086 -2.004 1 79.06 93 THR B N 1
ATOM 2827 C CA . THR B 1 93 ? 22.562 -3.312 -2.582 1 79.06 93 THR B CA 1
ATOM 2828 C C . THR B 1 93 ? 22.094 -2.545 -3.812 1 79.06 93 THR B C 1
ATOM 2830 O O . THR B 1 93 ? 22.406 -1.361 -3.967 1 79.06 93 THR B O 1
ATOM 2833 N N . LYS B 1 94 ? 21.391 -3.248 -4.617 1 71.44 94 LYS B N 1
ATOM 2834 C CA . LYS B 1 94 ? 20.938 -2.645 -5.871 1 71.44 94 LYS B CA 1
ATOM 2835 C C . LYS B 1 94 ? 19.828 -1.631 -5.629 1 71.44 94 LYS B C 1
ATOM 2837 O O . LYS B 1 94 ? 19.703 -0.651 -6.367 1 71.44 94 LYS B O 1
ATOM 2842 N N . LYS B 1 95 ? 18.984 -1.957 -4.676 1 60.81 95 LYS B N 1
ATOM 2843 C CA . LYS B 1 95 ? 17.875 -1.112 -4.258 1 60.81 95 LYS B CA 1
ATOM 2844 C C . LYS B 1 95 ? 17 -0.734 -5.449 1 60.81 95 LYS B C 1
ATOM 2846 O O . LYS B 1 95 ? 16.703 0.443 -5.656 1 60.81 95 LYS B O 1
ATOM 2851 N N . MET B 1 96 ? 16.734 -1.669 -6.25 1 60 96 MET B N 1
ATOM 2852 C CA . MET B 1 96 ? 15.828 -1.445 -7.379 1 60 96 MET B CA 1
ATOM 2853 C C . MET B 1 96 ? 14.422 -1.134 -6.898 1 60 96 MET B C 1
ATOM 2855 O O . MET B 1 96 ? 14.109 -1.309 -5.719 1 60 96 MET B O 1
ATOM 2859 N N . VAL B 1 97 ? 13.555 -0.742 -7.836 1 52.12 97 VAL B N 1
ATOM 2860 C CA . VAL B 1 97 ? 12.164 -0.472 -7.492 1 52.12 97 VAL B CA 1
ATOM 2861 C C . VAL B 1 97 ? 11.523 -1.724 -6.895 1 52.12 97 VAL B C 1
ATOM 2863 O O . VAL B 1 97 ? 11.641 -2.816 -7.453 1 52.12 97 VAL B O 1
ATOM 2866 N N . GLY B 1 98 ? 10.984 -1.578 -5.715 1 61.19 98 GLY B N 1
ATOM 2867 C CA . GLY B 1 98 ? 10.281 -2.674 -5.07 1 61.19 98 GLY B CA 1
ATOM 2868 C C . GLY B 1 98 ? 11.188 -3.578 -4.266 1 61.19 98 GLY B C 1
ATOM 2869 O O . GLY B 1 98 ? 10.75 -4.598 -3.727 1 61.19 98 GLY B O 1
ATOM 2870 N N . TRP B 1 99 ? 12.414 -3.189 -4.137 1 70.75 99 TRP B N 1
ATOM 2871 C CA . TRP B 1 99 ? 13.391 -4.094 -3.535 1 70.75 99 TRP B CA 1
ATOM 2872 C C . TRP B 1 99 ? 12.984 -4.465 -2.113 1 70.75 99 TRP B C 1
ATOM 2874 O O . TRP B 1 99 ? 13.203 -5.598 -1.678 1 70.75 99 TRP B O 1
ATOM 2884 N N . MET B 1 100 ? 12.336 -3.529 -1.404 1 67.88 100 MET B N 1
ATOM 2885 C CA . MET B 1 100 ? 11.914 -3.822 -0.039 1 67.88 100 MET B CA 1
ATOM 2886 C C . MET B 1 100 ? 10.859 -4.93 -0.021 1 67.88 100 MET B C 1
ATOM 2888 O O . MET B 1 100 ? 10.859 -5.77 0.881 1 67.88 100 MET B O 1
ATOM 2892 N N . TYR B 1 101 ? 10.062 -4.887 -0.979 1 72.69 101 TYR B N 1
ATOM 2893 C CA . TYR B 1 101 ? 9.047 -5.926 -1.122 1 72.69 101 TYR B CA 1
ATOM 2894 C C . TYR B 1 101 ? 9.688 -7.289 -1.356 1 72.69 101 TYR B C 1
ATOM 2896 O O . TYR B 1 101 ? 9.305 -8.273 -0.722 1 72.69 101 TYR B O 1
ATOM 2904 N N . PHE B 1 102 ? 10.641 -7.285 -2.18 1 82.62 102 PHE B N 1
ATOM 2905 C CA . PHE B 1 102 ? 11.312 -8.539 -2.512 1 82.62 102 PHE B CA 1
ATOM 2906 C C . PHE B 1 102 ? 12.047 -9.094 -1.299 1 82.62 102 PHE B C 1
ATOM 2908 O O . PHE B 1 102 ? 11.969 -10.297 -1.019 1 82.62 102 PHE B O 1
ATOM 2915 N N . VAL B 1 103 ? 12.695 -8.219 -0.621 1 83.69 103 VAL B N 1
ATOM 2916 C CA . VAL B 1 103 ? 13.43 -8.625 0.572 1 83.69 103 VAL B CA 1
ATOM 2917 C C . VAL B 1 103 ? 12.453 -9.102 1.646 1 83.69 103 VAL B C 1
ATOM 2919 O O . VAL B 1 103 ? 12.664 -10.141 2.27 1 83.69 103 VAL B O 1
ATOM 2922 N N . SER B 1 104 ? 11.383 -8.336 1.841 1 81.44 104 SER B N 1
ATOM 2923 C CA . SER B 1 104 ? 10.391 -8.68 2.857 1 81.44 104 SER B CA 1
ATOM 2924 C C . SER B 1 104 ? 9.766 -10.047 2.58 1 81.44 104 SER B C 1
ATOM 2926 O O . SER B 1 104 ? 9.664 -10.875 3.48 1 81.44 104 SER B O 1
ATOM 2928 N N . LYS B 1 105 ? 9.398 -10.25 1.337 1 86.19 105 LYS B N 1
ATOM 2929 C CA . LYS B 1 105 ? 8.773 -11.523 0.979 1 86.19 105 LYS B CA 1
ATOM 2930 C C . LYS B 1 105 ? 9.758 -12.68 1.131 1 86.19 105 LYS B C 1
ATOM 2932 O O . LYS B 1 105 ? 9.391 -13.758 1.599 1 86.19 105 LYS B O 1
ATOM 2937 N N . THR B 1 106 ? 10.961 -12.445 0.765 1 93.06 106 THR B N 1
ATOM 2938 C CA . THR B 1 106 ? 11.977 -13.492 0.839 1 93.06 106 THR B CA 1
ATOM 2939 C C . THR B 1 106 ? 12.273 -13.859 2.291 1 93.06 106 THR B C 1
ATOM 2941 O O . THR B 1 106 ? 12.211 -15.039 2.66 1 93.06 106 THR B O 1
ATOM 2944 N N . LEU B 1 107 ? 12.516 -12.867 3.07 1 90.5 107 LEU B N 1
ATOM 2945 C CA . LEU B 1 107 ? 12.906 -13.109 4.457 1 90.5 107 LEU B CA 1
ATOM 2946 C C . LEU B 1 107 ? 11.727 -13.641 5.266 1 90.5 107 LEU B C 1
ATOM 2948 O O . LEU B 1 107 ? 11.898 -14.508 6.125 1 90.5 107 LEU B O 1
ATOM 2952 N N . ALA B 1 108 ? 10.578 -13.109 5.012 1 89.75 108 ALA B N 1
ATOM 2953 C CA . ALA B 1 108 ? 9.391 -13.578 5.715 1 89.75 108 ALA B CA 1
ATOM 2954 C C . ALA B 1 108 ? 9.125 -15.055 5.414 1 89.75 108 ALA B C 1
ATOM 2956 O O . ALA B 1 108 ? 8.812 -15.828 6.316 1 89.75 108 ALA B O 1
ATOM 2957 N N . GLU B 1 109 ? 9.234 -15.398 4.184 1 95.44 109 GLU B N 1
ATOM 2958 C CA . GLU B 1 109 ? 9.023 -16.797 3.793 1 95.44 109 GLU B CA 1
ATOM 2959 C C . GLU B 1 109 ? 10.047 -17.703 4.457 1 95.44 109 GLU B C 1
ATOM 2961 O O . GLU B 1 109 ? 9.688 -18.766 4.992 1 95.44 109 GLU B O 1
ATOM 2966 N N . LYS B 1 110 ? 11.289 -17.312 4.41 1 95.44 110 LYS B N 1
ATOM 2967 C CA . LYS B 1 110 ? 12.344 -18.109 5.027 1 95.44 110 LYS B CA 1
ATOM 2968 C C . LYS B 1 110 ? 12.117 -18.25 6.531 1 95.44 110 LYS B C 1
ATOM 2970 O O . LYS B 1 110 ? 12.297 -19.328 7.094 1 95.44 110 LYS B O 1
ATOM 2975 N N . ALA B 1 111 ? 11.781 -17.156 7.133 1 93.75 111 ALA B N 1
ATOM 2976 C CA . ALA B 1 111 ? 11.5 -17.172 8.57 1 93.75 111 ALA B CA 1
ATOM 2977 C C . ALA B 1 111 ? 10.328 -18.094 8.883 1 93.75 111 ALA B C 1
ATOM 2979 O O . ALA B 1 111 ? 10.352 -18.812 9.883 1 93.75 111 ALA B O 1
ATOM 2980 N N . GLY B 1 112 ? 9.32 -18.016 8.07 1 94.88 112 GLY B N 1
ATOM 2981 C CA . GLY B 1 112 ? 8.18 -18.906 8.234 1 94.88 112 GLY B CA 1
ATOM 2982 C C . GLY B 1 112 ? 8.555 -20.375 8.164 1 94.88 112 GLY B C 1
ATOM 2983 O O . GLY B 1 112 ? 8.172 -21.156 9.031 1 94.88 112 GLY B O 1
ATOM 2984 N N . PHE B 1 113 ? 9.328 -20.719 7.172 1 96.38 113 PHE B N 1
ATOM 2985 C CA . PHE B 1 113 ? 9.758 -22.109 7.02 1 96.38 113 PHE B CA 1
ATOM 2986 C C . PHE B 1 113 ? 10.578 -22.562 8.227 1 96.38 113 PHE B C 1
ATOM 2988 O O . PHE B 1 113 ? 10.383 -23.656 8.742 1 96.38 113 PHE B O 1
ATOM 2995 N N . LYS B 1 114 ? 11.531 -21.734 8.617 1 95.69 114 LYS B N 1
ATOM 2996 C CA . LYS B 1 114 ? 12.391 -22.062 9.75 1 95.69 114 LYS B CA 1
ATOM 2997 C C . LYS B 1 114 ? 11.562 -22.297 11.016 1 95.69 114 LYS B C 1
ATOM 2999 O O . LYS B 1 114 ? 11.773 -23.281 11.727 1 95.69 114 LYS B O 1
ATOM 3004 N N . PHE B 1 115 ? 10.68 -21.406 11.289 1 94.19 115 PHE B N 1
ATOM 3005 C CA . PHE B 1 115 ? 9.844 -21.516 12.477 1 94.19 115 PHE B CA 1
ATOM 3006 C C . PHE B 1 115 ? 8.969 -22.766 12.406 1 94.19 115 PHE B C 1
ATOM 3008 O O . PHE B 1 115 ? 8.828 -23.484 13.398 1 94.19 115 PHE B O 1
ATOM 3015 N N . ALA B 1 116 ? 8.352 -22.969 11.281 1 93.56 116 ALA B N 1
ATOM 3016 C CA . ALA B 1 116 ? 7.453 -24.109 11.102 1 93.56 116 ALA B CA 1
ATOM 3017 C C . ALA B 1 116 ? 8.195 -25.438 11.289 1 93.56 116 ALA B C 1
ATOM 3019 O O . ALA B 1 116 ? 7.668 -26.359 11.906 1 93.56 116 ALA B O 1
ATOM 3020 N N . GLU B 1 117 ? 9.352 -25.484 10.734 1 93.56 117 GLU B N 1
ATOM 3021 C CA . GLU B 1 117 ? 10.172 -26.688 10.883 1 93.56 117 GLU B CA 1
ATOM 3022 C C . GLU B 1 117 ? 10.516 -26.938 12.344 1 93.56 117 GLU B C 1
ATOM 3024 O O . GLU B 1 117 ? 10.406 -28.078 12.828 1 93.56 117 GLU B O 1
ATOM 3029 N N . LYS B 1 118 ? 10.852 -25.922 13.039 1 93.56 118 LYS B N 1
ATOM 3030 C CA . LYS B 1 118 ? 11.25 -26.031 14.438 1 93.56 118 LYS B CA 1
ATOM 3031 C C . LYS B 1 118 ? 10.07 -26.453 15.312 1 93.56 118 LYS B C 1
ATOM 3033 O O . LYS B 1 118 ? 10.258 -27.156 16.312 1 93.56 118 LYS B O 1
ATOM 3038 N N . ASN B 1 119 ? 8.906 -26.125 14.93 1 91.81 119 ASN B N 1
ATOM 3039 C CA . ASN B 1 119 ? 7.754 -26.328 15.805 1 91.81 119 ASN B CA 1
ATOM 3040 C C . ASN B 1 119 ? 6.773 -27.328 15.219 1 91.81 119 ASN B C 1
ATOM 3042 O O . ASN B 1 119 ? 5.633 -27.438 15.672 1 91.81 119 ASN B O 1
ATOM 3046 N N . ASN B 1 120 ? 7.141 -27.969 14.133 1 90.06 120 ASN B N 1
ATOM 3047 C CA . ASN B 1 120 ? 6.363 -29.031 13.5 1 90.06 120 ASN B CA 1
ATOM 3048 C C . ASN B 1 120 ? 4.996 -28.531 13.047 1 90.06 120 ASN B C 1
ATOM 3050 O O . ASN B 1 120 ? 3.973 -29.156 13.352 1 90.06 120 ASN B O 1
ATOM 3054 N N . ILE B 1 121 ? 4.973 -27.375 12.445 1 90.75 121 ILE B N 1
ATOM 3055 C CA . ILE B 1 121 ? 3.785 -26.812 11.805 1 90.75 121 ILE B CA 1
ATOM 3056 C C . ILE B 1 121 ? 3.852 -27.062 10.297 1 90.75 121 ILE B C 1
ATOM 3058 O O . ILE B 1 121 ? 4.91 -26.906 9.68 1 90.75 121 ILE B O 1
ATOM 3062 N N . GLU B 1 122 ? 2.785 -27.578 9.734 1 93.81 122 GLU B N 1
ATOM 3063 C CA . GLU B 1 122 ? 2.74 -27.703 8.281 1 93.81 122 GLU B CA 1
ATOM 3064 C C . GLU B 1 122 ? 2.637 -26.344 7.609 1 93.81 122 GLU B C 1
ATOM 3066 O O . GLU B 1 122 ? 1.629 -25.656 7.754 1 93.81 122 GLU B O 1
ATOM 3071 N N . PHE B 1 123 ? 3.682 -25.969 6.941 1 95.56 123 PHE B N 1
ATOM 3072 C CA . PHE B 1 123 ? 3.805 -24.688 6.281 1 95.56 123 PHE B CA 1
ATOM 3073 C C . PHE B 1 123 ? 4.016 -24.859 4.781 1 95.56 123 PHE B C 1
ATOM 3075 O O . PHE B 1 123 ? 4.992 -25.484 4.355 1 95.56 123 PHE B O 1
ATOM 3082 N N . VAL B 1 124 ? 3.078 -24.422 3.998 1 97.12 124 VAL B N 1
ATOM 3083 C CA . VAL B 1 124 ? 3.145 -24.484 2.541 1 97.12 124 VAL B CA 1
ATOM 3084 C C . VAL B 1 124 ? 3.152 -23.078 1.967 1 97.12 124 VAL B C 1
ATOM 3086 O O . VAL B 1 124 ? 2.357 -22.219 2.377 1 97.12 124 VAL B O 1
ATOM 3089 N N . SER B 1 125 ? 4.074 -22.797 1.1 1 97.81 125 SER B N 1
ATOM 3090 C CA . SER B 1 125 ? 4.191 -21.484 0.469 1 97.81 125 SER B CA 1
ATOM 3091 C C . SER B 1 125 ? 3.74 -21.531 -0.987 1 97.81 125 SER B C 1
ATOM 3093 O O . SER B 1 125 ? 4.164 -22.406 -1.746 1 97.81 125 SER B O 1
ATOM 3095 N N . ILE B 1 126 ? 2.871 -20.703 -1.334 1 97.69 126 ILE B N 1
ATOM 3096 C CA . ILE B 1 126 ? 2.479 -20.531 -2.729 1 97.69 126 ILE B CA 1
ATOM 3097 C C . ILE B 1 126 ? 3.125 -19.281 -3.301 1 97.69 126 ILE B C 1
ATOM 3099 O O . ILE B 1 126 ? 3.1 -18.219 -2.668 1 97.69 126 ILE B O 1
ATOM 3103 N N . ILE B 1 127 ? 3.746 -19.406 -4.453 1 98 127 ILE B N 1
ATOM 3104 C CA . ILE B 1 127 ? 4.535 -18.344 -5.078 1 98 127 ILE B CA 1
ATOM 3105 C C . ILE B 1 127 ? 3.855 -17.891 -6.367 1 98 127 ILE B C 1
ATOM 3107 O O . ILE B 1 127 ? 4.148 -18.406 -7.445 1 98 127 ILE B O 1
ATOM 3111 N N . PRO B 1 128 ? 3.041 -16.922 -6.242 1 97.19 128 PRO B N 1
ATOM 3112 C CA . PRO B 1 128 ? 2.428 -16.391 -7.465 1 97.19 128 PRO B CA 1
ATOM 3113 C C . PRO B 1 128 ? 3.342 -15.438 -8.219 1 97.19 128 PRO B C 1
ATOM 3115 O O . PRO B 1 128 ? 4.184 -14.773 -7.609 1 97.19 128 PRO B O 1
ATOM 3118 N N . THR B 1 129 ? 3.176 -15.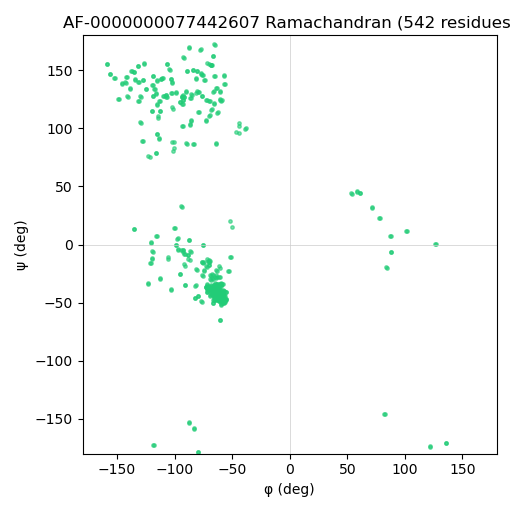43 -9.5 1 96.56 129 THR B N 1
ATOM 3119 C CA . THR B 1 129 ? 3.701 -14.344 -10.312 1 96.56 129 THR B CA 1
ATOM 3120 C C . THR B 1 129 ? 2.736 -13.156 -10.312 1 96.56 129 THR B C 1
ATOM 3122 O O . THR B 1 129 ? 1.995 -12.953 -9.352 1 96.56 129 THR B O 1
ATOM 3125 N N . LEU B 1 130 ? 2.781 -12.281 -11.289 1 94.25 130 LEU B N 1
ATOM 3126 C CA . LEU B 1 130 ? 1.902 -11.117 -11.266 1 94.25 130 LEU B CA 1
ATOM 3127 C C . LEU B 1 130 ? 0.438 -11.539 -11.328 1 94.25 130 LEU B C 1
ATOM 3129 O O . LEU B 1 130 ? -0.012 -12.094 -12.336 1 94.25 130 LEU B O 1
ATOM 3133 N N . VAL B 1 131 ? -0.286 -11.32 -10.297 1 94.94 131 VAL B N 1
ATOM 3134 C CA . VAL B 1 131 ? -1.694 -11.695 -10.211 1 94.94 131 VAL B CA 1
ATOM 3135 C C . VAL B 1 131 ? -2.539 -10.711 -11.023 1 94.94 131 VAL B C 1
ATOM 3137 O O . VAL B 1 131 ? -2.354 -9.492 -10.93 1 94.94 131 VAL B O 1
ATOM 3140 N N . ASN B 1 132 ? -3.342 -11.234 -11.875 1 95.69 132 ASN B N 1
ATOM 3141 C CA . ASN B 1 132 ? -4.23 -10.477 -12.758 1 95.69 132 ASN B CA 1
ATOM 3142 C C . ASN B 1 132 ? -5.652 -11.039 -12.727 1 95.69 132 ASN B C 1
ATOM 3144 O O . ASN B 1 132 ? -5.867 -12.18 -12.328 1 95.69 132 ASN B O 1
ATOM 3148 N N . GLY B 1 133 ? -6.621 -10.172 -13.023 1 95.56 133 GLY B N 1
ATOM 3149 C CA . GLY B 1 133 ? -8.016 -10.586 -13.023 1 95.56 133 GLY B CA 1
ATOM 3150 C C . GLY B 1 133 ? -8.93 -9.594 -12.344 1 95.56 133 GLY B C 1
ATOM 3151 O O . GLY B 1 133 ? -8.516 -8.477 -12.016 1 95.56 133 GLY B O 1
ATOM 3152 N N . PRO B 1 134 ? -10.172 -10.031 -12.164 1 92.31 134 PRO B N 1
ATOM 3153 C CA . PRO B 1 134 ? -11.133 -9.133 -11.516 1 92.31 134 PRO B CA 1
ATOM 3154 C C . PRO B 1 134 ? -10.805 -8.883 -10.047 1 92.31 134 PRO B C 1
ATOM 3156 O O . PRO B 1 134 ? -10.125 -9.695 -9.414 1 92.31 134 PRO B O 1
ATOM 3159 N N . PHE B 1 135 ? -11.211 -7.809 -9.516 1 86.56 135 PHE B N 1
ATOM 3160 C CA . PHE B 1 135 ? -10.984 -7.508 -8.109 1 86.56 135 PHE B CA 1
ATOM 3161 C C . PHE B 1 135 ? -12.25 -6.949 -7.465 1 86.56 135 PHE B C 1
ATOM 3163 O O . PHE B 1 135 ? -13.07 -6.32 -8.141 1 86.56 135 PHE B O 1
ATOM 3170 N N . ILE B 1 136 ? -12.312 -7.281 -6.195 1 71.94 136 ILE B N 1
ATOM 3171 C CA . ILE B 1 136 ? -13.516 -6.969 -5.43 1 71.94 136 ILE B CA 1
ATOM 3172 C C . ILE B 1 136 ? -13.375 -5.602 -4.773 1 71.94 136 ILE B C 1
ATOM 3174 O O . ILE B 1 136 ? -14.352 -4.859 -4.645 1 71.94 136 ILE B O 1
ATOM 3178 N N . MET B 1 137 ? -12.164 -5.195 -4.324 1 65.81 137 MET B N 1
ATOM 3179 C CA . MET B 1 137 ? -11.938 -3.953 -3.594 1 65.81 137 MET B CA 1
ATOM 3180 C C . MET B 1 137 ? -12.156 -2.742 -4.496 1 65.81 137 MET B C 1
ATOM 3182 O O . MET B 1 137 ? -11.992 -2.836 -5.715 1 65.81 137 MET B O 1
ATOM 3186 N N . PRO B 1 138 ? -12.484 -1.675 -3.924 1 58.47 138 PRO B N 1
ATOM 3187 C CA . PRO B 1 138 ? -12.867 -0.508 -4.727 1 58.47 138 PRO B CA 1
ATOM 3188 C C . PRO B 1 138 ? -11.656 0.189 -5.355 1 58.47 138 PRO B C 1
ATOM 3190 O O . PRO B 1 138 ? -11.82 0.974 -6.293 1 58.47 138 PRO B O 1
ATOM 3193 N N . THR B 1 139 ? -10.484 -0.113 -4.879 1 57.44 139 THR B N 1
ATOM 3194 C CA . THR B 1 139 ? -9.281 0.546 -5.383 1 57.44 139 THR B CA 1
ATOM 3195 C C . THR B 1 139 ? -8.477 -0.404 -6.262 1 57.44 139 THR B C 1
ATOM 3197 O O . THR B 1 139 ? -8.594 -1.624 -6.145 1 57.44 139 THR B O 1
ATOM 3200 N N . LEU B 1 140 ? -7.73 0.206 -7.105 1 65.56 140 LEU B N 1
ATOM 3201 C CA . LEU B 1 140 ? -6.895 -0.571 -8.008 1 65.56 140 LEU B CA 1
ATOM 3202 C C . LEU B 1 140 ? -5.789 -1.292 -7.246 1 65.56 140 LEU B C 1
ATOM 3204 O O . LEU B 1 140 ? -4.941 -0.65 -6.621 1 65.56 140 LEU B O 1
ATOM 3208 N N . PRO B 1 141 ? -5.828 -2.619 -7.277 1 75.31 141 PRO B N 1
ATOM 3209 C CA . PRO B 1 141 ? -4.703 -3.326 -6.664 1 75.31 141 PRO B CA 1
ATOM 3210 C C . PRO B 1 141 ? -3.359 -2.939 -7.277 1 75.31 141 PRO B C 1
ATOM 3212 O O . PRO B 1 141 ? -3.268 -2.725 -8.484 1 75.31 141 PRO B O 1
ATOM 3215 N N . PRO B 1 142 ? -2.283 -2.895 -6.504 1 68.12 142 PRO B N 1
ATOM 3216 C CA . PRO B 1 142 ? -0.969 -2.516 -7.031 1 68.12 142 PRO B CA 1
ATOM 3217 C C . PRO B 1 142 ? -0.537 -3.379 -8.211 1 68.12 142 PRO B C 1
ATOM 3219 O O . PRO B 1 142 ? 0.04 -2.869 -9.18 1 68.12 142 PRO B O 1
ATOM 3222 N N . SER B 1 143 ? -0.798 -4.672 -8.133 1 80.62 143 SER B N 1
ATOM 3223 C CA . SER B 1 143 ? -0.425 -5.531 -9.25 1 80.62 143 SER B CA 1
ATOM 3224 C C . SER B 1 143 ? -1.149 -5.117 -10.523 1 80.62 143 SER B C 1
ATOM 3226 O O . SER B 1 143 ? -0.624 -5.293 -11.625 1 80.62 143 SER B O 1
ATOM 3228 N N . MET B 1 144 ? -2.32 -4.543 -10.352 1 83.69 144 MET B N 1
ATOM 3229 C CA . MET B 1 144 ? -3.115 -4.156 -11.516 1 83.69 144 MET B CA 1
ATOM 3230 C C . MET B 1 144 ? -2.551 -2.895 -12.164 1 83.69 144 MET B C 1
ATOM 3232 O O . MET B 1 144 ? -2.713 -2.684 -13.367 1 83.69 144 MET B O 1
ATOM 3236 N N . LEU B 1 145 ? -1.909 -2.104 -11.391 1 72.19 145 LEU B N 1
ATOM 3237 C CA . LEU B 1 145 ? -1.223 -0.951 -11.969 1 72.19 145 LEU B CA 1
ATOM 3238 C C . LEU B 1 145 ? -0.222 -1.387 -13.031 1 72.19 145 LEU B C 1
ATOM 3240 O O . LEU B 1 145 ? -0.114 -0.755 -14.086 1 72.19 145 LEU B O 1
ATOM 3244 N N . THR B 1 146 ? 0.439 -2.457 -12.727 1 80.19 146 THR B N 1
ATOM 3245 C CA . THR B 1 146 ? 1.437 -2.977 -13.656 1 80.19 146 THR B CA 1
ATOM 3246 C C . THR B 1 146 ? 0.771 -3.77 -14.773 1 80.19 146 THR B C 1
ATOM 3248 O O . THR B 1 146 ? 1.079 -3.568 -15.953 1 80.19 146 THR B O 1
ATOM 3251 N N . ALA B 1 147 ? -0.154 -4.57 -14.383 1 92.12 147 ALA B N 1
ATOM 3252 C CA . ALA B 1 147 ? -0.78 -5.461 -15.359 1 92.12 147 ALA B CA 1
ATOM 3253 C C . ALA B 1 147 ? -1.491 -4.664 -16.453 1 92.12 147 ALA B C 1
ATOM 3255 O O . ALA B 1 147 ? -1.483 -5.059 -17.625 1 92.12 147 ALA B O 1
ATOM 3256 N N . LEU B 1 148 ? -2.066 -3.529 -16.125 1 88.38 148 LEU B N 1
ATOM 3257 C CA . LEU B 1 148 ? -2.879 -2.748 -17.047 1 88.38 148 LEU B CA 1
ATOM 3258 C C . LEU B 1 148 ? -2.078 -1.586 -17.625 1 88.38 148 LEU B C 1
ATOM 3260 O O . LEU B 1 148 ? -2.643 -0.694 -18.266 1 88.38 148 LEU B O 1
ATOM 3264 N N . ALA B 1 149 ? -0.805 -1.639 -17.453 1 82.81 149 ALA B N 1
ATOM 3265 C CA . ALA B 1 149 ? 0.034 -0.497 -17.812 1 82.81 149 ALA B CA 1
ATOM 3266 C C . ALA B 1 149 ? -0.079 -0.176 -19.297 1 82.81 149 ALA B C 1
ATOM 3268 O O . ALA B 1 149 ? -0.052 0.992 -19.688 1 82.81 149 ALA B O 1
ATOM 3269 N N . LEU B 1 150 ? -0.255 -1.121 -20.156 1 89.19 150 LEU B N 1
ATOM 3270 C CA . LEU B 1 150 ? -0.373 -0.897 -21.594 1 89.19 150 LEU B CA 1
ATOM 3271 C C . LEU B 1 150 ? -1.714 -0.256 -21.922 1 89.19 150 LEU B C 1
ATOM 3273 O O . LEU B 1 150 ? -1.797 0.573 -22.844 1 89.19 150 LEU B O 1
ATOM 3277 N N . ILE B 1 151 ? -2.676 -0.651 -21.234 1 87.44 151 ILE B N 1
ATOM 3278 C CA . ILE B 1 151 ? -4.016 -0.126 -21.453 1 87.44 151 ILE B CA 1
ATOM 3279 C C . ILE B 1 151 ? -4.098 1.315 -20.953 1 87.44 151 ILE B C 1
ATOM 3281 O O . ILE B 1 151 ? -4.719 2.166 -21.609 1 87.44 151 ILE B O 1
ATOM 3285 N N . THR B 1 152 ? -3.443 1.499 -19.875 1 75.81 152 THR B N 1
ATOM 3286 C CA . THR B 1 152 ? -3.502 2.822 -19.25 1 75.81 152 THR B CA 1
ATOM 3287 C C . THR B 1 152 ? -2.346 3.693 -19.734 1 75.81 152 THR B C 1
ATOM 3289 O O . THR B 1 152 ? -2.232 4.855 -19.344 1 75.81 152 THR B O 1
ATOM 3292 N N . ARG B 1 153 ? -1.479 3.094 -20.484 1 77.25 153 ARG B N 1
ATOM 3293 C CA . ARG B 1 153 ? -0.279 3.74 -21.016 1 77.25 153 ARG B CA 1
ATOM 3294 C C . ARG B 1 153 ? 0.589 4.273 -19.875 1 77.25 153 ARG B C 1
ATOM 3296 O O . ARG B 1 153 ? 1.022 5.43 -19.906 1 77.25 153 ARG B O 1
ATOM 3303 N N . ASN B 1 154 ? 0.725 3.398 -18.922 1 70.62 154 ASN B N 1
ATOM 3304 C CA . ASN B 1 154 ? 1.604 3.693 -17.797 1 70.62 154 ASN B CA 1
ATOM 3305 C C . ASN B 1 154 ? 3.029 3.219 -18.047 1 70.62 154 ASN B C 1
ATOM 3307 O O . ASN B 1 154 ? 3.443 2.172 -17.547 1 70.62 154 ASN B O 1
ATOM 3311 N N . ALA B 1 155 ? 3.891 4.031 -18.688 1 73.5 155 ALA B N 1
ATOM 3312 C CA . ALA B 1 155 ? 5.168 3.674 -19.297 1 73.5 155 ALA B CA 1
ATOM 3313 C C . ALA B 1 155 ? 6.172 3.219 -18.25 1 73.5 155 ALA B C 1
ATOM 3315 O O . ALA B 1 155 ? 6.941 2.279 -18.469 1 73.5 155 ALA B O 1
ATOM 3316 N N . PRO B 1 156 ? 6.16 3.758 -17.094 1 64.31 156 PRO B N 1
ATOM 3317 C CA . PRO B 1 156 ? 7.137 3.334 -16.094 1 64.31 156 PRO B CA 1
ATOM 3318 C C . PRO B 1 156 ? 7.008 1.854 -15.727 1 64.31 156 PRO B C 1
ATOM 3320 O O . PRO B 1 156 ? 7.961 1.254 -15.219 1 64.31 156 PRO B O 1
ATOM 3323 N N . HIS B 1 157 ? 5.898 1.265 -16.016 1 75.19 157 HIS B N 1
ATOM 3324 C CA . HIS B 1 157 ? 5.668 -0.131 -15.656 1 75.19 157 HIS B CA 1
ATOM 3325 C C . HIS B 1 157 ? 6.031 -1.06 -16.812 1 75.19 157 HIS B C 1
ATOM 3327 O O . HIS B 1 157 ? 6.051 -2.281 -16.656 1 75.19 157 HIS B O 1
ATOM 3333 N N . TYR B 1 158 ? 6.395 -0.476 -17.969 1 83.38 158 TYR B N 1
ATOM 3334 C CA . TYR B 1 158 ? 6.652 -1.303 -19.141 1 83.38 158 TYR B CA 1
ATOM 3335 C C . TYR B 1 158 ? 7.844 -2.225 -18.906 1 83.38 158 TYR B C 1
ATOM 3337 O O . TYR B 1 158 ? 7.801 -3.404 -19.266 1 83.38 158 TYR B O 1
ATOM 3345 N N . PRO B 1 159 ? 8.898 -1.76 -18.234 1 78.69 159 PRO B N 1
ATOM 3346 C CA . PRO B 1 159 ? 10.031 -2.66 -18.016 1 78.69 159 PRO B CA 1
ATOM 3347 C C . PRO B 1 159 ? 9.664 -3.881 -17.188 1 78.69 159 PRO B C 1
ATOM 3349 O O . PRO B 1 159 ? 10.195 -4.973 -17.406 1 78.69 159 PRO B O 1
ATOM 3352 N N . ALA B 1 160 ? 8.75 -3.699 -16.25 1 79.94 160 ALA B N 1
ATOM 3353 C CA . ALA B 1 160 ? 8.336 -4.797 -15.383 1 79.94 160 ALA B CA 1
ATOM 3354 C C . ALA B 1 160 ? 7.531 -5.836 -16.156 1 79.94 160 ALA B C 1
ATOM 3356 O O . ALA B 1 160 ? 7.379 -6.973 -15.703 1 79.94 160 ALA B O 1
ATOM 3357 N N . LEU B 1 161 ? 7.102 -5.426 -17.312 1 88.31 161 LEU B N 1
ATOM 3358 C CA . LEU B 1 161 ? 6.273 -6.309 -18.125 1 88.31 161 LEU B CA 1
ATOM 3359 C C . LEU B 1 161 ? 7.113 -7.031 -19.172 1 88.31 161 LEU B C 1
ATOM 3361 O O . LEU B 1 161 ? 6.574 -7.758 -20.016 1 88.31 161 LEU B O 1
ATOM 3365 N N . ASN B 1 162 ? 8.461 -6.832 -19.109 1 84.5 162 ASN B N 1
ATOM 3366 C CA . ASN B 1 162 ? 9.289 -7.398 -20.172 1 84.5 162 ASN B CA 1
ATOM 3367 C C . ASN B 1 162 ? 10.461 -8.188 -19.594 1 84.5 162 ASN B C 1
ATOM 3369 O O . ASN B 1 162 ? 11.516 -7.625 -19.312 1 84.5 162 ASN B O 1
ATOM 3373 N N . PRO B 1 163 ? 10.414 -9.562 -19.641 1 88.31 163 PRO B N 1
ATOM 3374 C CA . PRO B 1 163 ? 9.188 -10.352 -19.828 1 88.31 163 PRO B CA 1
ATOM 3375 C C . PRO B 1 163 ? 8.359 -10.445 -18.547 1 88.31 163 PRO B C 1
ATOM 3377 O O . PRO B 1 163 ? 8.836 -10.086 -17.469 1 88.31 163 PRO B O 1
ATOM 3380 N N . ILE B 1 164 ? 7.129 -10.922 -18.641 1 92.25 164 ILE B N 1
ATOM 3381 C CA . ILE B 1 164 ? 6.246 -10.984 -17.469 1 92.25 164 ILE B CA 1
ATOM 3382 C C . ILE B 1 164 ? 5.504 -12.32 -17.469 1 92.25 164 ILE B C 1
ATOM 3384 O O . ILE B 1 164 ? 5.301 -12.93 -18.516 1 92.25 164 ILE B O 1
ATOM 3388 N N . GLN B 1 165 ? 5.207 -12.773 -16.297 1 96.06 165 GLN B N 1
ATOM 3389 C CA . GLN B 1 165 ? 4.375 -13.945 -16.062 1 96.06 165 GLN B CA 1
ATOM 3390 C C . GLN B 1 165 ? 3.123 -13.578 -15.266 1 96.06 165 GLN B C 1
ATOM 3392 O O . GLN B 1 165 ? 3.164 -12.711 -14.398 1 96.06 165 GLN B O 1
ATOM 3397 N N . PHE B 1 166 ? 2.035 -14.297 -15.617 1 96.94 166 PHE B N 1
ATOM 3398 C CA . PHE B 1 166 ? 0.747 -13.977 -15.016 1 96.94 166 PHE B CA 1
ATOM 3399 C C . PHE B 1 166 ? 0.111 -15.219 -14.398 1 96.94 166 PHE B C 1
ATOM 3401 O O . PHE B 1 166 ? 0.416 -16.344 -14.805 1 96.94 166 PHE B O 1
ATOM 3408 N N . ASN B 1 167 ? -0.702 -14.992 -13.484 1 96.94 167 ASN B N 1
ATOM 3409 C CA . ASN B 1 167 ? -1.706 -15.938 -13.023 1 96.94 167 ASN B CA 1
ATOM 3410 C C . ASN B 1 167 ? -3.02 -15.242 -12.68 1 96.94 167 ASN B C 1
ATOM 3412 O O . ASN B 1 167 ? -3.021 -14.094 -12.234 1 96.94 167 ASN B O 1
ATOM 3416 N N . HIS B 1 168 ? -4.07 -15.898 -12.953 1 97.62 168 HIS B N 1
ATOM 3417 C CA . HIS B 1 168 ? -5.387 -15.352 -12.648 1 97.62 168 HIS B CA 1
ATOM 3418 C C . HIS B 1 168 ? -5.672 -15.414 -11.148 1 97.62 168 HIS B C 1
ATOM 3420 O O . HIS B 1 168 ? -5.363 -16.406 -10.492 1 97.62 168 HIS B O 1
ATOM 3426 N N . VAL B 1 169 ? -6.289 -14.43 -10.656 1 96.06 169 VAL B N 1
ATOM 3427 C CA . VAL B 1 169 ? -6.555 -14.32 -9.227 1 96.06 169 VAL B CA 1
ATOM 3428 C C . VAL B 1 169 ? -7.391 -15.508 -8.758 1 96.06 169 VAL B C 1
ATOM 3430 O O . VAL B 1 169 ? -7.156 -16.062 -7.684 1 96.06 169 VAL B O 1
ATOM 3433 N N . ASP B 1 170 ? -8.375 -15.93 -9.539 1 95 170 ASP B N 1
ATOM 3434 C CA . ASP B 1 170 ? -9.195 -17.078 -9.156 1 95 170 ASP B CA 1
ATOM 3435 C C . ASP B 1 170 ? -8.383 -18.359 -9.156 1 95 170 ASP B C 1
ATOM 3437 O O . ASP B 1 170 ? -8.555 -19.219 -8.281 1 95 170 ASP B O 1
ATOM 3441 N N . ASP B 1 171 ? -7.586 -18.531 -10.164 1 97.88 171 ASP B N 1
ATOM 3442 C CA . ASP B 1 171 ? -6.711 -19.703 -10.18 1 97.88 171 ASP B CA 1
ATOM 3443 C C . ASP B 1 171 ? -5.801 -19.719 -8.953 1 97.88 171 ASP B C 1
ATOM 3445 O O . ASP B 1 171 ? -5.574 -20.781 -8.359 1 97.88 171 ASP B O 1
ATOM 3449 N N . LEU B 1 172 ? -5.234 -18.594 -8.633 1 97.19 172 LEU B N 1
ATOM 3450 C CA . LEU B 1 172 ? -4.379 -18.516 -7.453 1 97.19 172 LEU B CA 1
ATOM 3451 C C . LEU B 1 172 ? -5.145 -18.922 -6.199 1 97.19 172 LEU B C 1
ATOM 3453 O O . LEU B 1 172 ? -4.633 -19.688 -5.375 1 97.19 172 LEU B O 1
ATOM 3457 N N . CYS B 1 173 ? -6.367 -18.422 -6.035 1 94.38 173 CYS B N 1
ATOM 3458 C CA . CYS B 1 173 ? -7.176 -18.734 -4.863 1 94.38 173 CYS B CA 1
ATOM 3459 C C . CYS B 1 173 ? -7.531 -20.219 -4.828 1 94.38 173 CYS B C 1
ATOM 3461 O O . CYS B 1 173 ? -7.488 -20.859 -3.771 1 94.38 173 CYS B O 1
ATOM 3463 N N . GLN B 1 174 ? -7.863 -20.719 -6.031 1 96.19 174 GLN B N 1
ATOM 3464 C CA . GLN B 1 174 ? -8.141 -22.156 -6.105 1 96.19 174 GLN B CA 1
ATOM 3465 C C . GLN B 1 174 ? -6.906 -22.969 -5.758 1 96.19 174 GLN B C 1
ATOM 3467 O O . GLN B 1 174 ? -7.016 -24.047 -5.156 1 96.19 174 GLN B O 1
ATOM 3472 N N . ALA B 1 175 ? -5.797 -22.516 -6.191 1 97.5 175 ALA B N 1
ATOM 3473 C CA . ALA B 1 175 ? -4.551 -23.188 -5.84 1 97.5 175 ALA B CA 1
ATOM 3474 C C . ALA B 1 175 ? -4.328 -23.172 -4.328 1 97.5 175 ALA B C 1
ATOM 3476 O O . ALA B 1 175 ? -3.854 -24.156 -3.756 1 97.5 175 ALA B O 1
ATOM 3477 N N . HIS B 1 176 ? -4.629 -22.016 -3.627 1 96.12 176 HIS B N 1
ATOM 3478 C CA . HIS B 1 176 ? -4.555 -21.938 -2.172 1 96.12 176 HIS B CA 1
ATOM 3479 C C . HIS B 1 176 ? -5.406 -23.016 -1.52 1 96.12 176 HIS B C 1
ATOM 3481 O O . HIS B 1 176 ? -4.934 -23.75 -0.638 1 96.12 176 HIS B O 1
ATOM 3487 N N . ILE B 1 177 ? -6.605 -23.156 -1.986 1 93.88 177 ILE B N 1
ATOM 3488 C CA . ILE B 1 177 ? -7.543 -24.109 -1.401 1 93.88 177 ILE B CA 1
ATOM 3489 C C . ILE B 1 177 ? -7.086 -25.531 -1.698 1 93.88 177 ILE B C 1
ATOM 3491 O O . ILE B 1 177 ? -7.109 -26.406 -0.817 1 93.88 177 ILE B O 1
ATOM 3495 N N . PHE B 1 178 ? -6.664 -25.719 -2.951 1 96.81 178 PHE B N 1
ATOM 3496 C CA . PHE B 1 178 ? -6.176 -27.031 -3.385 1 96.81 178 PHE B CA 1
ATOM 3497 C C . PHE B 1 178 ? -5.027 -27.5 -2.502 1 96.81 178 PHE B C 1
ATOM 3499 O O . PHE B 1 178 ? -5.035 -28.625 -2.01 1 96.81 178 PHE B O 1
ATOM 3506 N N . LEU B 1 179 ? -4.07 -26.656 -2.254 1 96 179 LEU B N 1
ATOM 3507 C CA . LEU B 1 179 ? -2.908 -27 -1.446 1 96 179 LEU B CA 1
ATOM 3508 C C . LEU B 1 179 ? -3.291 -27.156 0.022 1 96 179 LEU B C 1
ATOM 3510 O O . LEU B 1 179 ? -2.707 -27.969 0.738 1 96 179 LEU B O 1
ATOM 3514 N N . PHE B 1 180 ? -4.227 -26.328 0.498 1 93.31 180 PHE B N 1
ATOM 3515 C CA . PHE B 1 180 ? -4.719 -26.391 1.869 1 93.31 180 PHE B CA 1
ATOM 3516 C C . PHE B 1 180 ? -5.344 -27.75 2.162 1 93.31 180 PHE B C 1
ATOM 3518 O O . PHE B 1 180 ? -5.148 -28.312 3.242 1 93.31 180 PHE B O 1
ATOM 3525 N N . GLU B 1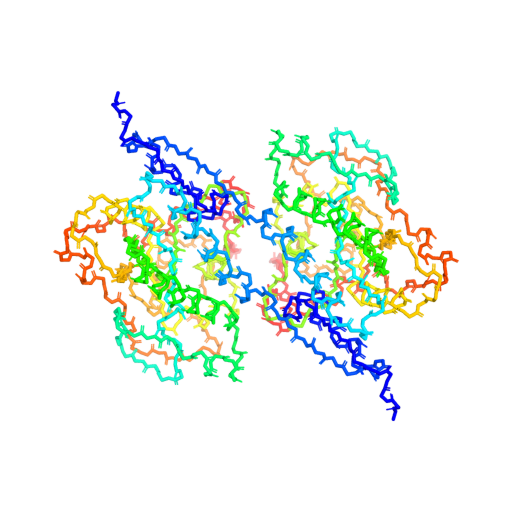 181 ? -5.984 -28.328 1.162 1 94.5 181 GLU B N 1
ATOM 3526 C CA . GLU B 1 181 ? -6.754 -29.547 1.356 1 94.5 181 GLU B CA 1
ATOM 3527 C C . GLU B 1 181 ? -5.926 -30.781 1.007 1 94.5 181 GLU B C 1
ATOM 3529 O O . GLU B 1 181 ? -6.23 -31.891 1.453 1 94.5 181 GLU B O 1
ATOM 3534 N N . HIS B 1 182 ? -4.953 -30.625 0.158 1 95.94 182 HIS B N 1
ATOM 3535 C CA . HIS B 1 182 ? -4.227 -31.766 -0.379 1 95.94 182 HIS B CA 1
ATOM 3536 C C . HIS B 1 182 ? -3.312 -32.375 0.676 1 95.94 182 HIS B C 1
ATOM 3538 O O . HIS B 1 182 ? -2.414 -31.719 1.192 1 95.94 182 HIS B O 1
ATOM 3544 N N . PRO B 1 183 ? -3.416 -33.594 0.954 1 94.62 183 PRO B N 1
ATOM 3545 C CA . PRO B 1 183 ? -2.666 -34.219 2.049 1 94.62 183 PRO B CA 1
ATOM 3546 C C . PRO B 1 183 ? -1.163 -34.25 1.788 1 94.62 183 PRO B C 1
ATOM 3548 O O . PRO B 1 183 ? -0.368 -34.219 2.73 1 94.62 183 PRO B O 1
ATOM 3551 N N . GLU B 1 184 ? -0.737 -34.25 0.562 1 95.94 184 GLU B N 1
ATOM 3552 C CA . GLU B 1 184 ? 0.677 -34.406 0.238 1 95.94 184 GLU B CA 1
ATOM 3553 C C . GLU B 1 184 ? 1.35 -33.062 -0.004 1 95.94 184 GLU B C 1
ATOM 3555 O O . GLU B 1 184 ? 2.547 -33 -0.291 1 95.94 184 GLU B O 1
ATOM 3560 N N . ALA B 1 185 ? 0.556 -32 0.027 1 96.19 185 ALA B N 1
ATOM 3561 C CA . ALA B 1 185 ? 1.127 -30.688 -0.243 1 96.19 185 ALA B CA 1
ATOM 3562 C C . ALA B 1 185 ? 2.205 -30.344 0.779 1 96.19 185 ALA B C 1
ATOM 3564 O O . ALA B 1 185 ? 1.977 -30.438 1.987 1 96.19 185 ALA B O 1
ATOM 3565 N N . LYS B 1 186 ? 3.43 -30.016 0.302 1 96.81 186 LYS B N 1
ATOM 3566 C CA . LYS B 1 186 ? 4.535 -29.641 1.179 1 96.81 186 LYS B CA 1
ATOM 3567 C C . LYS B 1 186 ? 5.516 -28.703 0.462 1 96.81 186 LYS B C 1
ATOM 3569 O O . LYS B 1 186 ? 5.75 -28.859 -0.739 1 96.81 186 LYS B O 1
ATOM 3574 N N . GLY B 1 187 ? 6.039 -27.766 1.208 1 97.12 187 GLY B N 1
ATOM 3575 C CA . GLY B 1 187 ? 7.078 -26.922 0.662 1 97.12 187 GLY B CA 1
ATOM 3576 C C . GLY B 1 187 ? 6.531 -25.781 -0.178 1 97.12 187 GLY B C 1
ATOM 3577 O O . GLY B 1 187 ? 5.52 -25.172 0.173 1 97.12 187 GLY B O 1
ATOM 3578 N N . ARG B 1 188 ? 7.285 -25.438 -1.225 1 98.12 188 ARG B N 1
ATOM 3579 C CA . ARG B 1 188 ? 7.008 -24.281 -2.059 1 98.12 188 ARG B CA 1
ATOM 3580 C C . ARG B 1 188 ? 6.348 -24.688 -3.369 1 98.12 188 ARG B C 1
ATOM 3582 O O . ARG B 1 188 ? 6.719 -25.703 -3.969 1 98.12 188 ARG B O 1
ATOM 3589 N N . TYR B 1 189 ? 5.359 -23.938 -3.828 1 98.56 189 TYR B N 1
ATOM 3590 C CA . TYR B 1 189 ? 4.684 -24.172 -5.102 1 98.56 189 TYR B CA 1
ATOM 3591 C C . TYR B 1 189 ? 4.59 -22.891 -5.91 1 98.56 189 TYR B C 1
ATOM 3593 O O . TYR B 1 189 ? 4.016 -21.891 -5.449 1 98.56 189 TYR B O 1
ATOM 3601 N N . ILE B 1 190 ? 5.109 -22.922 -7.09 1 98.38 190 ILE B N 1
ATOM 3602 C CA . ILE B 1 190 ? 4.961 -21.781 -8 1 98.38 190 ILE B CA 1
ATOM 3603 C C . ILE B 1 190 ? 3.58 -21.828 -8.656 1 98.38 190 ILE B C 1
ATOM 3605 O O . ILE B 1 190 ? 3.115 -22.891 -9.07 1 98.38 190 ILE B O 1
ATOM 3609 N N . CYS B 1 191 ? 2.912 -20.75 -8.641 1 98.12 191 CYS B N 1
ATOM 3610 C CA . CYS B 1 191 ? 1.626 -20.562 -9.305 1 98.12 191 CYS B CA 1
ATOM 3611 C C . CYS B 1 191 ? 1.731 -19.531 -10.414 1 98.12 191 CYS B C 1
ATOM 3613 O O . CYS B 1 191 ? 1.599 -18.328 -10.164 1 98.12 191 CYS B O 1
ATOM 3615 N N . SER B 1 192 ? 1.93 -19.969 -11.586 1 98.06 192 SER B N 1
ATOM 3616 C CA . SER B 1 192 ? 2.158 -19.172 -12.781 1 98.06 192 SER B CA 1
ATOM 3617 C C . SER B 1 192 ? 1.615 -19.859 -14.023 1 98.06 192 SER B C 1
ATOM 3619 O O . SER B 1 192 ? 2.002 -21 -14.328 1 98.06 192 SER B O 1
ATOM 3621 N N . SER B 1 193 ? 0.787 -19.234 -14.781 1 97.19 193 SER B N 1
ATOM 3622 C CA . SER B 1 193 ? 0.123 -19.969 -15.859 1 97.19 193 SER B CA 1
ATOM 3623 C C . SER B 1 193 ? 0.582 -19.469 -17.219 1 97.19 193 SER B C 1
ATOM 3625 O O . SER B 1 193 ? 0.549 -20.203 -18.203 1 97.19 193 SER B O 1
ATOM 3627 N N . HIS B 1 194 ? 0.97 -18.203 -17.344 1 96.31 194 HIS B N 1
ATOM 3628 C CA . HIS B 1 194 ? 1.313 -17.625 -18.641 1 96.31 194 HIS B CA 1
ATOM 3629 C C . HIS B 1 194 ? 2.607 -16.812 -18.562 1 96.31 194 HIS B C 1
ATOM 3631 O O . HIS B 1 194 ? 2.891 -16.188 -17.531 1 96.31 194 HIS B O 1
ATOM 3637 N N . ASP B 1 195 ? 3.398 -16.891 -19.562 1 94.94 195 ASP B N 1
ATOM 3638 C CA . ASP B 1 195 ? 4.574 -16.047 -19.734 1 94.94 195 ASP B CA 1
ATOM 3639 C C . ASP B 1 195 ? 4.559 -15.367 -21.109 1 94.94 195 ASP B C 1
ATOM 3641 O O . ASP B 1 195 ? 4.117 -15.961 -22.094 1 94.94 195 ASP B O 1
ATOM 3645 N N . ILE B 1 196 ? 4.992 -14.141 -21.125 1 93.5 196 ILE B N 1
ATOM 3646 C CA . ILE B 1 196 ? 4.883 -13.391 -22.375 1 93.5 196 ILE B CA 1
ATOM 3647 C C . ILE B 1 196 ? 5.875 -12.234 -22.359 1 93.5 196 ILE B C 1
ATOM 3649 O O . ILE B 1 196 ? 6.281 -11.758 -21.297 1 93.5 196 ILE B O 1
ATOM 3653 N N . THR B 1 197 ? 6.266 -11.797 -23.547 1 92.19 197 THR B N 1
ATOM 3654 C CA . THR B 1 197 ? 7.074 -10.586 -23.688 1 92.19 197 THR B CA 1
ATOM 3655 C C . THR B 1 197 ? 6.191 -9.359 -23.891 1 92.19 197 THR B C 1
ATOM 3657 O O . THR B 1 197 ? 5.031 -9.484 -24.297 1 92.19 197 THR B O 1
ATOM 3660 N N . LEU B 1 198 ? 6.797 -8.242 -23.625 1 92.62 198 LEU B N 1
ATOM 3661 C CA . LEU B 1 198 ? 6.055 -6.988 -23.719 1 92.62 198 LEU B CA 1
ATOM 3662 C C . LEU B 1 198 ? 5.512 -6.773 -25.125 1 92.62 198 LEU B C 1
ATOM 3664 O O . LEU B 1 198 ? 4.332 -6.453 -25.297 1 92.62 198 LEU B O 1
ATOM 3668 N N . PRO B 1 199 ? 6.281 -6.949 -26.219 1 91.75 199 PRO B N 1
ATOM 3669 C CA . PRO B 1 199 ? 5.746 -6.754 -27.562 1 91.75 199 PRO B CA 1
ATOM 3670 C C . PRO B 1 199 ? 4.602 -7.715 -27.891 1 91.75 199 PRO B C 1
ATOM 3672 O O . PRO B 1 199 ? 3.617 -7.316 -28.516 1 91.75 199 PRO B O 1
ATOM 3675 N N . ASN B 1 200 ? 4.711 -8.922 -27.453 1 92.88 200 ASN B N 1
ATOM 3676 C CA . ASN B 1 200 ? 3.65 -9.891 -27.719 1 92.88 200 ASN B CA 1
ATOM 3677 C C . ASN B 1 200 ? 2.387 -9.562 -26.922 1 92.88 200 ASN B C 1
ATOM 3679 O O . ASN B 1 200 ? 1.274 -9.742 -27.422 1 92.88 200 ASN B O 1
ATOM 3683 N N . LEU B 1 201 ? 2.59 -9.109 -25.688 1 95.06 201 LEU B N 1
ATOM 3684 C CA . LEU B 1 201 ? 1.44 -8.68 -24.891 1 95.06 201 LEU B CA 1
ATOM 3685 C C . LEU B 1 201 ? 0.722 -7.512 -25.547 1 95.06 201 LEU B C 1
ATOM 3687 O O . LEU B 1 201 ? -0.509 -7.492 -25.625 1 95.06 201 LEU B O 1
ATOM 3691 N N . SER B 1 202 ? 1.515 -6.59 -25.984 1 94.88 202 SER B N 1
ATOM 3692 C CA . SER B 1 202 ? 0.959 -5.441 -26.688 1 94.88 202 SER B CA 1
ATOM 3693 C C . SER B 1 202 ? 0.134 -5.875 -27.891 1 94.88 202 SER B C 1
ATOM 3695 O O . SER B 1 202 ? -0.97 -5.375 -28.109 1 94.88 202 SER B O 1
ATOM 3697 N N . THR B 1 203 ? 0.627 -6.77 -28.625 1 94.81 203 THR B N 1
ATOM 3698 C CA . THR B 1 203 ? -0.045 -7.27 -29.828 1 94.81 203 THR B CA 1
ATOM 3699 C C . THR B 1 203 ? -1.385 -7.906 -29.453 1 94.81 203 THR B C 1
ATOM 3701 O O . THR B 1 203 ? -2.41 -7.594 -30.062 1 94.81 203 THR B O 1
ATOM 3704 N N . ILE B 1 204 ? -1.389 -8.734 -28.469 1 95.62 204 ILE B N 1
ATOM 3705 C CA . ILE B 1 204 ? -2.592 -9.453 -28.062 1 95.62 204 ILE B CA 1
ATOM 3706 C C . ILE B 1 204 ? -3.639 -8.453 -27.562 1 95.62 204 ILE B C 1
ATOM 3708 O O . ILE B 1 204 ? -4.812 -8.547 -27.922 1 95.62 204 ILE B O 1
ATOM 3712 N N . LEU B 1 205 ? -3.213 -7.523 -26.766 1 96.12 205 LEU B N 1
ATOM 3713 C CA . LEU B 1 205 ? -4.148 -6.57 -26.172 1 96.12 205 LEU B CA 1
ATOM 3714 C C . LEU B 1 205 ? -4.719 -5.637 -27.234 1 96.12 205 LEU B C 1
ATOM 3716 O O . LEU B 1 205 ? -5.898 -5.277 -27.188 1 96.12 205 LEU B O 1
ATOM 3720 N N . ARG B 1 206 ? -3.9 -5.242 -28.172 1 94.75 206 ARG B N 1
ATOM 3721 C CA . ARG B 1 206 ? -4.359 -4.367 -29.234 1 94.75 206 ARG B CA 1
ATOM 3722 C C . ARG B 1 206 ? -5.426 -5.055 -30.094 1 94.75 206 ARG B C 1
ATOM 3724 O O . ARG B 1 206 ? -6.383 -4.414 -30.531 1 94.75 206 ARG B O 1
ATOM 3731 N N . GLU B 1 207 ? -5.223 -6.203 -30.344 1 95.19 207 GLU B N 1
ATOM 3732 C CA . GLU B 1 207 ? -6.164 -6.977 -31.156 1 95.19 207 GLU B CA 1
ATOM 3733 C C . GLU B 1 207 ? -7.48 -7.191 -30.406 1 95.19 207 GLU B C 1
ATOM 3735 O O . GLU B 1 207 ? -8.555 -7.09 -31 1 95.19 207 GLU B O 1
ATOM 3740 N N . LYS B 1 208 ? -7.414 -7.441 -29.203 1 95 208 LYS B N 1
ATOM 3741 C CA . LYS B 1 208 ? -8.594 -7.809 -28.422 1 95 208 LYS B CA 1
ATOM 3742 C C . LYS B 1 208 ? -9.367 -6.566 -27.984 1 95 208 LYS B C 1
ATOM 3744 O O . LYS B 1 208 ? -10.594 -6.602 -27.859 1 95 208 LYS B O 1
ATOM 3749 N N . TYR B 1 209 ? -8.555 -5.559 -27.703 1 93.94 209 TYR B N 1
ATOM 3750 C CA . TYR B 1 209 ? -9.18 -4.344 -27.203 1 93.94 209 TYR B CA 1
ATOM 3751 C C . TYR B 1 209 ? -8.859 -3.15 -28.094 1 93.94 209 TYR B C 1
ATOM 3753 O O . TYR B 1 209 ? -8.188 -2.207 -27.656 1 93.94 209 TYR B O 1
ATOM 3761 N N . PRO B 1 210 ? -9.445 -3.047 -29.188 1 92.25 210 PRO B N 1
ATOM 3762 C CA . PRO B 1 210 ? -9.125 -1.977 -30.141 1 92.25 210 PRO B CA 1
ATOM 3763 C C . PRO B 1 210 ? -9.602 -0.605 -29.656 1 92.25 210 PRO B C 1
ATOM 3765 O O . PRO B 1 210 ? -9.188 0.42 -30.203 1 92.25 210 PRO B O 1
ATOM 3768 N N . GLU B 1 211 ? -10.43 -0.665 -28.688 1 88.81 211 GLU B N 1
ATOM 3769 C CA . GLU B 1 211 ? -10.945 0.598 -28.172 1 88.81 211 GLU B CA 1
ATOM 3770 C C . GLU B 1 211 ? -9.891 1.324 -27.344 1 88.81 211 GLU B C 1
ATOM 3772 O O . GLU B 1 211 ? -10.023 2.516 -27.062 1 88.81 211 GLU B O 1
ATOM 3777 N N . TYR B 1 212 ? -8.836 0.591 -26.969 1 89.19 212 TYR B N 1
ATOM 3778 C CA . TYR B 1 212 ? -7.785 1.21 -26.172 1 89.19 212 TYR B CA 1
ATOM 3779 C C . TYR B 1 212 ? -6.562 1.52 -27.031 1 89.19 212 TYR B C 1
ATOM 3781 O O . TYR B 1 212 ? -6.223 0.751 -27.938 1 89.19 212 TYR B O 1
ATOM 3789 N N . ASP B 1 213 ? -5.965 2.66 -26.719 1 88.06 213 ASP B N 1
ATOM 3790 C CA . ASP B 1 213 ? -4.754 3.078 -27.422 1 88.06 213 ASP B CA 1
ATOM 3791 C C . ASP B 1 213 ? -3.516 2.42 -26.812 1 88.06 213 ASP B C 1
ATOM 3793 O O . ASP B 1 213 ? -2.771 3.059 -26.078 1 88.06 213 ASP B O 1
ATOM 3797 N N . ILE B 1 214 ? -3.215 1.284 -27.25 1 91.81 214 ILE B N 1
ATOM 3798 C CA . ILE B 1 214 ? -2.125 0.482 -26.703 1 91.81 214 ILE B CA 1
ATOM 3799 C C . ILE B 1 214 ? -0.847 0.742 -27.5 1 91.81 214 ILE B C 1
ATOM 3801 O O . ILE B 1 214 ? -0.835 0.615 -28.734 1 91.81 214 ILE B O 1
ATOM 3805 N N . PRO B 1 215 ? 0.174 1.052 -26.828 1 89.5 215 PRO B N 1
ATOM 3806 C CA . PRO B 1 215 ? 1.418 1.378 -27.516 1 89.5 215 PRO B CA 1
ATOM 3807 C C . PRO B 1 215 ? 2.066 0.157 -28.172 1 89.5 215 PRO B C 1
ATOM 3809 O O . PRO B 1 215 ? 1.869 -0.97 -27.703 1 89.5 215 PRO B O 1
ATOM 3812 N N . THR B 1 216 ? 2.879 0.419 -29.219 1 89.5 216 THR B N 1
ATOM 3813 C CA . THR B 1 216 ? 3.6 -0.643 -29.922 1 89.5 216 THR B CA 1
ATOM 3814 C C . THR B 1 216 ? 5.105 -0.424 -29.828 1 89.5 216 THR B C 1
ATOM 3816 O O . THR B 1 216 ? 5.891 -1.305 -30.188 1 89.5 216 THR B O 1
ATOM 3819 N N . GLU B 1 217 ? 5.414 0.685 -29.406 1 87.25 217 GLU B N 1
ATOM 3820 C CA . GLU B 1 217 ? 6.82 1.02 -29.219 1 87.25 217 GLU B CA 1
ATOM 3821 C C . GLU B 1 217 ? 7.113 1.354 -27.75 1 87.25 217 GLU B C 1
ATOM 3823 O O . GLU B 1 217 ? 6.293 1.987 -27.078 1 87.25 217 GLU B O 1
ATOM 3828 N N . PHE B 1 218 ? 8.172 0.833 -27.391 1 86 218 PHE B N 1
ATOM 3829 C CA . PHE B 1 218 ? 8.5 0.971 -25.969 1 86 218 PHE B CA 1
ATOM 3830 C C . PHE B 1 218 ? 9.906 1.528 -25.797 1 86 218 PHE B C 1
ATOM 3832 O O . PHE B 1 218 ? 10.867 0.77 -25.641 1 86 218 PHE B O 1
ATOM 3839 N N . GLU B 1 219 ? 10 2.779 -25.766 1 75 219 GLU B N 1
ATOM 3840 C CA . GLU B 1 219 ? 11.305 3.42 -25.625 1 75 219 GLU B CA 1
ATOM 3841 C C . GLU B 1 219 ? 11.93 3.125 -24.266 1 75 219 GLU B C 1
ATOM 3843 O O . GLU B 1 219 ? 11.25 3.207 -23.234 1 75 219 GLU B O 1
ATOM 3848 N N . GLY B 1 220 ? 13.148 2.74 -24.281 1 69.25 220 GLY B N 1
ATOM 3849 C CA . GLY B 1 220 ? 13.867 2.539 -23.031 1 69.25 220 GLY B CA 1
ATOM 3850 C C . GLY B 1 220 ? 13.688 1.146 -22.469 1 69.25 220 GLY B C 1
ATOM 3851 O O . GLY B 1 220 ? 14.273 0.815 -21.438 1 69.25 220 GLY B O 1
ATOM 3852 N N . VAL B 1 221 ? 12.812 0.461 -23.172 1 75.88 221 VAL B N 1
ATOM 3853 C CA . VAL B 1 221 ? 12.625 -0.905 -22.703 1 75.88 221 VAL B CA 1
ATOM 3854 C C . VAL B 1 221 ? 13.555 -1.85 -23.453 1 75.88 221 VAL B C 1
ATOM 3856 O O . VAL B 1 221 ? 13.609 -1.815 -24.688 1 75.88 221 VAL B O 1
ATOM 3859 N N . THR B 1 222 ? 14.312 -2.527 -22.625 1 70.25 222 THR B N 1
ATOM 3860 C CA . THR B 1 222 ? 15.234 -3.492 -23.203 1 70.25 222 THR B CA 1
ATOM 3861 C C . THR B 1 222 ? 14.484 -4.57 -23.984 1 70.25 222 THR B C 1
ATOM 3863 O O . THR B 1 222 ? 13.445 -5.059 -23.531 1 70.25 222 THR B O 1
ATOM 3866 N N . GLU B 1 223 ? 14.977 -4.766 -25.141 1 68.75 223 GLU B N 1
ATOM 3867 C CA . GLU B 1 223 ? 14.391 -5.832 -25.953 1 68.75 223 GLU B CA 1
ATOM 3868 C C . GLU B 1 223 ? 14.781 -7.207 -25.422 1 68.75 223 GLU B C 1
ATOM 3870 O O . GLU B 1 223 ? 15.961 -7.473 -25.172 1 68.75 223 GLU B O 1
ATOM 3875 N N . PHE B 1 224 ? 13.82 -7.816 -24.812 1 66.69 224 PHE B N 1
ATOM 3876 C CA . PHE B 1 224 ? 14.062 -9.203 -24.438 1 66.69 224 PHE B CA 1
ATOM 3877 C C . PHE B 1 224 ? 13.391 -10.156 -25.406 1 66.69 224 PHE B C 1
ATOM 3879 O O . PHE B 1 224 ? 12.227 -9.977 -25.766 1 66.69 224 PHE B O 1
ATOM 3886 N N . SER B 1 225 ? 14.273 -10.891 -26.031 1 62.62 225 SER B N 1
ATOM 3887 C CA . SER B 1 225 ? 13.711 -11.859 -26.969 1 62.62 225 SER B CA 1
ATOM 3888 C C . SER B 1 225 ? 13.352 -13.164 -26.266 1 62.62 225 SER B C 1
ATOM 3890 O O . SER B 1 225 ? 12.555 -13.945 -26.781 1 62.62 225 SER B O 1
ATOM 3892 N N . GLU B 1 226 ? 13.844 -13.289 -25.062 1 74.12 226 GLU B N 1
ATOM 3893 C CA . GLU B 1 226 ? 13.586 -14.602 -24.469 1 74.12 226 GLU B CA 1
ATOM 3894 C C . GLU B 1 226 ? 12.594 -14.5 -23.312 1 74.12 226 GLU B C 1
ATOM 3896 O O . GLU B 1 226 ? 12.555 -13.492 -22.609 1 74.12 226 GLU B O 1
ATOM 3901 N N . ILE B 1 227 ? 11.773 -15.555 -23.281 1 77.75 227 ILE B N 1
ATOM 3902 C CA . ILE B 1 227 ? 10.773 -15.664 -22.234 1 77.75 227 ILE B CA 1
ATOM 3903 C C . ILE B 1 227 ? 11.422 -16.203 -20.953 1 77.75 227 ILE B C 1
ATOM 3905 O O . ILE B 1 227 ? 12.344 -17.016 -21.016 1 77.75 227 ILE B O 1
ATOM 3909 N N . ILE B 1 228 ? 11.195 -15.617 -19.875 1 86.06 228 ILE B N 1
ATOM 3910 C CA . ILE B 1 228 ? 11.516 -16.156 -18.547 1 86.06 228 ILE B CA 1
ATOM 3911 C C . ILE B 1 228 ? 10.336 -16.953 -18.016 1 86.06 228 ILE B C 1
ATOM 3913 O O . ILE B 1 228 ? 9.188 -16.516 -18.094 1 86.06 228 ILE B O 1
ATOM 3917 N N . LYS B 1 229 ? 10.633 -18.109 -17.547 1 90.75 229 LYS B N 1
ATOM 3918 C CA . LYS B 1 229 ? 9.539 -19 -17.156 1 90.75 229 LYS B CA 1
ATOM 3919 C C . LYS B 1 229 ? 9.578 -19.266 -15.648 1 90.75 229 LYS B C 1
ATOM 3921 O O . LYS B 1 229 ? 10.656 -19.391 -15.062 1 90.75 229 LYS B O 1
ATOM 3926 N N . PHE B 1 230 ? 8.422 -19.312 -15.094 1 94.56 230 PHE B N 1
ATOM 3927 C CA . PHE B 1 230 ? 8.156 -19.812 -13.75 1 94.56 230 PHE B CA 1
ATOM 3928 C C . PHE B 1 230 ? 7.254 -21.047 -13.805 1 94.56 230 PHE B C 1
ATOM 3930 O O . PHE B 1 230 ? 6.062 -20.969 -13.484 1 94.56 230 PHE B O 1
ATOM 3937 N N . PRO B 1 231 ? 7.828 -22.156 -14.117 1 95.19 231 PRO B N 1
ATOM 3938 C CA . PRO B 1 231 ? 6.977 -23.328 -14.32 1 95.19 231 PRO B CA 1
ATOM 3939 C C . PRO B 1 231 ? 6.242 -23.75 -13.047 1 95.19 231 PRO B C 1
ATOM 3941 O O . PRO B 1 231 ? 6.84 -23.781 -11.969 1 95.19 231 PRO B O 1
ATOM 3944 N N . SER B 1 232 ? 4.984 -24.016 -13.227 1 97.75 232 SER B N 1
ATOM 3945 C CA . SER B 1 232 ? 4.164 -24.531 -12.125 1 97.75 232 SER B CA 1
ATOM 3946 C C . SER B 1 232 ? 4.109 -26.047 -12.141 1 97.75 232 SER B C 1
ATOM 3948 O O . SER B 1 232 ? 3.09 -26.641 -11.773 1 97.75 232 SER B O 1
ATOM 3950 N N . LYS B 1 233 ? 5.133 -26.672 -12.57 1 96.75 233 LYS B N 1
ATOM 3951 C CA . LYS B 1 233 ? 5.172 -28.109 -12.758 1 96.75 233 LYS B CA 1
ATOM 3952 C C . LYS B 1 233 ? 4.812 -28.844 -11.469 1 96.75 233 LYS B C 1
ATOM 3954 O O . LYS B 1 233 ? 4.027 -29.797 -11.492 1 96.75 233 LYS B O 1
ATOM 3959 N N . LYS B 1 234 ? 5.391 -28.484 -10.359 1 97.69 234 LYS B N 1
ATOM 3960 C CA . LYS B 1 234 ? 5.145 -29.141 -9.078 1 97.69 234 LYS B CA 1
ATOM 3961 C C . LYS B 1 234 ? 3.666 -29.078 -8.703 1 97.69 234 LYS B C 1
ATOM 3963 O O . LYS B 1 234 ? 3.098 -30.062 -8.227 1 97.69 234 LYS B O 1
ATOM 3968 N N . LEU B 1 235 ? 3.055 -27.938 -8.922 1 98.25 235 LEU B N 1
ATOM 3969 C CA . LEU B 1 235 ? 1.645 -27.719 -8.625 1 98.25 235 LEU B CA 1
ATOM 3970 C C . LEU B 1 235 ? 0.758 -28.547 -9.555 1 98.25 235 LEU B C 1
ATOM 3972 O O . LEU B 1 235 ? -0.186 -29.203 -9.102 1 98.25 235 LEU B O 1
ATOM 3976 N N . VAL B 1 236 ? 1.095 -28.578 -10.812 1 98 236 VAL B N 1
ATOM 3977 C CA . VAL B 1 236 ? 0.311 -29.281 -11.82 1 98 236 VAL B CA 1
ATOM 3978 C C . VAL B 1 236 ? 0.462 -30.781 -11.641 1 98 236 VAL B C 1
ATOM 3980 O O . VAL B 1 236 ? -0.509 -31.531 -11.773 1 98 236 VAL B O 1
ATOM 3983 N N . GLU B 1 237 ? 1.633 -31.234 -11.359 1 97.25 237 GLU B N 1
ATOM 3984 C CA . GLU B 1 237 ? 1.872 -32.656 -11.156 1 97.25 237 GLU B CA 1
ATOM 3985 C C . GLU B 1 237 ? 1.136 -33.156 -9.922 1 97.25 237 GLU B C 1
ATOM 3987 O O . GLU B 1 237 ? 0.791 -34.344 -9.836 1 97.25 237 GLU B O 1
ATOM 3992 N N . LEU B 1 238 ? 0.917 -32.281 -8.984 1 97.44 238 LEU B N 1
ATOM 3993 C CA . LEU B 1 238 ? 0.156 -32.656 -7.793 1 97.44 238 LEU B CA 1
ATOM 3994 C C . LEU B 1 238 ? -1.322 -32.812 -8.125 1 97.44 238 LEU B C 1
ATOM 3996 O O . LEU B 1 238 ? -2.072 -33.438 -7.352 1 97.44 238 LEU B O 1
ATOM 4000 N N . GLY B 1 239 ? -1.794 -32.219 -9.305 1 97.81 239 GLY B N 1
ATOM 4001 C CA . GLY B 1 239 ? -3.16 -32.438 -9.758 1 97.81 239 GLY B CA 1
ATOM 4002 C C . GLY B 1 239 ? -3.918 -31.156 -10.008 1 97.81 239 GLY B C 1
ATOM 4003 O O . GLY B 1 239 ? -5.098 -31.188 -10.367 1 97.81 239 GLY B O 1
ATOM 4004 N N . PHE B 1 240 ? -3.27 -30 -9.805 1 98.25 240 PHE B N 1
ATOM 4005 C CA . PHE B 1 240 ? -3.955 -28.734 -9.992 1 98.25 240 PHE B CA 1
ATOM 4006 C C . PHE B 1 240 ? -4.078 -28.406 -11.477 1 98.25 240 PHE B C 1
ATOM 4008 O O . PHE B 1 240 ? -3.172 -28.688 -12.258 1 98.25 240 PHE B O 1
ATOM 4015 N N . GLU B 1 241 ? -5.164 -27.734 -11.82 1 97.88 241 GLU B N 1
ATOM 4016 C CA . GLU B 1 241 ? -5.398 -27.312 -13.203 1 97.88 241 GLU B CA 1
ATOM 4017 C C . GLU B 1 241 ? -5.762 -25.828 -13.266 1 97.88 241 GLU B C 1
ATOM 4019 O O . GLU B 1 241 ? -6.672 -25.375 -12.562 1 97.88 241 GLU B O 1
ATOM 4024 N N . PHE B 1 242 ? -5.039 -25.172 -14.094 1 97.88 242 PHE B N 1
ATOM 4025 C CA . PHE B 1 242 ? -5.383 -23.781 -14.367 1 97.88 242 PHE B CA 1
ATOM 4026 C C . PHE B 1 242 ? -6.594 -23.688 -15.289 1 97.88 242 PHE B C 1
ATOM 4028 O O . PHE B 1 242 ? -6.742 -24.5 -16.203 1 97.88 242 PHE B O 1
ATOM 4035 N N . LYS B 1 243 ? -7.438 -22.656 -15.102 1 97.75 243 LYS B N 1
ATOM 4036 C CA . LYS B 1 243 ? -8.695 -22.625 -15.852 1 97.75 243 LYS B CA 1
ATOM 4037 C C . LYS B 1 243 ? -8.789 -21.359 -16.719 1 97.75 243 LYS B C 1
ATOM 4039 O O . LYS B 1 243 ? -9.594 -21.312 -17.641 1 97.75 243 LYS B O 1
ATOM 4044 N N . TYR B 1 244 ? -7.988 -20.375 -16.469 1 97.5 244 TYR B N 1
ATOM 4045 C CA . TYR B 1 244 ? -8.211 -19.078 -17.094 1 97.5 244 TYR B CA 1
ATOM 4046 C C . TYR B 1 244 ? -7.098 -18.766 -18.094 1 97.5 244 TYR B C 1
ATOM 4048 O O . TYR B 1 244 ? -5.926 -19.062 -17.844 1 97.5 244 TYR B O 1
ATOM 4056 N N . SER B 1 245 ? -7.477 -18.172 -19.141 1 97.12 245 SER B N 1
ATOM 4057 C CA . SER B 1 245 ? -6.539 -17.703 -20.156 1 97.12 245 SER B CA 1
ATOM 4058 C C . SER B 1 245 ? -6.047 -16.297 -19.828 1 97.12 245 SER B C 1
ATOM 4060 O O . SER B 1 245 ? -6.551 -15.648 -18.906 1 97.12 245 SER B O 1
ATOM 4062 N N . LEU B 1 246 ? -5.023 -15.953 -20.625 1 96.81 246 LEU B N 1
ATOM 4063 C CA . LEU B 1 246 ? -4.535 -14.578 -20.5 1 96.81 246 LEU B CA 1
ATOM 4064 C C . LEU B 1 246 ? -5.645 -13.578 -20.812 1 96.81 246 LEU B C 1
ATOM 4066 O O . LEU B 1 246 ? -5.77 -12.555 -20.141 1 96.81 246 LEU B O 1
ATOM 4070 N N . GLU B 1 247 ? -6.461 -13.859 -21.781 1 95.94 247 GLU B N 1
ATOM 4071 C CA . GLU B 1 247 ? -7.582 -13.008 -22.172 1 95.94 247 GLU B CA 1
ATOM 4072 C C . GLU B 1 247 ? -8.609 -12.898 -21.047 1 95.94 247 GLU B C 1
ATOM 4074 O O . GLU B 1 247 ? -9.141 -11.812 -20.781 1 95.94 247 GLU B O 1
ATOM 4079 N N . ASP B 1 248 ? -8.844 -14.016 -20.406 1 96.75 248 ASP B N 1
ATOM 4080 C CA . ASP B 1 248 ? -9.766 -14.008 -19.281 1 96.75 248 ASP B CA 1
ATOM 4081 C C . ASP B 1 248 ? -9.305 -13.031 -18.203 1 96.75 248 ASP B C 1
ATOM 4083 O O . ASP B 1 248 ? -10.117 -12.336 -17.594 1 96.75 248 ASP B O 1
ATOM 4087 N N . MET B 1 249 ? -8.031 -13.031 -17.938 1 97.38 249 MET B N 1
ATOM 4088 C CA . MET B 1 249 ? -7.457 -12.172 -16.906 1 97.38 249 MET B CA 1
ATOM 4089 C C . MET B 1 249 ? -7.723 -10.703 -17.219 1 97.38 249 MET B C 1
ATOM 4091 O O . MET B 1 249 ? -8.242 -9.977 -16.359 1 97.38 249 MET B O 1
ATOM 4095 N N . PHE B 1 250 ? -7.406 -10.289 -18.391 1 97.06 250 PHE B N 1
ATOM 4096 C CA . PHE B 1 250 ? -7.539 -8.883 -18.75 1 97.06 250 PHE B CA 1
ATOM 4097 C C . PHE B 1 250 ? -9.008 -8.5 -18.891 1 97.06 250 PHE B C 1
ATOM 4099 O O . PHE B 1 250 ? -9.391 -7.383 -18.547 1 97.06 250 PHE B O 1
ATOM 4106 N N . ASP B 1 251 ? -9.859 -9.438 -19.391 1 96.38 251 ASP B N 1
ATOM 4107 C CA . ASP B 1 251 ? -11.289 -9.172 -19.453 1 96.38 251 ASP B CA 1
ATOM 4108 C C . ASP B 1 251 ? -11.852 -8.836 -18.078 1 96.38 251 ASP B C 1
ATOM 4110 O O . ASP B 1 251 ? -12.555 -7.84 -17.906 1 96.38 251 ASP B O 1
ATOM 4114 N N . GLY B 1 252 ? -11.523 -9.688 -17.156 1 95.44 252 GLY B N 1
ATOM 4115 C CA . GLY B 1 252 ? -12 -9.469 -15.797 1 95.44 252 GLY B CA 1
ATOM 4116 C C . GLY B 1 252 ? -11.469 -8.188 -15.18 1 95.44 252 GLY B C 1
ATOM 4117 O O . GLY B 1 252 ? -12.211 -7.465 -14.508 1 95.44 252 GLY B O 1
ATOM 4118 N N . ALA B 1 253 ? -10.203 -7.965 -15.383 1 94.31 253 ALA B N 1
ATOM 4119 C CA . ALA B 1 253 ? -9.57 -6.766 -14.828 1 94.31 253 ALA B CA 1
ATOM 4120 C C . ALA B 1 253 ? -10.203 -5.5 -15.398 1 94.31 253 ALA B C 1
ATOM 4122 O O . ALA B 1 253 ? -10.578 -4.594 -14.648 1 94.31 253 ALA B O 1
ATOM 4123 N N . ILE B 1 254 ? -10.359 -5.43 -16.703 1 91.5 254 ILE B N 1
ATOM 4124 C CA . ILE B 1 254 ? -10.898 -4.262 -17.391 1 91.5 254 ILE B CA 1
ATOM 4125 C C . ILE B 1 254 ? -12.352 -4.047 -16.969 1 91.5 254 ILE B C 1
ATOM 4127 O O . ILE B 1 254 ? -12.766 -2.922 -16.688 1 91.5 254 ILE B O 1
ATOM 4131 N N . HIS B 1 255 ? -13.078 -5.133 -16.953 1 91.12 255 HIS B N 1
ATOM 4132 C CA . HIS B 1 255 ? -14.477 -5.035 -16.531 1 91.12 255 HIS B CA 1
ATOM 4133 C C . HIS B 1 255 ? -14.586 -4.449 -15.125 1 91.12 255 HIS B C 1
ATOM 4135 O O . HIS B 1 255 ? -15.43 -3.58 -14.875 1 91.12 255 HIS B O 1
ATOM 4141 N N . SER B 1 256 ? -13.773 -4.977 -14.188 1 88.19 256 SER B N 1
ATOM 4142 C CA . SER B 1 256 ? -13.773 -4.438 -12.828 1 88.19 256 SER B CA 1
ATOM 4143 C C . SER B 1 256 ? -13.445 -2.949 -12.82 1 88.19 256 SER B C 1
ATOM 4145 O O . SER B 1 256 ? -14.055 -2.176 -12.078 1 88.19 256 SER B O 1
ATOM 4147 N N . CYS B 1 257 ? -12.492 -2.58 -13.602 1 82.12 257 CYS B N 1
ATOM 4148 C CA . CYS B 1 257 ? -12.086 -1.182 -13.664 1 82.12 257 CYS B CA 1
ATOM 4149 C C . CYS B 1 257 ? -13.211 -0.305 -14.195 1 82.12 257 CYS B C 1
ATOM 4151 O O . CYS B 1 257 ? -13.477 0.771 -13.648 1 82.12 257 CYS B O 1
ATOM 4153 N N . ILE B 1 258 ? -13.875 -0.786 -15.258 1 76.81 258 ILE B N 1
ATOM 4154 C CA . ILE B 1 258 ? -14.961 -0.027 -15.867 1 76.81 258 ILE B CA 1
ATOM 4155 C C . ILE B 1 258 ? -16.109 0.111 -14.867 1 76.81 258 ILE B C 1
ATOM 4157 O O . ILE B 1 258 ? -16.625 1.209 -14.656 1 76.81 258 ILE B O 1
ATOM 4161 N N . GLU B 1 259 ? -16.453 -0.977 -14.273 1 74.5 259 GLU B N 1
ATOM 4162 C CA . GLU B 1 259 ? -17.531 -0.992 -13.305 1 74.5 259 GLU B CA 1
ATOM 4163 C C . GLU B 1 259 ? -17.266 -0.033 -12.148 1 74.5 259 GLU B C 1
ATOM 4165 O O . GLU B 1 259 ? -18.188 0.582 -11.609 1 74.5 259 GLU B O 1
ATOM 4170 N N . LYS B 1 260 ? -16 0.079 -11.828 1 68.38 260 LYS B N 1
ATOM 4171 C CA . LYS B 1 260 ? -15.633 0.859 -10.648 1 68.38 260 LYS B CA 1
ATOM 4172 C C . LYS B 1 260 ? -15.18 2.264 -11.039 1 68.38 260 LYS B C 1
ATOM 4174 O O . LYS B 1 260 ? -14.742 3.039 -10.188 1 68.38 260 LYS B O 1
ATOM 4179 N N . GLY B 1 261 ? -15.203 2.479 -12.328 1 64.25 261 GLY B N 1
ATOM 4180 C CA . GLY B 1 261 ? -14.867 3.805 -12.82 1 64.25 261 GLY B CA 1
ATOM 4181 C C . GLY B 1 261 ? -13.375 4.082 -12.828 1 64.25 261 GLY B C 1
ATOM 4182 O O . GLY B 1 261 ? -12.953 5.234 -12.742 1 64.25 261 GLY B O 1
ATOM 4183 N N . LEU B 1 262 ? -12.602 3.039 -12.852 1 66.56 262 LEU B N 1
ATOM 4184 C CA . LEU B 1 262 ? -11.148 3.164 -12.789 1 66.56 262 LEU B CA 1
ATOM 4185 C C . LEU B 1 262 ? -10.547 3.248 -14.188 1 66.56 262 LEU B C 1
ATOM 4187 O O . LEU B 1 262 ? -9.391 3.639 -14.344 1 66.56 262 LEU B O 1
ATOM 4191 N N . LEU B 1 263 ? -11.266 2.881 -15.156 1 71.06 263 LEU B N 1
ATOM 4192 C CA . LEU B 1 263 ? -10.859 2.883 -16.562 1 71.06 263 LEU B CA 1
ATOM 4193 C C . LEU B 1 263 ? -12.008 3.324 -17.453 1 71.06 263 LEU B C 1
ATOM 4195 O O . LEU B 1 263 ? -13.133 2.844 -17.312 1 71.06 263 LEU B O 1
ATOM 4199 N N . PRO B 1 264 ? -11.594 4.348 -18.266 1 64.06 264 PRO B N 1
ATOM 4200 C CA . PRO B 1 264 ? -12.648 4.715 -19.203 1 64.06 264 PRO B CA 1
ATOM 4201 C C . PRO B 1 264 ? -12.945 3.609 -20.219 1 64.06 264 PRO B C 1
ATOM 4203 O O . PRO B 1 264 ? -12.125 2.705 -20.406 1 64.06 264 PRO B O 1
ATOM 4206 N N . LEU B 1 265 ? -14.07 3.715 -20.828 1 60.75 265 LEU B N 1
ATOM 4207 C CA . LEU B 1 265 ? -14.5 2.707 -21.781 1 60.75 265 LEU B CA 1
ATOM 4208 C C . LEU B 1 265 ? -13.609 2.729 -23.031 1 60.75 265 LEU B C 1
ATOM 4210 O O . LEU B 1 265 ? -13.375 1.688 -23.641 1 60.75 265 LEU B O 1
ATOM 4214 N N . GLU B 1 266 ? -13.219 3.908 -23.406 1 61.97 266 GLU B N 1
ATOM 4215 C CA . GLU B 1 266 ? -12.359 4.047 -24.578 1 61.97 266 GLU B CA 1
ATOM 4216 C C . GLU B 1 266 ? -11.312 5.137 -24.375 1 61.97 266 GLU B C 1
ATOM 4218 O O . GLU B 1 266 ? -11.562 6.121 -23.672 1 61.97 266 GLU B O 1
ATOM 4223 N N . THR B 1 267 ? -10.211 4.762 -24.844 1 60.62 267 THR B N 1
ATOM 4224 C CA . THR B 1 267 ? -9.172 5.781 -24.766 1 60.62 267 THR B CA 1
ATOM 4225 C C . THR B 1 267 ? -8.68 6.16 -26.172 1 60.62 267 THR B C 1
ATOM 4227 O O . THR B 1 267 ? -7.949 7.137 -26.328 1 60.62 267 THR B O 1
ATOM 4230 N N . LYS B 1 268 ? -9.141 5.449 -27.203 1 63.69 268 LYS B N 1
ATOM 4231 C CA . LYS B 1 268 ? -8.75 5.816 -28.562 1 63.69 268 LYS B CA 1
ATOM 4232 C C . LYS B 1 268 ? -9.562 7.008 -29.062 1 63.69 268 LYS B C 1
ATOM 4234 O O . LYS B 1 268 ? -10.781 7.047 -28.891 1 63.69 268 LYS B O 1
ATOM 4239 N N . LYS B 1 269 ? -8.891 8.18 -29.297 1 52.5 269 LYS B N 1
ATOM 4240 C CA . LYS B 1 269 ? -9.547 9.336 -29.891 1 52.5 269 LYS B CA 1
ATOM 4241 C C . LYS B 1 269 ? -9.969 9.055 -31.328 1 52.5 269 LYS B C 1
ATOM 4243 O O . LYS B 1 269 ? -9.289 8.312 -32.031 1 52.5 269 LYS B O 1
ATOM 4248 N N . ASP B 1 270 ? -11.289 9.156 -31.719 1 45.72 270 ASP B N 1
ATOM 4249 C CA . ASP B 1 270 ? -11.734 9.148 -33.094 1 45.72 270 ASP B CA 1
ATOM 4250 C C . ASP B 1 270 ? -10.844 10.039 -33.969 1 45.72 270 ASP B C 1
ATOM 4252 O O . ASP B 1 270 ? -10.508 11.156 -33.562 1 45.72 270 ASP B O 1
ATOM 4256 N N . GLU B 1 271 ? -10.008 9.5 -34.75 1 35.66 271 GLU B N 1
ATOM 4257 C CA . GLU B 1 271 ? -9.539 10.359 -35.812 1 35.66 271 GLU B CA 1
ATOM 4258 C C . GLU B 1 271 ? -10.703 11.086 -36.5 1 35.66 271 GLU B C 1
ATOM 4260 O O . GLU B 1 271 ? -11.688 10.453 -36.906 1 35.66 271 GLU B O 1
ATOM 4265 N N . ALA B 1 272 ? -10.969 12.344 -36.094 1 30.98 272 ALA B N 1
ATOM 4266 C CA . ALA B 1 272 ? -11.828 13.062 -37.031 1 30.98 272 ALA B CA 1
ATOM 4267 C C . ALA B 1 272 ? -11.477 12.719 -38.469 1 30.98 272 ALA B C 1
ATOM 4269 O O . ALA B 1 272 ? -10.336 12.922 -38.906 1 30.98 272 ALA B O 1
ATOM 4270 N N . VAL B 1 273 ? -12.25 11.859 -39.031 1 20.27 273 VAL B N 1
ATOM 4271 C CA . VAL B 1 273 ? -12.297 11.867 -40.469 1 20.27 273 VAL B CA 1
ATOM 4272 C C . VAL B 1 273 ? -12.836 13.211 -40.969 1 20.27 273 VAL B C 1
ATOM 4274 O O . VAL B 1 273 ? -13.859 13.688 -40.5 1 20.27 273 VAL B O 1
#

Organism: NCBI:txid325984

Secondary structure (DSSP, 8-state):
-----EEEEESTTSHHHHHHHHHHHHTT-EEEEE-TTHHHHHHHHHHHHHHHHH-SS--EEEEE--GGGTS-SSS--SB--TT----HHHHHHH--TTHHHHHHHHHHHHHHHHHHHHHT-EEEEEEE-EEES---SSS--HHHHHHTHHHHT-GGGTGGGSSEEEEEHHHHHHHHHHHHH-TT--EEEEE--EEE-HHHHHHHHHHH-TTS---S--TT-----S--B---HHHHHTT------HHHHHHHHHHHHHHTTSS-S--------/----EEEEEESTTSHHHHHHHHHHHHTTEEEEEE-TTHHHHHHHHHHHHHHHHH-SS--EEEEE--GGGTS-SSS--SB--TT----HHHHHHH--TTHHHHHHHHHHHHHHHHHHHHHT-EEEEEEE-EEES---SSS--HHHHHHTHHHHT-GGGTGGGSSEEEEEHHHHHHHHHHHHH-TT--EEEEE--EEE-HHHHHHHHHHH-TTS---S--TT-----S--B---HHHHHTT------HHHHHHHHHHHHHHTTSS-S--------

Foldseek 3Di:
DDAPEEEEFELCVDDVNVVVVVVCVVVRYHYHYHDVPQVCLQVVLVVVVVVLLVDPPAAEDEAEAECLQFQADPDGDQETELPGGHDLVNLVVVVPVCSSVSNNRNNNLVSNVVVCVVRVHAYEYEYEFQEFFADDDLDDDPSNCLVCCQQVVVQVSLQVVAKGWYAYPVLSVVLSVVLVPQPPRHGYFYGTDDIDGSQVVLVVCCVVQVLGDGDNDRPPHDDDPGIRDYDRCVSVVSPRDGDDDPVNRVVRHVVNCPVSVNDDPGDDDPPPD/DDAPEEDEFELCVDDVNVVVVVVCVVVRYHYHYHDVPQVCLQVVLVVVVVVLLVDPPAAADEAEAECLQFQADPDGDQETELPGGHDLVNLVVVVPVCSSVSNNRNNNLVSNVVVCVVRVHAYEYEYEFQEFFADDDLDDDPSNCLVCCQQVVVQVSLQVVAKGWYAYPVLSVVLSVVLVPQPPRHGYFYGTDDIDGSQVVLVVCCVVQVLGDGDNDRPPHDDDPGIRDYDRCVSVVSPRDGDDDPVNRVVRHVVNCPVSVNDDPGDDDPPPD

Nearest PDB structures (foldseek):
  3c1t-assembly2_B  TM=8.441E-01  e=1.215E-36  Vitis vinifera
  2iod-assembly1_A  TM=8.603E-01  e=1.432E-35  Vitis vinifera
  2c29-assembly1_D  TM=8.608E-01  e=1.083E-34  Vitis vinifera
  8fen-assembly1_A  TM=8.468E-01  e=1.359E-33  Panicum virgatum
  2p4h-assembly1_X  TM=7.918E-01  e=2.159E-24  Medicago sativa

Sequence (546 aa):
MGEKGTVCVTGAAGYVGSWLVKCLLEHGYTVKATNETIKPAINGVLNILKSCLKSSSVRRVIYTSSAGAVALDGQQKPVYDENCWSDVDFCKTKKMVGWMYFVSKTLAEKAGFKFAEKNNIEFVSIIPTLVNGPFIMPTLPPSMLTALALITRNAPHYPALNPIQFNHVDDLCQAHIFLFEHPEAKGRYICSSHDITLPNLSTILREKYPEYDIPTEFEGVTEFSEIIKFPSKKLVELGFEFKYSLEDMFDGAIHSCIEKGLLPLETKKDEAVMGEKGTVCVTGAAGYVGSWLVKCLLEHGYTVKATNETIKPAINGVLNILKSCLKSSSVRRVIYTSSAGAVALDGQQKPVYDENCWSDVDFCKTKKMVGWMYFVSKTLAEKAGFKFAEKNNIEFVSIIPTLVNGPFIMPTLPPSMLTALALITRNAPHYPALNPIQFNHVDDLCQAHIFLFEHPEAKGRYICSSHDITLPNLSTILREKYPEYDIPTEFEGVTEFSEIIKFPSKKLVELGFEFKYSLEDMFDGAIHSCIEKGLLPLETKKDEAV

pLDDT: mean 84.56, std 13.54, range [20.05, 98.56]

Solvent-accessible surface area (backbone atoms only — not comparable to full-atom values): 29766 Å² total; per-residue (Å²): 129,71,77,76,41,78,43,76,38,68,39,26,75,39,66,67,26,36,51,32,52,52,53,41,46,75,71,30,34,42,75,49,70,36,54,56,61,35,60,49,41,31,48,50,44,47,50,51,52,53,52,38,67,72,34,88,77,60,66,69,45,80,40,81,52,34,43,49,23,30,64,44,53,91,60,88,59,60,64,47,52,74,86,42,58,32,31,52,66,51,34,69,68,66,55,49,93,61,26,64,57,26,40,19,42,33,52,20,50,52,50,41,50,52,51,22,64,76,67,74,44,47,57,30,35,38,27,33,39,48,52,36,30,58,62,85,57,89,61,83,46,72,54,46,58,47,72,41,12,51,65,69,60,36,57,69,34,49,56,69,34,46,47,32,43,31,24,39,46,64,49,51,37,51,48,51,51,50,49,72,67,38,87,82,59,67,49,62,33,37,42,36,77,46,63,41,34,44,71,60,50,37,52,53,47,37,69,74,37,66,46,36,59,50,60,88,71,61,86,93,45,73,85,60,90,63,66,47,42,48,61,24,56,74,39,40,73,74,68,55,77,83,82,73,50,76,64,52,20,52,51,32,29,51,50,38,25,41,78,52,39,71,37,75,90,56,65,50,74,76,72,83,124,129,69,78,76,42,78,42,77,38,68,39,26,74,40,65,67,26,37,52,32,52,53,52,40,47,75,72,30,37,42,74,50,71,37,55,56,61,35,60,50,40,32,47,50,44,47,50,51,52,53,50,37,68,72,33,87,77,59,65,68,45,80,41,80,51,35,44,50,24,30,63,43,51,93,58,89,57,61,64,46,52,71,87,42,58,33,31,52,67,52,34,68,68,66,56,49,92,62,26,63,56,26,39,20,40,33,51,18,50,52,52,40,52,54,52,20,64,76,66,74,44,46,55,31,37,38,26,34,40,50,50,37,30,57,59,85,58,89,62,82,46,72,54,45,58,47,72,42,12,51,67,70,60,34,56,68,34,48,56,69,35,47,45,31,43,31,25,38,46,66,49,52,37,49,48,51,51,49,48,72,68,39,88,81,60,66,48,61,32,36,43,35,77,45,64,41,34,44,71,59,48,37,51,53,48,38,70,74,39,66,47,36,58,50,60,89,72,62,86,91,44,74,86,60,90,62,66,46,41,49,62,25,56,72,40,39,73,74,68,54,77,85,81,73,51,73,65,52,19,52,51,32,28,50,50,36,26,43,77,52,41,70,37,75,89,59,64,49,74,77,73,83,122

InterPro domains:
  IPR001509 NAD-dependent epimerase/dehydratase [PF01370] (32-186)
  IPR036291 NAD(P)-binding domain superfamily [SSF51735] (3-263)
  IPR050425 NAD(P)-dependent dehydratase-like [PTHR10366] (37-250)

Radius of gyration: 24.12 Å; Cα contacts (8 Å, |Δi|>4): 994; chains: 2; bounding box: 52×64×71 Å